Protein 5BNF (pdb70)

Sequence (454 aa):
WNGKGSTVDFQEIILRRCYTYIRVVQPELGDRDCQKIKKAFTDAFISKDPCSAREEDYDLLMKLGHQTVPCDKTVFWSKTKEKGLFTLENTLLGYIADDLSWCGKVGSSEINLESCPDRRNCNSNFVSVFWNLLSKRFAENACGMVQVFLNGSISNAFDKTSTFGRVEVHSLQPSKVHTLKAWVIHDSGKTPRDTCSGSSINELQLILRGKNIKFTCQENYRWNGKGSTVDFQEIILRRCYTYIRVVQPELGDRDCQKIKKAFTDAFISKDPCSAREEDYDLLMKLGHQTVPCDKTVFWSKTKELAHQYTKTQKGLFTLENTLLGYIADDLSWCGKVGSSEINLESCPDRRNCNSNFVSVFWNLLSKRFAENACGMVQVFLNGSISNAFDKTSTFGRVEVHSLQPSKVHTLKAWVIHDSGKTPRDTCSGSSINELQLILRGKNIKFTCQENYRP

B-factor: mean 42.26, std 20.29, range [8.2, 137.66]

CATH classification: 1.20.82.10 (+1 more: 3.40.50.720)

Solvent-accessible surface area: 22468 Å² total; per-residue (Å²): 155,120,13,167,16,6,40,89,67,0,51,106,35,1,45,165,59,1,66,57,0,5,157,104,60,40,76,138,21,43,119,65,44,0,80,113,1,54,115,8,0,20,65,5,0,29,51,66,45,23,11,12,2,54,65,83,44,0,87,93,1,19,166,47,4,86,29,82,6,70,64,68,71,1,7,6,91,6,138,36,120,173,244,62,58,21,30,12,39,60,10,0,6,0,60,0,0,41,112,13,18,1,2,1,113,98,82,28,98,115,27,27,93,148,12,6,5,52,134,163,18,15,4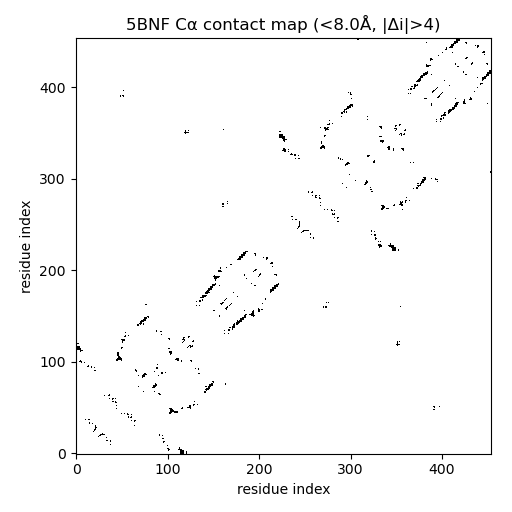7,11,4,1,38,17,20,0,55,44,3,12,4,57,89,12,0,52,38,0,21,12,46,0,22,0,49,0,32,0,54,62,55,82,2,3,58,66,40,28,58,4,1,52,17,12,0,44,16,1,72,68,105,77,0,94,18,0,42,1,49,0,32,11,98,109,77,119,89,54,144,11,40,32,107,19,87,2,4,69,62,0,39,103,25,0,163,67,62,135,5,136,27,70,34,98,75,61,146,222,154,120,14,157,15,4,35,101,91,0,55,105,33,1,23,142,47,0,64,52,0,15,154,111,56,36,80,136,18,44,143,70,76,3,81,102,2,49,124,4,0,20,69,4,0,27,50,66,45,21,9,10,3,54,47,90,39,0,92,83,1,25,157,37,3,98,30,81,10,72,69,58,77,1,0,10,10,5,102,3,131,145,19,28,107,76,22,83,185,88,29,188,43,35,31,28,16,55,57,11,0,8,0,67,0,0,49,129,15,18,1,4,1,119,92,89,31,89,121,26,31,98,163,25,5,6,49,120,141,25,26,53,15,4,1,36,29,17,0,54,50,4,9,5,56,93,14,0,51,28,1,20,11,50,0,18,0,12,0,16,0,40,53,62,82,0,7,29,67,59,17,60,4,1,64,17,13,0,42,18,1,73,74,106,86,1,108,12,0,49,0,47,0,2,12,47,99,78,150,122,61,154,11,43,34,108,21,88,3,3,72,54,0,38,98,25,0,168,64,46,131,5,136,44,42,33,73,68,67,144,59,137

Nearest PDB structures (foldseek):
  5bnf-assembly1_A  TM=1.005E+00  e=7.531E-51  Sus scrofa
  5bni-assembly2_B  TM=1.000E+00  e=4.762E-44  Sus scrofa
  2ef1-assembly1_A  TM=9.504E-01  e=9.906E-32  Homo sapiens
  4ogw-assembly1_A  TM=9.396E-01  e=2.710E-31  Homo sapiens
  3ofs-assembly5_E  TM=9.425E-01  e=1.576E-30  Homo sapiens

Radius of gyration: 24.24 Å; Cα contacts (8 Å, |Δi|>4): 887; chains: 2; bounding box: 49×51×69 Å

Foldseek 3Di:
DPAAFFDPVLLVQLLVQLCCCCVPLPVVRVVADSVQLSCLLCQLAAQHDQQQADLVSCPSNCVRQPDFQDAPQEEAEFPVVVPSHDYLCSGSVVVRCPPGDFHYHHPGRDTTRPGGQDCVSHVRGSVNSSVLNSLLVSLLSHAEEYEYEFEQQDQARADCPTSCNVHRLLSHDVVGYQEYEYEYEDAPPDDGSHACPDPNVVVSVVSQVVSPRHYYYYYYHD/DPAAFFDVCLLVQLLVQLVCCCPPVPVVNVVADSVQLSVLLLQLAAQHAQQQADLVSNVSNCVSQPDAADAPAEEAEWVCVVVCVLCVVVNPRHDYLCSGSVNVSCPPGDWHYHHPGRDTTRHRGDDCVSHVRGSVNSSVLSSLLVRLLRHAEEYEYEFEQQDQARADCPTSVNVHNLLSHAVVGYQEYEYEYEDEDPDDGNAACPDDNVVVSVVSCVVRNHHYHYDYDYRD

Secondary structure (DSSP, 8-state):
--BPPPPTTHHHHHHHHHHHIIIII-GGGTTS-HHHHHHHHHHHHTTS-TT---GGGGHHHHHHT--PPPTT-BEEESS------B-GGGSHHHHHHTT------TT-SS--SS-B--TTT-SS-HHHHHHHHHHHHHHHT--EEEEEEEETTSTTSS-TTSHIIIIIHHH--TTTEEEEEEEEE--TTS--SS-TTSHHHHHHHHHHHHTT-EEEEEEE--/--BPPPPTTHHHHHHHHHHHIIIII-GGGTTS-HHHHHHHHHHHHTTS-TT---GGGGHHHHHHT---PPTT-BEEESS-TGGGGGGTTT-TT-B-GGGSHHHHHHTT------TT-SS---S-B--TTT-S--HHHHHHHHHHHHHHHH--EEEEEEEETTSTTSS-TTSHIIIIIHHH--TTTEEEEEEEEEE-TTS--S--TTSHHHHHHHHHHHHTT-EEEEEEEE--

Structure (mmCIF, N/CA/C/O backbone):
data_5BNF
#
_entry.id   5BNF
#
_cell.length_a   69.541
_cell.length_b   103.856
_cell.length_c   63.689
_cell.angle_alpha   90.000
_cell.angle_beta   90.000
_cell.angle_gamma   90.000
#
_symmetry.space_group_name_H-M   'P 21 21 2'
#
loop_
_entity.id
_entity.type
_entity.pdbx_description
1 polymer 'Uncharacterized protein'
2 water water
#
loop_
_atom_site.group_PDB
_atom_site.id
_atom_site.type_symbol
_atom_site.label_atom_id
_atom_site.label_alt_id
_atom_site.label_comp_id
_atom_site.label_asym_id
_atom_site.label_entity_id
_atom_site.label_seq_id
_atom_site.pdbx_PDB_ins_code
_atom_site.Cartn_x
_atom_site.Cartn_y
_atom_site.Cartn_z
_atom_site.occupancy
_atom_site.B_iso_or_equiv
_atom_site.auth_seq_id
_atom_site.auth_comp_id
_atom_site.auth_asym_id
_atom_site.auth_atom_id
_atom_site.pdbx_PDB_model_num
ATOM 1 N N . TRP A 1 1 ? -26.855 -8.153 -39.298 1.00 20.84 54 TRP A N 1
ATOM 2 C CA . TRP A 1 1 ? -27.376 -6.762 -39.458 1.00 30.90 54 TRP A CA 1
ATOM 3 C C . TRP A 1 1 ? -28.435 -6.689 -40.540 1.00 29.36 54 TRP A C 1
ATOM 4 O O . TRP A 1 1 ? -28.7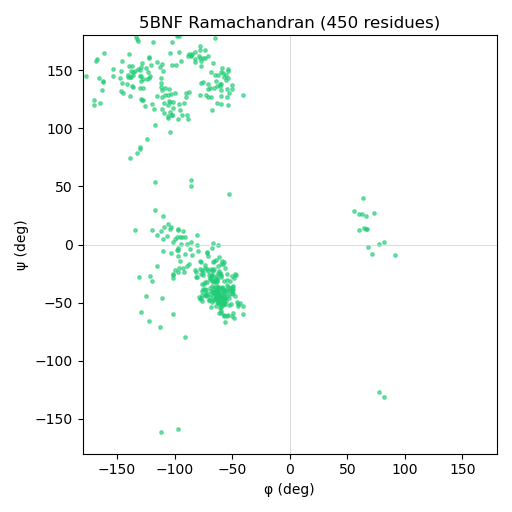10 -7.673 -41.221 1.00 31.57 54 TRP A O 1
ATOM 15 N N . ASN A 1 2 ? -29.013 -5.503 -40.701 1.00 32.86 55 ASN A N 1
ATOM 16 C CA . ASN A 1 2 ? -30.063 -5.281 -41.682 1.00 27.85 55 ASN A CA 1
ATOM 17 C C . ASN A 1 2 ? -29.554 -4.795 -43.027 1.00 30.47 55 ASN A C 1
ATOM 18 O O . ASN A 1 2 ? -30.248 -4.915 -44.028 1.00 27.33 55 ASN A O 1
ATOM 23 N N . GLY A 1 3 ? -28.345 -4.247 -43.051 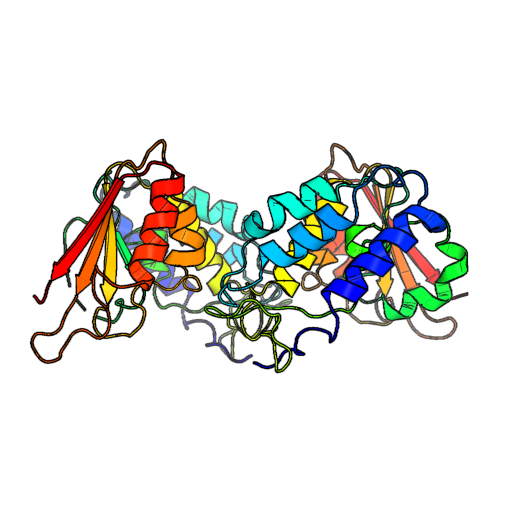1.00 27.50 56 GLY A N 1
ATOM 24 C CA . GLY A 1 3 ? -27.810 -3.734 -44.296 1.00 32.83 56 GLY A CA 1
ATOM 25 C C . GLY A 1 3 ? -27.100 -4.745 -45.176 1.00 35.81 56 GLY A C 1
ATOM 26 O O . GLY A 1 3 ? -26.712 -5.825 -44.735 1.00 29.78 56 GLY A O 1
ATOM 27 N N . LYS A 1 4 ? -26.940 -4.376 -46.440 1.00 38.93 57 LYS A N 1
ATOM 28 C CA . LYS A 1 4 ? -26.262 -5.207 -47.428 1.00 38.37 57 LYS A CA 1
ATOM 29 C C . LYS A 1 4 ? -24.856 -5.585 -46.974 1.00 25.94 57 LYS A C 1
ATOM 30 O O . LYS A 1 4 ? -24.143 -4.776 -46.387 1.00 34.62 57 LYS A O 1
ATOM 36 N N . GLY A 1 5 ? -24.461 -6.818 -47.255 1.00 29.22 58 GLY A N 1
ATOM 37 C CA . GLY A 1 5 ? -23.126 -7.251 -46.901 1.00 32.68 58 GLY A CA 1
ATOM 38 C C . GLY A 1 5 ? -22.176 -6.590 -47.875 1.00 30.83 58 GLY A C 1
ATOM 39 O O . GLY A 1 5 ? -22.612 -6.033 -48.883 1.00 27.08 58 GLY A O 1
ATOM 40 N N . SER A 1 6 ? -20.884 -6.646 -47.579 1.00 25.24 59 SER A N 1
ATOM 41 C CA . SER A 1 6 ? -19.885 -6.037 -48.437 1.00 30.60 59 SER A CA 1
ATOM 42 C C . SER A 1 6 ? -20.013 -6.524 -49.873 1.00 31.99 59 SER A C 1
ATOM 43 O O . SER A 1 6 ? -20.439 -7.644 -50.125 1.00 29.79 59 SER A O 1
ATOM 46 N N . THR A 1 7 ? -19.652 -5.667 -50.815 1.00 28.46 60 THR A N 1
ATOM 47 C CA . THR A 1 7 ? -19.718 -6.031 -52.214 1.00 29.06 60 THR A CA 1
ATOM 48 C C . THR A 1 7 ? -18.589 -7.021 -52.478 1.00 34.59 60 THR A C 1
ATOM 49 O O . THR A 1 7 ? -17.436 -6.772 -52.119 1.00 37.30 60 THR A O 1
ATOM 53 N N . VAL A 1 8 ? -18.922 -8.156 -53.080 1.00 39.63 61 VAL A N 1
ATOM 54 C CA . VAL A 1 8 ? -17.911 -9.160 -53.381 1.00 44.05 61 VAL A CA 1
ATOM 55 C C . VAL A 1 8 ? -16.817 -8.552 -54.247 1.00 42.04 61 VAL A C 1
ATOM 56 O O . VAL A 1 8 ? -17.091 -7.720 -55.110 1.00 43.76 61 VAL A O 1
ATOM 60 N N . ASP A 1 9 ? -15.580 -8.979 -54.014 1.00 37.61 62 ASP A N 1
ATOM 61 C CA . ASP A 1 9 ? -14.441 -8.479 -54.770 1.00 47.06 62 ASP A CA 1
ATOM 62 C C . ASP A 1 9 ? -14.301 -6.981 -54.596 1.00 48.77 62 ASP A C 1
ATOM 63 O O . ASP A 1 9 ? -13.766 -6.292 -55.463 1.00 48.78 62 ASP A O 1
ATOM 68 N N . PHE A 1 10 ? -14.790 -6.488 -53.465 1.00 46.24 63 PHE A N 1
ATOM 69 C CA . PHE A 1 10 ? -14.740 -5.073 -53.153 1.00 39.41 63 PHE A CA 1
ATOM 70 C C . PHE A 1 10 ? -13.393 -4.450 -53.507 1.00 41.19 63 PHE A C 1
ATOM 71 O O . PHE A 1 10 ? -13.333 -3.420 -54.175 1.00 46.72 63 PHE A O 1
ATOM 79 N N . GLN A 1 11 ? -12.316 -5.082 -53.057 1.00 43.59 64 GLN A N 1
ATOM 80 C CA . GLN A 1 11 ? -10.969 -4.583 -53.310 1.00 47.46 64 GLN A CA 1
ATOM 81 C C . GLN A 1 11 ? -10.644 -4.409 -54.787 1.00 51.28 64 GLN A C 1
ATOM 82 O O . GLN A 1 11 ? -10.185 -3.352 -55.212 1.00 54.23 64 GLN A O 1
ATOM 88 N N . GLU A 1 12 ? -10.885 -5.453 -55.565 1.00 48.80 65 GLU A N 1
ATOM 89 C CA . GLU A 1 12 ? -10.608 -5.431 -56.993 1.00 53.60 65 GLU A CA 1
ATOM 90 C C . GLU A 1 12 ? -11.409 -4.337 -57.683 1.00 54.24 65 GLU A C 1
ATOM 91 O O . GLU A 1 12 ? -10.893 -3.608 -58.535 1.00 55.40 65 GLU A O 1
ATOM 97 N N . ILE A 1 13 ? -12.676 -4.229 -57.303 1.00 47.42 66 ILE A N 1
ATOM 98 C CA . ILE A 1 13 ? -13.568 -3.243 -57.888 1.00 44.57 66 ILE A CA 1
ATOM 99 C C . ILE A 1 13 ? -13.092 -1.805 -57.736 1.00 48.64 66 ILE A C 1
ATOM 100 O O . ILE A 1 13 ? -13.013 -1.076 -58.725 1.00 54.64 66 ILE A O 1
ATOM 105 N N . ILE A 1 14 ? -12.771 -1.390 -56.515 1.00 44.51 67 ILE A N 1
ATOM 106 C CA . ILE A 1 14 ? -12.321 -0.018 -56.316 1.00 44.94 67 ILE A CA 1
ATOM 107 C C . ILE A 1 14 ? -10.965 0.235 -56.952 1.00 52.65 67 ILE A C 1
ATOM 108 O O . ILE A 1 14 ? -10.658 1.367 -57.326 1.00 59.86 67 ILE A O 1
ATOM 113 N N . LEU A 1 15 ? -10.150 -0.810 -57.076 1.00 51.93 68 LEU A N 1
ATOM 114 C CA . LEU A 1 15 ? -8.839 -0.647 -57.691 1.00 52.02 68 LEU A CA 1
ATOM 115 C C . LEU A 1 15 ? -9.053 -0.330 -59.165 1.00 44.33 68 LEU A C 1
ATOM 116 O O . LEU A 1 15 ? -8.487 0.623 -59.689 1.00 44.63 68 LEU A O 1
ATOM 121 N N . ARG A 1 16 ? -9.879 -1.136 -59.824 1.00 37.36 69 ARG A N 1
ATOM 122 C CA . ARG A 1 16 ? -10.181 -0.934 -61.234 1.00 48.06 69 ARG A CA 1
ATOM 123 C C . ARG A 1 16 ? -10.747 0.459 -61.464 1.00 50.68 69 ARG A C 1
ATOM 124 O O . ARG A 1 16 ? -10.178 1.264 -62.203 1.00 49.29 69 ARG A O 1
ATOM 132 N N . ARG A 1 17 ? -11.883 0.723 -60.825 1.00 48.95 70 ARG A N 1
ATOM 133 C CA . ARG A 1 17 ? -12.563 2.001 -60.949 1.00 46.07 70 ARG A CA 1
ATOM 134 C C . ARG A 1 17 ? -11.607 3.169 -60.822 1.00 45.32 70 ARG A C 1
ATOM 135 O O . ARG A 1 17 ? -11.608 4.069 -61.660 1.00 48.57 70 ARG A O 1
ATOM 143 N N . CYS A 1 18 ? -10.786 3.154 -59.780 1.00 35.46 71 CYS A N 1
ATOM 144 C CA . CYS A 1 18 ? -9.831 4.235 -59.572 1.00 45.68 71 CYS A CA 1
ATOM 145 C C . CYS A 1 18 ? -8.964 4.503 -60.802 1.00 58.32 71 CYS A C 1
ATOM 146 O O . CYS A 1 18 ? -8.863 5.641 -61.261 1.00 56.79 71 CYS A O 1
ATOM 149 N N . TYR A 1 19 ? -8.330 3.465 -61.334 1.00 65.31 72 TYR A N 1
ATOM 150 C CA . TYR A 1 19 ? -7.494 3.654 -62.508 1.00 66.57 72 TYR A CA 1
ATOM 151 C C . TYR A 1 19 ? -8.316 4.201 -63.658 1.00 60.86 72 TYR A C 1
ATOM 152 O O . TYR A 1 19 ? -7.979 5.237 -64.225 1.00 61.43 72 TYR A O 1
ATOM 161 N N . THR A 1 20 ? -9.406 3.522 -63.990 1.00 59.96 73 THR A N 1
ATOM 162 C CA . THR A 1 20 ? -10.260 3.977 -65.077 1.00 58.78 73 THR A CA 1
ATOM 163 C C . THR A 1 20 ? -10.585 5.467 -64.942 1.00 68.65 73 THR A C 1
ATOM 164 O O . THR A 1 20 ? -10.808 6.155 -65.939 1.00 75.22 73 THR A O 1
ATOM 168 N N . TYR A 1 21 ? -10.598 5.963 -63.708 1.00 66.03 74 TYR A N 1
ATOM 169 C CA . TYR A 1 21 ? -10.905 7.366 -63.461 1.00 65.60 74 TYR A CA 1
ATOM 170 C C . TYR A 1 21 ? -9.745 8.303 -63.792 1.00 67.68 74 TYR A C 1
ATOM 171 O O . TYR A 1 21 ? -9.936 9.309 -64.473 1.00 68.06 74 TYR A O 1
ATOM 180 N N . ILE A 1 22 ? -8.547 7.975 -63.316 1.00 69.24 75 ILE A N 1
ATOM 181 C CA . ILE A 1 22 ? -7.385 8.830 -63.540 1.00 72.06 75 ILE A CA 1
ATOM 182 C C . ILE A 1 22 ? -6.708 8.731 -64.901 1.00 75.59 75 ILE A C 1
ATOM 183 O O . ILE A 1 22 ? -5.783 9.492 -65.187 1.00 75.51 75 ILE A O 1
ATOM 188 N N . ARG A 1 23 ? -7.151 7.805 -65.739 1.00 76.42 76 ARG A N 1
ATOM 189 C CA . ARG A 1 23 ? -6.548 7.666 -67.054 1.00 83.03 76 ARG A CA 1
ATOM 190 C C . ARG A 1 23 ? -7.539 7.991 -68.149 1.00 84.44 76 ARG A C 1
ATOM 191 O O . ARG A 1 23 ? -7.151 8.275 -69.283 1.00 89.01 76 ARG A O 1
ATOM 199 N N . VAL A 1 24 ? -8.820 7.961 -67.806 1.00 79.34 77 VAL A N 1
ATOM 200 C CA . VAL A 1 24 ? -9.854 8.221 -68.791 1.00 74.06 77 VAL A CA 1
ATOM 201 C C . VAL A 1 24 ? -10.881 9.270 -68.384 1.00 76.08 77 VAL A C 1
ATOM 202 O O . VAL A 1 24 ? -11.060 10.270 -69.077 1.00 79.84 77 VAL A O 1
ATOM 206 N N . VAL A 1 25 ? -11.558 9.042 -67.264 1.00 77.26 78 VAL A N 1
ATOM 207 C CA . VAL A 1 25 ? -12.581 9.969 -66.794 1.00 77.88 78 VAL A CA 1
ATOM 208 C C . VAL A 1 25 ? -12.043 11.386 -66.617 1.00 74.47 78 VAL A C 1
ATOM 209 O O . VAL A 1 25 ? -12.622 12.352 -67.110 1.00 78.33 78 VAL A O 1
ATOM 213 N N . GLN A 1 26 ? -10.939 11.505 -65.896 1.00 68.60 79 GLN A N 1
ATOM 214 C CA . GLN A 1 26 ? -10.316 12.796 -65.671 1.00 69.42 79 GLN A CA 1
ATOM 215 C C . GLN A 1 26 ? -8.813 12.610 -65.786 1.00 70.98 79 GLN A C 1
ATOM 216 O O . GLN A 1 26 ? -8.103 12.612 -64.778 1.00 71.74 79 GLN A O 1
ATOM 222 N N . PRO A 1 27 ? -8.307 12.442 -67.020 1.00 68.88 80 PRO A N 1
ATOM 223 C CA . PRO A 1 27 ? -6.867 12.259 -67.225 1.00 63.66 80 PRO A CA 1
ATOM 224 C C . PRO A 1 27 ? -6.151 13.334 -66.423 1.00 59.11 80 PRO A C 1
ATOM 225 O O . PRO A 1 27 ? -4.998 13.174 -66.023 1.00 55.15 80 PRO A O 1
ATOM 229 N N . GLU A 1 28 ? -6.875 14.427 -66.190 1.00 63.84 81 GLU A N 1
ATOM 230 C CA . GLU A 1 28 ? -6.389 15.569 -65.429 1.00 66.99 81 GLU A CA 1
ATOM 231 C C . GLU A 1 28 ? -5.704 15.126 -64.137 1.00 69.52 81 GLU A C 1
ATOM 232 O O . GLU A 1 28 ? -4.836 15.825 -63.615 1.00 69.00 81 GLU A O 1
ATOM 238 N N . LEU A 1 29 ? -6.095 13.960 -63.630 1.00 69.49 82 LEU A N 1
ATOM 239 C CA . LEU A 1 29 ? -5.548 13.447 -62.379 1.00 72.14 82 LEU A CA 1
ATOM 240 C C . LEU A 1 29 ? -4.763 12.137 -62.479 1.00 77.99 82 LEU A C 1
ATOM 241 O O . LEU A 1 29 ? -4.729 11.363 -61.524 1.00 80.63 82 LEU A O 1
ATOM 246 N N . GLY A 1 30 ? -4.122 11.887 -63.617 1.00 81.48 83 GLY A N 1
ATOM 247 C CA . GLY A 1 30 ? -3.363 10.656 -63.766 1.00 80.49 83 GLY A CA 1
ATOM 248 C C . GLY A 1 30 ? -2.142 10.605 -62.865 1.00 80.54 83 GLY A C 1
ATOM 249 O O . GLY A 1 30 ? -1.424 9.606 -62.820 1.00 82.27 83 GLY A O 1
ATOM 250 N N . ASP A 1 31 ? -1.913 11.694 -62.141 1.00 78.29 84 ASP A N 1
ATOM 251 C CA . ASP A 1 31 ? -0.779 11.813 -61.234 1.00 81.03 84 ASP A CA 1
ATOM 252 C C . ASP A 1 31 ? -0.982 11.078 -59.905 1.00 84.38 84 ASP A C 1
ATOM 253 O O . ASP A 1 31 ? -0.030 10.844 -59.154 1.00 73.29 84 ASP A O 1
ATOM 258 N N . ARG A 1 32 ? -2.227 10.697 -59.635 1.00 88.54 85 ARG A N 1
ATOM 259 C CA . ARG A 1 32 ? -2.579 9.994 -58.407 1.00 87.66 85 ARG A CA 1
ATOM 260 C C . ARG A 1 32 ? -2.285 8.493 -58.508 1.00 85.04 85 ARG A C 1
ATOM 261 O O . ARG A 1 32 ? -2.208 7.943 -59.608 1.00 77.47 85 ARG A O 1
ATOM 269 N N . ASP A 1 33 ? -2.114 7.839 -57.358 1.00 83.34 86 ASP A N 1
ATOM 270 C CA . ASP A 1 33 ? -1.831 6.403 -57.315 1.00 81.14 86 ASP A CA 1
ATOM 271 C C . ASP A 1 33 ? -2.996 5.601 -56.750 1.00 75.86 86 ASP A C 1
ATOM 272 O O . ASP A 1 33 ? -3.358 5.741 -55.587 1.00 75.64 86 ASP A O 1
ATOM 277 N N . CYS A 1 34 ? -3.556 4.732 -57.579 1.00 74.45 87 CYS A N 1
ATOM 278 C CA . CYS A 1 34 ? -4.697 3.926 -57.190 1.00 76.98 87 CYS A CA 1
ATOM 279 C C . CYS A 1 34 ? -4.488 2.881 -56.102 1.00 76.80 87 CYS A C 1
ATOM 280 O O . CYS A 1 34 ? -5.353 2.700 -55.244 1.00 74.82 87 CYS A O 1
ATOM 283 N N . GLN A 1 35 ? -3.363 2.175 -56.140 1.00 77.08 88 GLN A N 1
ATOM 284 C CA . GLN A 1 35 ? -3.094 1.163 -55.123 1.00 75.32 88 GLN A CA 1
ATOM 285 C C . GLN A 1 35 ? 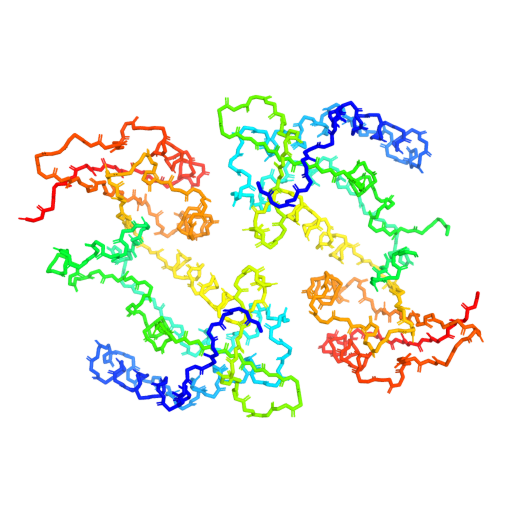-2.999 1.819 -53.743 1.00 71.73 88 GLN A C 1
ATOM 286 O O . GLN A 1 35 ? -3.441 1.251 -52.745 1.00 75.70 88 GLN A O 1
ATOM 292 N N . LYS A 1 36 ? -2.433 3.019 -53.696 1.00 60.89 89 LYS A N 1
ATOM 293 C CA . LYS A 1 36 ? -2.295 3.755 -52.446 1.00 57.38 89 LYS A CA 1
ATOM 294 C C . LYS A 1 36 ? -3.686 4.054 -51.905 1.00 59.59 89 LYS A C 1
ATOM 295 O O . LYS A 1 36 ? -3.948 3.900 -50.713 1.00 54.87 89 LYS A O 1
ATOM 301 N N . ILE A 1 37 ? -4.569 4.490 -52.800 1.00 60.35 90 ILE A N 1
ATOM 302 C CA . ILE A 1 37 ? -5.941 4.820 -52.440 1.00 53.83 90 ILE A CA 1
ATOM 303 C C . ILE A 1 37 ? -6.650 3.589 -51.880 1.00 54.07 90 ILE A C 1
ATOM 304 O O . ILE A 1 37 ? -7.188 3.627 -50.775 1.00 58.56 90 ILE A O 1
ATOM 309 N N . LYS A 1 38 ? -6.638 2.503 -52.648 1.00 48.60 91 LYS A N 1
ATOM 310 C CA . LYS A 1 38 ? -7.277 1.252 -52.250 1.00 49.78 91 LYS A CA 1
ATOM 311 C C . LYS A 1 38 ? -6.835 0.802 -50.866 1.00 55.84 91 LYS A C 1
ATOM 312 O O . LYS A 1 38 ? -7.637 0.292 -50.080 1.00 61.25 91 LYS A O 1
ATOM 318 N N . LYS A 1 39 ? -5.553 0.986 -50.578 1.00 53.44 92 LYS A N 1
ATOM 319 C CA . LYS A 1 39 ? -4.998 0.603 -49.290 1.00 56.34 92 LYS A CA 1
ATOM 320 C C . LYS A 1 39 ? -5.640 1.432 -48.187 1.00 55.46 92 LYS A C 1
ATOM 321 O O . LYS A 1 39 ? -6.037 0.906 -47.152 1.00 62.62 92 LYS A O 1
ATOM 327 N N . ALA A 1 40 ? -5.736 2.735 -48.419 1.00 48.95 93 ALA A N 1
ATOM 328 C CA . ALA A 1 40 ? -6.327 3.650 -47.452 1.00 46.97 93 ALA A CA 1
ATOM 329 C C . ALA A 1 40 ? -7.807 3.355 -47.199 1.00 39.13 93 ALA A C 1
ATOM 330 O O . ALA A 1 40 ? -8.270 3.349 -46.055 1.00 32.09 93 ALA A O 1
ATOM 332 N N . PHE A 1 41 ? -8.543 3.128 -48.277 1.00 32.23 94 PHE A N 1
ATOM 333 C CA . PHE A 1 41 ? -9.959 2.828 -48.184 1.00 42.09 94 PHE A CA 1
ATOM 334 C C . PHE A 1 41 ? -10.100 1.634 -47.248 1.00 42.77 94 PHE A C 1
ATOM 335 O O . PHE A 1 41 ? -10.727 1.722 -46.193 1.00 43.78 94 PHE A O 1
ATOM 343 N N . THR A 1 42 ? -9.491 0.524 -47.653 1.00 41.89 95 THR A N 1
ATOM 344 C CA . THR A 1 42 ? -9.520 -0.723 -46.903 1.00 47.70 95 THR A CA 1
ATOM 345 C C . THR A 1 42 ? -9.001 -0.591 -45.469 1.00 49.04 95 THR A C 1
ATOM 346 O O . THR A 1 42 ? -9.620 -1.090 -44.530 1.00 46.17 95 THR A O 1
ATOM 350 N N . ASP A 1 43 ? -7.868 0.079 -45.299 1.00 50.59 96 ASP A N 1
ATOM 351 C CA . ASP A 1 43 ? -7.284 0.262 -43.975 1.00 50.49 96 ASP A CA 1
ATOM 352 C C . ASP A 1 43 ? -8.210 0.992 -43.026 1.00 49.19 96 ASP A C 1
ATOM 353 O O . ASP A 1 43 ? -8.133 0.823 -41.810 1.00 54.41 96 ASP A O 1
ATOM 358 N N . ALA A 1 44 ? -9.088 1.803 -43.595 1.00 45.49 97 ALA A N 1
ATOM 359 C CA . ALA A 1 44 ? -10.025 2.593 -42.817 1.00 38.10 97 ALA A CA 1
ATOM 360 C C . ALA A 1 44 ? -11.102 1.805 -42.076 1.00 37.48 97 ALA A C 1
ATOM 361 O O . ALA A 1 44 ? -11.600 2.266 -41.049 1.00 36.55 97 ALA A O 1
ATOM 363 N N . PHE A 1 45 ? -11.454 0.621 -42.571 1.00 30.87 98 PHE A N 1
ATOM 364 C CA . PHE A 1 45 ? -12.524 -0.151 -41.948 1.00 34.19 98 PHE A CA 1
ATOM 365 C C . PHE A 1 45 ? -12.245 -1.621 -41.643 1.00 33.72 98 PHE A C 1
ATOM 366 O O . PHE A 1 45 ? -12.838 -2.192 -40.726 1.00 31.16 98 PHE A O 1
ATOM 374 N N . ILE A 1 46 ? -11.365 -2.233 -42.424 1.00 37.62 99 ILE A N 1
ATOM 375 C CA . ILE A 1 46 ? -11.024 -3.636 -42.245 1.00 32.80 99 ILE A CA 1
ATOM 376 C C . ILE A 1 46 ? -10.675 -3.964 -40.792 1.00 35.19 99 ILE A C 1
ATOM 377 O O . ILE A 1 46 ? -9.983 -3.203 -40.112 1.00 37.81 99 ILE A O 1
ATOM 382 N N . SER A 1 47 ? -11.184 -5.100 -40.329 1.00 30.60 100 SER A N 1
ATOM 383 C CA . SER A 1 47 ? -10.961 -5.590 -38.972 1.00 30.69 100 SER A CA 1
ATOM 384 C C . SER A 1 47 ? -11.367 -4.621 -37.864 1.00 34.16 100 SER A C 1
ATO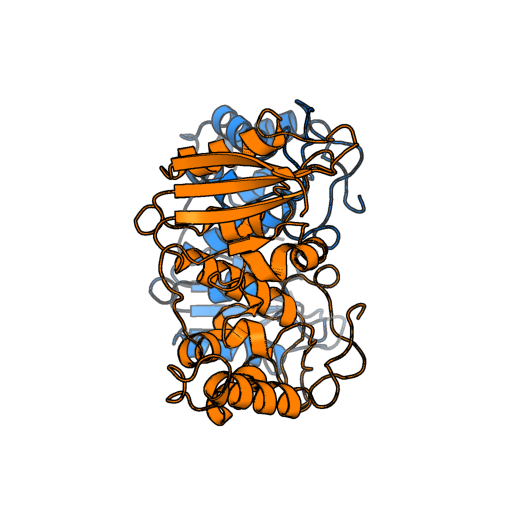M 385 O O . SER A 1 47 ? -10.790 -4.634 -36.776 1.00 26.29 100 SER A O 1
ATOM 388 N N . LYS A 1 48 ? -12.362 -3.783 -38.141 1.00 35.77 101 LYS A N 1
ATOM 389 C CA . LYS A 1 48 ? -12.861 -2.839 -37.148 1.00 31.26 101 LYS A CA 1
ATOM 390 C C . LYS A 1 48 ? -14.345 -3.084 -36.871 1.00 35.35 101 LYS A C 1
ATOM 391 O O . LYS A 1 48 ? -15.066 -3.630 -37.712 1.00 26.83 101 LYS A O 1
ATOM 397 N N . ASP A 1 49 ? -14.790 -2.689 -35.683 1.00 30.25 102 ASP A N 1
ATOM 398 C CA . ASP A 1 49 ? -16.181 -2.840 -35.303 1.00 31.53 102 ASP A CA 1
ATOM 399 C C . ASP A 1 49 ? -16.968 -2.039 -36.340 1.00 30.88 102 ASP A C 1
ATOM 400 O O . ASP A 1 49 ? -16.773 -0.834 -36.470 1.00 28.63 102 ASP A O 1
ATOM 405 N N . PRO A 1 50 ? -17.878 -2.693 -37.077 1.00 29.92 103 PRO A N 1
ATOM 406 C CA . PRO A 1 50 ? -18.662 -1.994 -38.100 1.00 24.77 103 PRO A CA 1
ATOM 407 C C . PRO A 1 50 ? -19.581 -0.871 -37.623 1.00 23.62 103 PRO A C 1
ATOM 408 O O . PRO A 1 50 ? -20.241 -0.239 -38.442 1.00 30.10 103 PRO A O 1
ATOM 412 N N . CYS A 1 51 ? -19.622 -0.611 -36.315 1.00 26.89 104 CYS A N 1
ATOM 413 C CA . CYS A 1 51 ? -20.466 0.470 -35.783 1.00 27.43 104 CYS A CA 1
ATOM 414 C C . CYS A 1 51 ? -19.641 1.533 -35.056 1.00 19.14 104 CYS A C 1
ATOM 415 O O . CYS A 1 51 ? -20.183 2.394 -34.380 1.00 27.82 104 CYS A O 1
ATOM 418 N N . SER A 1 52 ? -18.327 1.478 -35.226 1.00 32.27 105 SER A N 1
ATOM 419 C CA . SER A 1 52 ? -17.411 2.411 -34.579 1.00 28.61 105 SER A CA 1
ATOM 420 C C . SER A 1 52 ? -16.781 3.398 -35.560 1.00 31.22 105 SER A C 1
ATOM 421 O O . SER A 1 52 ? -15.792 4.051 -35.229 1.00 26.83 105 SER A O 1
ATOM 424 N N . ALA A 1 53 ? -17.334 3.504 -36.763 1.00 27.11 106 ALA A N 1
ATOM 425 C CA . ALA A 1 53 ? -16.768 4.402 -37.763 1.00 33.67 106 ALA A CA 1
ATOM 426 C C . ALA A 1 53 ? -16.807 5.874 -37.370 1.00 29.05 106 ALA A C 1
ATOM 427 O O . ALA A 1 53 ? -17.807 6.368 -36.861 1.00 29.66 106 ALA A O 1
ATOM 429 N N . ARG A 1 54 ? -15.697 6.560 -37.622 1.00 26.05 107 ARG A N 1
ATOM 430 C CA . ARG A 1 54 ? -15.553 7.986 -37.339 1.00 29.69 107 ARG A CA 1
ATOM 431 C C . ARG A 1 54 ? -15.028 8.659 -38.602 1.00 27.61 107 ARG A C 1
ATOM 432 O O . ARG A 1 54 ? -14.351 8.025 -39.414 1.00 26.64 107 ARG A O 1
ATOM 440 N N . GLU A 1 55 ? -15.336 9.941 -38.761 1.00 32.07 108 GLU A N 1
ATOM 441 C CA . GLU A 1 55 ? -14.883 10.703 -39.922 1.00 35.56 108 GLU A CA 1
ATOM 442 C C . GLU A 1 55 ? -13.370 10.570 -40.066 1.00 35.14 108 GLU A C 1
ATOM 443 O O . GLU A 1 55 ? -12.847 10.305 -41.151 1.00 29.05 108 GLU A O 1
ATOM 449 N N . GLU A 1 56 ? -12.684 10.725 -38.940 1.00 33.38 109 GLU A N 1
ATOM 450 C CA . GLU A 1 56 ? -11.229 10.636 -38.871 1.00 33.16 109 GLU A CA 1
ATOM 451 C C . GLU A 1 56 ? -10.630 9.392 -39.524 1.00 33.98 109 GLU A C 1
ATOM 452 O O . GLU A 1 56 ? -9.551 9.463 -40.112 1.00 34.08 109 GLU A O 1
ATOM 458 N N . ASP A 1 57 ? -11.311 8.254 -39.413 1.00 26.49 110 ASP A N 1
ATOM 459 C CA . ASP A 1 57 ? -10.796 7.022 -40.000 1.00 27.31 110 ASP A CA 1
ATOM 460 C C . ASP A 1 57 ? -10.561 7.168 -41.495 1.00 35.19 110 ASP A C 1
ATOM 461 O O . ASP A 1 57 ? -9.877 6.346 -42.098 1.00 42.82 110 ASP A O 1
ATOM 466 N N . TYR A 1 58 ? -11.125 8.213 -42.092 1.00 37.49 111 TYR A N 1
ATOM 467 C CA . TYR A 1 58 ? -10.962 8.430 -43.524 1.00 41.84 111 TYR A CA 1
ATOM 468 C C . TYR A 1 58 ? -10.017 9.576 -43.889 1.00 44.04 111 TYR A C 1
ATOM 469 O O . TYR A 1 58 ? -9.904 9.933 -45.063 1.00 45.04 111 TYR A O 1
ATOM 478 N N . ASP A 1 59 ? -9.340 10.156 -42.903 1.00 41.53 112 ASP A N 1
ATOM 479 C CA . ASP A 1 59 ? -8.423 11.256 -43.191 1.00 43.72 112 ASP A CA 1
ATOM 480 C C . ASP A 1 59 ? -7.496 10.894 -44.346 1.00 43.53 112 ASP A C 1
ATOM 481 O O . ASP A 1 59 ? -7.537 11.513 -45.407 1.00 43.93 112 ASP A O 1
ATOM 486 N N . LEU A 1 60 ? -6.676 9.874 -44.137 1.00 39.04 113 LEU A N 1
ATOM 487 C CA . LEU A 1 60 ? -5.743 9.419 -45.154 1.00 47.46 113 LEU A CA 1
ATOM 488 C C . LEU A 1 60 ? -6.434 9.332 -46.511 1.00 49.03 113 LEU A C 1
ATOM 489 O O . LEU A 1 60 ? -5.942 9.861 -47.504 1.00 52.08 113 LEU A O 1
ATOM 494 N N . LEU A 1 61 ? -7.577 8.659 -46.549 1.00 47.70 114 LEU A N 1
ATOM 495 C CA . LEU A 1 61 ? -8.312 8.495 -47.796 1.00 43.93 114 LEU A CA 1
ATOM 496 C C . LEU A 1 61 ? -8.788 9.812 -48.414 1.00 42.38 114 LEU A C 1
ATOM 497 O O . LEU A 1 61 ? -8.722 9.984 -49.626 1.00 38.92 114 LEU A O 1
ATOM 502 N N . MET A 1 62 ? -9.268 10.737 -47.591 1.00 38.86 115 MET A N 1
ATOM 503 C CA . MET A 1 62 ? -9.745 12.017 -48.102 1.00 46.82 115 MET A CA 1
ATOM 504 C C . MET A 1 62 ? -8.588 12.881 -48.578 1.00 53.65 115 MET A C 1
ATOM 505 O O . MET A 1 62 ? -8.763 13.773 -49.407 1.00 55.46 115 MET A O 1
ATOM 510 N N . LYS A 1 63 ? -7.402 12.599 -48.051 1.00 56.91 116 LYS A N 1
ATOM 511 C CA . LYS A 1 63 ? -6.197 13.332 -48.405 1.00 49.51 116 LYS A CA 1
ATOM 512 C C . LYS A 1 63 ? -5.665 12.834 -49.747 1.00 45.19 116 LYS A C 1
ATOM 513 O O . LYS A 1 63 ? -5.318 13.625 -50.615 1.00 46.62 116 LYS A O 1
ATOM 519 N N . LEU A 1 64 ? -5.621 11.520 -49.922 1.00 51.09 117 LEU A N 1
ATOM 520 C CA . LEU A 1 64 ? -5.123 10.944 -51.165 1.00 54.75 117 LEU A CA 1
ATOM 521 C C . LEU A 1 64 ? -6.118 11.027 -52.311 1.00 57.78 117 LEU A C 1
ATOM 522 O O . LEU A 1 64 ? -5.750 10.829 -53.465 1.00 59.27 117 LEU A O 1
ATOM 527 N N . GLY A 1 65 ? -7.377 11.315 -51.998 1.00 59.87 118 GLY A N 1
ATOM 528 C CA . GLY A 1 65 ? -8.383 11.394 -53.042 1.00 56.32 118 GLY A CA 1
ATOM 529 C C . GLY A 1 65 ? -8.986 12.773 -53.236 1.00 56.62 118 GLY A C 1
ATOM 530 O O . GLY A 1 65 ? -9.956 12.933 -53.979 1.00 51.15 118 GLY A O 1
ATOM 531 N N . HIS A 1 66 ? -8.423 13.776 -52.575 1.00 53.91 119 HIS A N 1
ATOM 532 C CA . HIS A 1 66 ? -8.949 15.122 -52.713 1.00 58.72 119 HIS A CA 1
ATOM 533 C C . HIS A 1 66 ? -8.848 15.627 -54.146 1.00 59.47 119 HIS A C 1
ATOM 534 O O . HIS A 1 66 ? -7.908 15.302 -54.870 1.00 54.57 119 HIS A O 1
ATOM 541 N N . GLN A 1 67 ? -9.830 16.429 -54.542 1.00 57.43 120 GLN A N 1
ATOM 542 C CA . GLN A 1 67 ? -9.872 17.003 -55.878 1.00 57.81 120 GLN A CA 1
ATOM 543 C C . GLN A 1 67 ? -10.884 18.144 -55.881 1.00 62.55 120 GLN A C 1
ATOM 544 O O . GLN A 1 67 ? -12.047 17.938 -55.543 1.00 67.02 120 GLN A O 1
ATOM 550 N N . THR A 1 68 ? -10.454 19.351 -56.237 1.00 60.78 121 THR A N 1
ATOM 551 C CA . THR A 1 68 ? -11.397 20.460 -56.275 1.00 53.20 121 THR A CA 1
ATOM 552 C C . THR A 1 68 ? -11.912 20.660 -57.689 1.00 45.50 121 THR A C 1
ATOM 553 O O . THR A 1 68 ? -11.151 20.887 -58.625 1.00 44.22 121 THR A O 1
ATOM 557 N N . VAL A 1 69 ? -13.224 20.553 -57.827 1.00 46.13 122 VAL A N 1
ATOM 558 C CA . VAL A 1 69 ? -13.892 20.696 -59.109 1.00 51.57 122 VAL A CA 1
ATOM 559 C C . VAL A 1 69 ? -14.005 22.159 -59.541 1.00 47.55 122 VAL A C 1
ATOM 560 O O . VAL A 1 69 ? -13.925 23.070 -58.719 1.00 41.52 122 VAL A O 1
ATOM 564 N N . PRO A 1 70 ? -14.162 22.396 -60.852 1.00 48.83 123 PRO A N 1
ATOM 565 C CA . PRO A 1 70 ? -14.287 23.757 -61.376 1.00 51.62 123 PRO A CA 1
ATOM 566 C C . PRO A 1 70 ? -15.459 24.486 -60.741 1.00 50.93 123 PRO A C 1
ATOM 567 O O . PRO A 1 70 ? -16.473 23.874 -60.406 1.00 46.53 123 PRO A O 1
ATOM 571 N N . CYS A 1 71 ? -15.319 25.794 -60.573 1.00 47.17 124 CYS A N 1
ATOM 572 C CA . CYS A 1 71 ? -16.394 26.578 -60.003 1.00 49.73 124 CYS A CA 1
ATOM 573 C C . CYS A 1 71 ? -17.549 26.558 -60.986 1.00 48.53 124 CYS A C 1
ATOM 574 O O . CYS A 1 71 ? -17.347 26.328 -62.178 1.00 52.11 124 CYS A O 1
ATOM 577 N N . ASP A 1 72 ? -18.758 26.778 -60.484 1.00 39.76 125 ASP A N 1
ATOM 578 C CA . ASP A 1 72 ? -19.947 26.797 -61.328 1.00 38.67 125 ASP A CA 1
ATOM 579 C C . ASP A 1 72 ? -20.323 25.413 -61.821 1.00 34.15 125 ASP A C 1
ATOM 580 O O . ASP A 1 72 ? -21.381 25.230 -62.415 1.00 42.04 125 ASP A O 1
ATOM 585 N N . LYS A 1 73 ? -19.459 24.440 -61.570 1.00 39.25 126 LYS A N 1
ATOM 586 C CA . LYS A 1 73 ? -19.691 23.075 -62.023 1.00 43.51 126 LYS A CA 1
ATOM 587 C C . LYS A 1 73 ? -20.331 22.143 -60.992 1.00 46.35 126 LYS A C 1
ATOM 588 O O . LYS A 1 73 ? -20.908 21.120 -61.360 1.00 43.19 126 LYS A O 1
ATOM 594 N N . THR A 1 74 ? -20.239 22.500 -59.712 1.00 40.03 127 THR A N 1
ATOM 595 C CA . THR A 1 74 ? -20.813 21.688 -58.638 1.00 31.48 127 THR A CA 1
ATOM 596 C C . THR A 1 74 ? -22.329 21.566 -58.712 1.00 27.58 127 THR A C 1
ATOM 597 O O . THR A 1 74 ? -23.054 22.561 -58.664 1.00 29.81 127 THR A O 1
ATOM 601 N N . VAL A 1 75 ? -22.796 20.328 -58.796 1.00 23.49 128 VAL A N 1
ATOM 602 C CA . VAL A 1 75 ? -24.219 20.038 -58.882 1.00 20.93 128 VAL A CA 1
ATOM 603 C C . VAL A 1 75 ? -24.672 19.036 -57.829 1.00 31.09 128 VAL A C 1
ATOM 604 O O . VAL A 1 75 ? -23.958 18.087 -57.512 1.00 33.39 128 VAL A O 1
ATOM 608 N N . PHE A 1 76 ? -25.869 19.263 -57.294 1.00 33.87 129 PHE A N 1
ATOM 609 C CA . PHE A 1 76 ? -26.460 18.394 -56.283 1.00 34.24 129 PHE A CA 1
ATOM 610 C C . PHE A 1 76 ? -27.802 17.857 -56.772 1.00 43.22 129 PHE A C 1
ATOM 611 O O . PHE A 1 76 ? -28.546 18.549 -57.473 1.00 44.73 129 PHE A O 1
ATOM 619 N N . TRP A 1 77 ? -28.106 16.619 -56.401 1.00 36.64 130 TRP A N 1
ATOM 620 C CA . TRP A 1 77 ? -29.372 15.994 -56.762 1.00 45.50 130 TRP A CA 1
ATOM 621 C C . TRP A 1 77 ? -29.950 15.474 -55.456 1.00 47.80 130 TRP A C 1
ATOM 622 O O . TRP A 1 77 ? -29.285 14.741 -54.730 1.00 59.27 130 TRP A O 1
ATOM 633 N N . SER A 1 78 ? -31.169 15.871 -55.125 1.00 40.01 131 SER A N 1
ATOM 634 C CA . SER A 1 78 ? -31.746 15.394 -53.882 1.00 53.24 131 SER A CA 1
ATOM 635 C C . SER A 1 78 ? -32.992 14.562 -54.127 1.00 61.64 131 SER A C 1
ATOM 636 O O . SER A 1 78 ? -34.063 15.089 -54.427 1.00 58.06 131 SER A O 1
ATOM 639 N N . LYS A 1 79 ? -32.816 13.249 -54.010 1.00 75.91 132 LYS A N 1
ATOM 640 C CA . LYS A 1 79 ? -33.875 12.263 -54.192 1.00 89.94 132 LYS A CA 1
ATOM 641 C C . LYS A 1 79 ? -34.464 12.199 -55.604 1.00 96.76 132 LYS A C 1
ATOM 642 O O . LYS A 1 79 ? -35.522 11.614 -55.826 1.00 96.57 132 LYS A O 1
ATOM 648 N N . THR A 1 80 ? -33.769 12.806 -56.555 1.00 105.57 133 THR A N 1
ATOM 649 C CA . THR A 1 80 ? -34.185 12.797 -57.949 1.00 112.10 133 THR A CA 1
ATOM 650 C C . THR A 1 80 ? -33.168 11.906 -58.650 1.00 120.34 133 THR A C 1
ATOM 651 O O . THR A 1 80 ? -33.168 11.749 -59.875 1.00 125.68 133 THR A O 1
ATOM 655 N N . LYS A 1 81 ? -32.301 11.329 -57.822 1.00 122.96 134 LYS A N 1
ATOM 656 C CA . LYS A 1 81 ? -31.239 10.426 -58.239 1.00 122.31 134 LYS A CA 1
ATOM 657 C C . LYS A 1 81 ? -31.737 9.474 -59.320 1.00 120.74 134 LYS A C 1
ATOM 658 O O . LYS A 1 81 ? -31.140 9.373 -60.390 1.00 123.83 134 LYS A O 1
ATOM 664 N N . GLU A 1 82 ? -32.839 8.787 -59.037 1.00 114.93 135 GLU A N 1
ATOM 665 C CA . GLU A 1 82 ? -33.427 7.843 -59.983 1.00 109.00 135 GLU A CA 1
ATOM 666 C C . GLU A 1 82 ? -33.671 8.446 -61.365 1.00 102.98 135 GLU A C 1
ATOM 667 O O . GLU A 1 82 ? -33.397 9.621 -61.607 1.00 95.68 135 GLU A O 1
ATOM 673 N N . LYS A 1 92 ? -23.248 17.434 -68.534 1.00 54.79 145 LYS A N 1
ATOM 674 C CA . LYS A 1 92 ? -22.007 16.989 -69.157 1.00 60.56 145 LYS A CA 1
ATOM 675 C C . LYS A 1 92 ? -20.871 17.956 -68.855 1.00 67.66 145 LYS A C 1
ATOM 676 O O . LYS A 1 92 ? -20.996 19.155 -69.088 1.00 56.72 145 LYS A O 1
ATOM 682 N N . GLY A 1 93 ? -19.758 17.424 -68.350 1.00 76.60 146 GLY A N 1
ATOM 683 C CA . GLY A 1 93 ? -18.625 18.257 -67.993 1.00 75.85 146 GLY A CA 1
ATOM 684 C C . GLY A 1 93 ? -19.036 18.977 -66.713 1.00 75.06 146 GLY A C 1
ATOM 685 O O . GLY A 1 93 ? -18.569 20.076 -66.406 1.00 72.91 146 GLY A O 1
ATOM 686 N N . LEU A 1 94 ? -19.933 18.343 -65.965 1.00 77.36 147 LEU A N 1
ATOM 687 C CA . LEU A 1 94 ? -20.453 18.901 -64.726 1.00 76.03 147 LEU A CA 1
ATOM 688 C C . LEU A 1 94 ? -20.301 17.880 -63.589 1.00 67.81 147 LEU A C 1
ATOM 689 O O . LEU A 1 94 ? -20.602 16.702 -63.761 1.00 72.39 147 LEU A O 1
ATOM 694 N N . PHE A 1 95 ? -19.830 18.333 -62.433 1.00 56.66 148 PHE A N 1
ATOM 695 C CA . PHE A 1 95 ? -19.578 17.440 -61.316 1.00 49.23 148 PHE A CA 1
ATOM 696 C C . PHE A 1 95 ? -20.620 17.241 -60.226 1.00 50.59 148 PHE A C 1
ATOM 697 O O . PHE A 1 95 ? -20.943 18.172 -59.487 1.00 45.91 148 PHE A O 1
ATOM 705 N N . THR A 1 96 ? -21.136 16.017 -60.122 1.00 42.12 149 THR A N 1
ATOM 706 C CA . THR A 1 96 ? -22.070 15.662 -59.057 1.00 37.73 149 THR A CA 1
ATOM 707 C C . THR A 1 96 ? -21.154 14.849 -58.141 1.00 36.92 149 THR A C 1
ATOM 708 O O . THR A 1 96 ? -20.076 14.452 -58.566 1.00 32.90 149 THR A O 1
ATOM 712 N N . LEU A 1 97 ? -21.547 14.594 -56.900 1.00 34.26 150 LEU A N 1
ATOM 713 C CA . LEU A 1 97 ? -20.669 13.839 -56.002 1.00 32.88 150 LEU A CA 1
ATOM 714 C C . LEU A 1 97 ? -20.149 12.535 -56.618 1.00 24.94 150 LEU A C 1
ATOM 715 O O . LEU A 1 97 ? -18.980 12.184 -56.450 1.00 36.49 150 LEU A O 1
ATOM 720 N N . GLU A 1 98 ? -21.001 11.831 -57.351 1.00 24.35 151 GLU A N 1
ATOM 721 C CA . GLU A 1 98 ? -20.604 10.568 -57.971 1.00 41.44 151 GLU A CA 1
ATOM 722 C C . GLU A 1 98 ? -19.646 10.709 -59.156 1.00 42.41 151 GLU A C 1
ATOM 723 O O . GLU A 1 98 ? -19.156 9.704 -59.674 1.00 46.16 151 GLU A O 1
ATOM 729 N N . ASN A 1 99 ? -19.385 11.935 -59.601 1.00 36.83 152 ASN A N 1
ATOM 730 C CA . ASN A 1 99 ? -18.470 12.126 -60.725 1.00 38.09 152 ASN A CA 1
ATOM 731 C C . ASN A 1 99 ? -17.059 12.464 -60.257 1.00 38.04 152 ASN A C 1
ATOM 732 O O . ASN A 1 99 ? -16.145 12.598 -61.066 1.00 41.42 152 ASN A O 1
ATOM 737 N N . THR A 1 100 ? -16.881 12.598 -58.947 1.00 39.24 153 THR A N 1
ATOM 738 C CA . THR A 1 100 ? -15.566 12.888 -58.391 1.00 28.01 153 THR A CA 1
ATOM 739 C C . THR A 1 100 ? -14.862 11.552 -58.227 1.00 34.78 153 THR A C 1
ATOM 740 O O . THR A 1 100 ? -15.501 10.505 -58.264 1.00 35.70 153 THR A O 1
ATOM 744 N N . LEU A 1 101 ? -13.547 11.594 -58.047 1.00 42.33 154 LEU A N 1
ATOM 745 C CA . LEU A 1 101 ? -12.748 10.383 -57.879 1.00 49.97 154 LEU A CA 1
ATOM 746 C C . LEU A 1 101 ? -13.309 9.431 -56.814 1.00 44.84 154 LEU A C 1
ATOM 747 O O . LEU A 1 101 ? -13.667 8.291 -57.114 1.00 43.02 154 LEU A O 1
ATOM 752 N N . LEU A 1 102 ? -13.388 9.904 -55.574 1.00 37.23 155 LEU A N 1
ATOM 753 C CA . LEU A 1 102 ? -13.896 9.082 -54.475 1.00 39.29 155 LEU A CA 1
ATOM 754 C C . LEU A 1 102 ? -15.353 8.639 -54.606 1.00 34.31 155 LEU A C 1
ATOM 755 O O . LEU A 1 102 ? -15.685 7.487 -54.330 1.00 38.30 155 LEU A O 1
ATOM 760 N N . GLY A 1 103 ? -16.226 9.544 -55.028 1.00 29.49 156 GLY A N 1
ATOM 761 C CA . GLY A 1 103 ? -17.619 9.171 -55.173 1.00 27.45 156 GLY A CA 1
ATOM 762 C C . GLY A 1 103 ? -17.788 8.195 -56.318 1.00 30.90 156 GLY A C 1
ATOM 763 O O . GLY A 1 103 ? -18.714 7.378 -56.336 1.00 34.47 156 GLY A O 1
ATOM 764 N N . TYR A 1 104 ? -16.864 8.273 -57.268 1.00 25.00 157 TYR A N 1
ATOM 765 C CA . TYR A 1 104 ? -16.888 7.434 -58.454 1.00 30.93 157 TYR A CA 1
ATOM 766 C C . TYR A 1 104 ? -16.582 5.963 -58.190 1.00 41.18 157 TYR A C 1
ATOM 767 O O . TYR A 1 104 ? -17.288 5.073 -58.672 1.00 38.37 157 TYR A O 1
ATOM 776 N N . ILE A 1 105 ? -15.519 5.703 -57.440 1.00 39.77 158 ILE A N 1
ATOM 777 C CA . ILE A 1 105 ? -15.141 4.330 -57.156 1.00 39.29 158 ILE A CA 1
ATOM 778 C C . ILE A 1 105 ? -16.015 3.663 -56.098 1.00 44.31 158 ILE A C 1
ATOM 779 O O . ILE A 1 105 ? -16.280 2.464 -56.181 1.00 46.35 158 ILE A O 1
ATOM 784 N N . ALA A 1 106 ? -16.482 4.437 -55.122 1.00 40.36 159 ALA A N 1
ATOM 785 C CA . ALA A 1 106 ? -17.309 3.887 -54.052 1.00 43.25 159 ALA A CA 1
ATOM 786 C C . ALA A 1 106 ? -18.779 3.723 -54.429 1.00 42.73 159 ALA A C 1
ATOM 787 O O . ALA A 1 106 ? -19.488 2.895 -53.853 1.00 40.38 159 ALA A O 1
ATOM 789 N N . ASP A 1 107 ? -19.225 4.499 -55.409 1.00 46.50 160 ASP A N 1
ATOM 790 C CA . ASP A 1 107 ? -20.612 4.469 -55.849 1.00 46.47 160 ASP A CA 1
ATOM 791 C C . ASP A 1 107 ? -21.262 3.085 -55.927 1.00 50.06 160 ASP A C 1
ATOM 792 O O . ASP A 1 107 ? -20.720 2.166 -56.537 1.00 50.80 160 ASP A O 1
ATOM 797 N N . ASP A 1 108 ? -22.430 2.963 -55.295 1.00 47.64 161 ASP A N 1
ATOM 798 C CA . ASP A 1 108 ? -23.224 1.734 -55.260 1.00 45.48 161 ASP A CA 1
ATOM 799 C C . ASP A 1 108 ? -22.641 0.557 -54.483 1.00 39.45 161 ASP A C 1
ATOM 800 O O . ASP A 1 108 ? -23.278 -0.485 -54.367 1.00 36.26 161 ASP A O 1
ATOM 805 N N . LEU A 1 109 ? -21.446 0.715 -53.938 1.00 34.11 162 LEU A N 1
ATOM 806 C CA . LEU A 1 109 ? -20.824 -0.380 -53.204 1.00 33.57 162 LEU A CA 1
ATOM 807 C C . LEU A 1 109 ? -21.226 -0.462 -51.729 1.00 31.79 162 LEU A C 1
ATOM 808 O O . LEU A 1 109 ? -21.768 0.490 -51.166 1.00 26.45 162 LEU A O 1
ATOM 813 N N . SER A 1 110 ? -20.965 -1.617 -51.123 1.00 30.28 163 SER A N 1
ATOM 814 C CA . SER A 1 110 ? -21.253 -1.854 -49.710 1.00 31.94 163 SER A CA 1
ATOM 815 C C . SER A 1 110 ? -20.011 -2.421 -49.037 1.00 33.05 163 SER A C 1
ATOM 816 O O . SER A 1 110 ? -19.367 -3.320 -49.573 1.00 34.79 163 SER A O 1
ATOM 819 N N . TRP A 1 111 ? -19.672 -1.907 -47.860 1.00 30.82 164 TRP A N 1
ATOM 820 C CA . TRP A 1 111 ? -18.493 -2.400 -47.167 1.00 21.22 164 TRP A CA 1
ATOM 821 C C . TRP A 1 111 ? -18.536 -2.245 -45.645 1.00 28.79 164 TRP A C 1
ATOM 822 O O . TRP A 1 111 ? -19.187 -1.350 -45.106 1.00 21.09 164 TRP A O 1
ATOM 833 N N . CYS A 1 112 ? -17.847 -3.155 -44.967 1.00 26.37 165 CYS A N 1
ATOM 834 C CA . CYS A 1 112 ? -17.735 -3.146 -43.519 1.00 31.04 165 CYS A CA 1
ATOM 835 C C . CYS A 1 112 ? -16.816 -4.274 -43.101 1.00 36.59 165 CYS A C 1
ATOM 836 O O . CYS A 1 112 ? -16.776 -5.336 -43.732 1.00 32.03 165 CYS A O 1
ATOM 839 N N . GLY A 1 113 ? -16.052 -4.024 -42.047 1.00 33.02 166 GLY A N 1
ATOM 840 C CA . GLY A 1 113 ? -15.127 -5.020 -41.565 1.00 34.12 166 GLY A CA 1
ATOM 841 C C . GLY A 1 113 ? -15.698 -5.811 -40.415 1.00 35.47 166 GLY A C 1
ATOM 842 O O . GLY A 1 113 ? -16.912 -5.868 -40.225 1.00 30.95 166 GLY A O 1
ATOM 843 N N . LYS A 1 114 ? -14.803 -6.411 -39.642 1.00 27.76 167 LYS A N 1
ATOM 844 C CA . LYS A 1 114 ? -15.188 -7.222 -38.507 1.00 31.46 167 LYS A CA 1
ATOM 845 C C . LYS A 1 114 ? -13.978 -7.408 -37.592 1.00 33.85 167 LYS A C 1
ATOM 846 O O . LYS A 1 114 ? -12.881 -7.713 -38.063 1.00 34.14 167 LYS A O 1
ATOM 852 N N . VAL A 1 115 ? -14.175 -7.208 -36.291 1.00 29.88 168 VAL A N 1
ATOM 853 C CA . VAL A 1 115 ? -13.091 -7.371 -35.326 1.00 28.54 168 VAL A CA 1
ATOM 854 C C . VAL A 1 115 ? -12.549 -8.791 -35.386 1.00 31.87 168 VAL A C 1
ATOM 855 O O . VAL A 1 115 ? -13.304 -9.757 -35.305 1.00 40.53 168 VAL A O 1
ATOM 859 N N . GLY A 1 116 ? -11.236 -8.909 -35.540 1.00 36.80 169 GLY A N 1
ATOM 860 C CA . GLY A 1 116 ? -10.618 -10.217 -35.617 1.00 40.23 169 GLY A CA 1
ATOM 861 C C . GLY A 1 116 ? -10.506 -10.735 -37.041 1.00 44.78 169 GLY A C 1
ATOM 862 O O . GLY A 1 116 ? -9.853 -11.745 -37.290 1.00 44.62 169 GLY A O 1
ATOM 863 N N . SER A 1 117 ? -11.134 -10.046 -37.985 1.00 44.45 170 SER A N 1
ATOM 864 C CA . SER A 1 117 ? -11.094 -10.475 -39.376 1.00 43.80 170 SER A CA 1
ATOM 865 C C . SER A 1 117 ? -10.234 -9.574 -40.236 1.00 42.93 170 SER A C 1
ATOM 866 O O . SER A 1 117 ? -10.328 -8.353 -40.154 1.00 49.42 170 SER A O 1
ATOM 869 N N . SER A 1 118 ? -9.401 -10.185 -41.068 1.00 45.88 171 SER A N 1
ATOM 870 C CA . SER A 1 118 ? -8.522 -9.437 -41.959 1.00 46.61 171 SER A CA 1
ATOM 871 C C . SER A 1 118 ? -9.203 -9.239 -43.314 1.00 45.95 171 SER A C 1
ATOM 872 O O . SER A 1 118 ? -8.563 -8.825 -44.282 1.00 40.74 171 SER A O 1
ATOM 875 N N . GLU A 1 119 ? -10.499 -9.536 -43.377 1.00 39.77 172 GLU A N 1
ATOM 876 C CA . GLU A 1 119 ? -11.252 -9.393 -44.617 1.00 42.18 172 GLU A CA 1
ATOM 877 C C . GLU A 1 119 ? -12.590 -8.674 -44.424 1.00 45.26 172 GLU A C 1
ATOM 878 O O . GLU A 1 119 ? -12.976 -8.322 -43.310 1.00 41.39 172 GLU A O 1
ATOM 884 N N . ILE A 1 120 ? -13.292 -8.462 -45.531 1.00 40.90 173 ILE A N 1
ATOM 885 C CA . ILE A 1 120 ? -14.593 -7.798 -45.526 1.00 37.25 173 ILE A CA 1
ATOM 886 C C . ILE A 1 120 ? -15.666 -8.783 -45.078 1.00 36.62 173 ILE A C 1
ATOM 887 O O . ILE A 1 120 ? -15.453 -9.986 -45.109 1.00 35.46 173 ILE A O 1
ATOM 892 N N . ASN A 1 121 ? -16.818 -8.270 -44.663 1.00 40.11 174 ASN A N 1
ATOM 893 C CA . ASN A 1 121 ? -17.916 -9.130 -44.239 1.00 36.87 174 ASN A CA 1
ATOM 894 C C . ASN A 1 121 ? -18.970 -9.123 -45.336 1.00 34.34 174 ASN A C 1
ATOM 895 O O . ASN A 1 121 ? -19.654 -8.117 -45.551 1.00 31.48 174 ASN A O 1
ATOM 900 N N . LEU A 1 122 ? -19.096 -10.246 -46.033 1.00 34.26 175 LEU A N 1
ATOM 901 C CA . LEU A 1 122 ? -20.049 -10.359 -47.132 1.00 30.55 175 LEU A CA 1
ATOM 902 C C . LEU A 1 122 ? -21.452 -10.662 -46.637 1.00 32.35 175 LEU A C 1
ATOM 903 O O . LEU A 1 122 ? -22.436 -10.401 -47.325 1.00 35.20 175 LEU A O 1
ATOM 908 N N . GLU A 1 123 ? -21.530 -11.216 -45.435 1.00 36.18 176 GLU A N 1
ATOM 909 C CA . GLU A 1 123 ? -22.797 -11.578 -44.822 1.00 37.59 176 GLU A CA 1
ATOM 910 C C . GLU A 1 123 ? -23.765 -10.402 -44.697 1.00 32.12 176 GLU A C 1
ATOM 911 O O . GLU A 1 123 ? -24.855 -10.424 -45.272 1.00 34.63 176 GLU A O 1
ATOM 917 N N . SER A 1 124 ? -23.371 -9.378 -43.944 1.00 32.84 177 SER A N 1
ATOM 918 C CA . SER A 1 124 ? -24.227 -8.212 -43.741 1.00 22.74 177 SER A CA 1
ATOM 919 C C . SER A 1 124 ? -23.447 -7.076 -43.110 1.00 24.47 177 SER A C 1
ATOM 920 O O . SER A 1 124 ? -22.403 -7.286 -42.505 1.00 32.21 177 SER A O 1
ATOM 923 N N . CYS A 1 125 ? -23.969 -5.867 -43.257 1.00 23.21 178 CYS A N 1
ATOM 924 C CA . CYS A 1 125 ? -23.341 -4.684 -42.698 1.00 19.23 178 CYS A CA 1
ATOM 925 C C . CYS A 1 125 ? -24.431 -3.844 -42.060 1.00 23.14 178 CYS A C 1
ATOM 926 O O . CYS A 1 125 ? -25.556 -3.809 -42.549 1.00 17.74 178 CYS A O 1
ATOM 929 N N . PRO A 1 126 ? -24.118 -3.161 -40.953 1.00 22.92 179 PRO A N 1
ATOM 930 C CA . PRO A 1 126 ? -25.155 -2.341 -40.324 1.00 26.40 179 PRO A CA 1
ATOM 931 C C . PRO A 1 126 ? -25.464 -1.146 -41.214 1.00 26.45 179 PRO A C 1
ATOM 932 O O . PRO A 1 126 ? -24.545 -0.527 -41.744 1.00 23.51 179 PRO A O 1
ATOM 936 N N . ASP A 1 127 ? -26.746 -0.843 -41.412 1.00 26.23 180 ASP A N 1
ATOM 937 C CA . ASP A 1 127 ? -27.115 0.311 -42.231 1.00 27.19 180 ASP A CA 1
ATOM 938 C C . ASP A 1 127 ? -27.357 1.474 -41.285 1.00 25.77 180 ASP A C 1
ATOM 939 O O . ASP A 1 127 ? -27.240 1.307 -40.079 1.00 26.28 180 ASP A O 1
ATOM 944 N N . ARG A 1 128 ? -27.695 2.643 -41.815 1.00 25.38 181 ARG A N 1
ATOM 945 C CA . ARG A 1 128 ? -27.876 3.820 -40.975 1.00 23.28 181 ARG A CA 1
ATOM 946 C C . ARG A 1 128 ? -28.817 3.626 -39.784 1.00 23.86 181 ARG A C 1
ATOM 947 O O . ARG A 1 128 ? -28.567 4.166 -38.714 1.00 25.44 181 ARG A O 1
ATOM 955 N N . ARG A 1 129 ? -29.886 2.856 -39.971 1.00 24.28 182 ARG A N 1
ATOM 956 C CA . ARG A 1 129 ? -30.844 2.602 -38.907 1.00 30.16 182 ARG A CA 1
ATOM 957 C C . ARG A 1 129 ? -30.335 1.596 -37.886 1.00 39.85 182 ARG A C 1
ATOM 958 O O . ARG A 1 129 ? -30.830 1.554 -36.759 1.00 45.80 182 ARG A O 1
ATOM 966 N N . ASN A 1 130 ? -29.363 0.776 -38.281 1.00 28.50 183 ASN A N 1
ATOM 967 C CA . ASN A 1 130 ? -28.769 -0.175 -37.345 1.00 28.46 183 ASN A CA 1
ATOM 968 C C . ASN A 1 130 ? -27.835 0.631 -36.456 1.00 28.61 183 ASN A C 1
ATOM 969 O O . ASN A 1 130 ? -27.795 0.447 -35.247 1.00 29.43 183 ASN A O 1
ATOM 974 N N . CYS A 1 131 ? -27.076 1.525 -37.077 1.00 21.89 184 CYS A N 1
ATOM 975 C CA . CYS A 1 131 ? -26.156 2.393 -36.365 1.00 28.95 184 CYS A CA 1
ATOM 976 C C . CYS A 1 131 ? -25.651 3.440 -37.349 1.00 30.11 184 CYS A C 1
ATOM 977 O O . CYS A 1 131 ? -25.137 3.120 -38.424 1.00 31.24 184 CYS A O 1
ATOM 980 N N . ASN A 1 132 ? -25.836 4.699 -36.977 1.00 24.09 185 ASN A N 1
ATOM 981 C CA . ASN A 1 132 ? -25.437 5.831 -37.801 1.00 25.63 185 ASN A CA 1
ATOM 982 C C . ASN A 1 132 ? -23.949 5.831 -38.128 1.00 29.75 185 ASN A C 1
ATOM 983 O O . ASN A 1 132 ? -23.541 6.179 -39.244 1.00 19.36 185 ASN A O 1
ATOM 988 N N . SER A 1 133 ? -23.141 5.426 -37.153 1.00 18.53 186 SER A N 1
ATOM 989 C CA . SER A 1 133 ? -21.699 5.380 -37.329 1.00 15.74 186 SER A CA 1
ATOM 990 C C . SER A 1 133 ? -21.189 4.074 -37.966 1.00 23.98 186 SER A C 1
ATOM 991 O O . SER A 1 133 ? -20.341 3.370 -37.406 1.00 23.57 186 SER A O 1
ATOM 994 N N . ASN A 1 134 ? -21.730 3.747 -39.135 1.00 26.18 187 ASN A N 1
ATOM 995 C CA . ASN A 1 134 ? -21.296 2.569 -39.878 1.00 23.06 187 ASN A CA 1
ATOM 996 C C . ASN A 1 134 ? -20.399 3.144 -40.979 1.00 27.33 187 ASN A C 1
ATOM 997 O O . ASN A 1 134 ? -20.556 4.304 -41.381 1.00 29.26 187 ASN A O 1
ATOM 1002 N N . PHE A 1 135 ? -19.468 2.350 -41.476 1.00 24.68 188 PHE A N 1
ATOM 1003 C CA . PHE A 1 135 ? -18.533 2.846 -42.478 1.00 31.85 188 PHE A CA 1
ATOM 1004 C C . PHE A 1 135 ? -19.032 3.364 -43.834 1.00 27.47 188 PHE A C 1
ATOM 1005 O O . PHE A 1 135 ? -18.360 4.191 -44.450 1.00 19.57 188 PHE A O 1
ATOM 1013 N N . VAL A 1 136 ? -20.195 2.917 -44.295 1.00 17.42 189 VAL A N 1
ATOM 1014 C CA . VAL A 1 136 ? -20.717 3.409 -45.563 1.00 28.79 189 VAL A CA 1
ATOM 1015 C C . VAL A 1 136 ? -21.323 4.810 -45.406 1.00 31.83 189 VAL A C 1
ATOM 1016 O O . VAL A 1 136 ? -21.063 5.720 -46.205 1.00 28.55 189 VAL A O 1
ATOM 1020 N N . SER A 1 137 ? -22.122 4.986 -44.364 1.00 24.22 190 SER A N 1
ATOM 1021 C CA . SER A 1 137 ? -22.759 6.263 -44.121 1.00 22.30 190 SER A CA 1
ATOM 1022 C C . SER A 1 137 ? -21.756 7.348 -43.758 1.00 29.70 190 SER A C 1
ATOM 1023 O O . SER A 1 137 ? -21.839 8.470 -44.254 1.00 32.01 190 SER A O 1
ATOM 1026 N N . VAL A 1 138 ? -20.803 7.026 -42.895 1.00 20.32 191 VAL A N 1
ATOM 1027 C CA . VAL A 1 138 ? -19.827 8.024 -42.506 1.00 16.80 191 VAL A CA 1
ATOM 1028 C C . VAL A 1 138 ? -19.050 8.483 -43.720 1.00 13.80 191 VAL A C 1
ATOM 1029 O O . VAL A 1 138 ? -18.784 9.669 -43.892 1.00 22.18 191 VAL A O 1
ATOM 1033 N N . PHE A 1 139 ? -18.698 7.533 -44.567 1.00 21.58 192 PHE A N 1
ATOM 1034 C CA . PHE A 1 139 ? -17.980 7.847 -45.777 1.00 28.27 192 PHE A CA 1
ATOM 1035 C C . PHE A 1 139 ? -18.782 8.866 -46.588 1.00 27.72 192 PHE A C 1
ATOM 1036 O O . PHE A 1 139 ? -18.369 10.012 -46.761 1.00 35.62 192 PHE A O 1
ATOM 1044 N N . TRP A 1 140 ? -19.939 8.435 -47.073 1.00 26.71 193 TRP A N 1
ATOM 1045 C CA . TRP A 1 140 ? -20.789 9.297 -47.876 1.00 30.48 193 TRP A CA 1
ATOM 1046 C C . TRP A 1 140 ? -21.131 10.620 -47.208 1.00 29.36 193 TRP A C 1
ATOM 1047 O O . TRP A 1 140 ? -21.233 11.646 -47.875 1.00 31.05 193 TRP A O 1
ATOM 1058 N N . ASN A 1 141 ? -21.296 10.598 -45.891 1.00 28.37 194 ASN A N 1
ATOM 1059 C CA . ASN A 1 141 ? -21.609 11.806 -45.143 1.00 27.53 194 ASN A CA 1
ATOM 1060 C C . ASN A 1 141 ? -20.446 12.780 -45.210 1.00 29.27 194 ASN A C 1
ATOM 1061 O O . ASN A 1 141 ? -20.642 13.982 -45.373 1.00 29.71 194 ASN A O 1
ATOM 1066 N N . LEU A 1 142 ? -19.232 12.252 -45.086 1.00 29.04 195 LEU A N 1
ATOM 1067 C CA . LEU A 1 142 ? -18.029 13.072 -45.135 1.00 29.97 195 LEU A CA 1
ATOM 1068 C C . LEU A 1 142 ? -17.729 13.577 -46.556 1.00 36.40 195 LEU A C 1
ATOM 1069 O O . LEU A 1 142 ? -17.348 14.729 -46.748 1.00 40.63 195 LEU A O 1
ATOM 1074 N N . LEU A 1 143 ? -17.905 12.710 -47.545 1.00 23.69 196 LEU A N 1
ATOM 1075 C CA . LEU A 1 143 ? -17.648 13.069 -48.929 1.00 29.39 196 LEU A CA 1
ATOM 1076 C C . LEU A 1 143 ? -18.531 14.250 -49.316 1.00 33.18 196 LEU A C 1
ATOM 1077 O O . LEU A 1 143 ? -18.074 15.219 -49.922 1.00 29.82 196 LEU A O 1
ATOM 1082 N N . SER A 1 144 ? -19.802 14.161 -48.941 1.00 38.03 197 SER A N 1
ATOM 1083 C CA . SER A 1 144 ? -20.762 15.209 -49.236 1.00 27.81 197 SER A CA 1
ATOM 1084 C C . SER A 1 144 ? -20.354 16.504 -48.564 1.00 29.05 197 SER A C 1
ATOM 1085 O O . SER A 1 144 ? -20.363 17.565 -49.187 1.00 31.85 197 SER A O 1
ATOM 1088 N N . LYS A 1 145 ? -19.981 16.417 -47.293 1.00 29.96 198 LYS A N 1
ATOM 1089 C CA . LYS A 1 145 ? -19.560 17.596 -46.555 1.00 31.14 198 LYS A CA 1
ATOM 1090 C C . LYS A 1 145 ? -18.389 18.274 -47.255 1.00 31.22 198 LYS A C 1
ATOM 1091 O O . LYS A 1 145 ? -18.397 19.484 -47.448 1.00 31.95 198 LYS A O 1
ATOM 1097 N N . ARG A 1 146 ? -17.380 17.492 -47.622 1.00 31.40 199 ARG A N 1
ATOM 1098 C CA . ARG A 1 146 ? -16.205 18.031 -48.309 1.00 41.53 199 ARG A CA 1
ATOM 1099 C C . ARG A 1 146 ? -16.596 18.645 -49.648 1.00 37.42 199 ARG A C 1
ATOM 1100 O O . ARG A 1 146 ? -16.180 19.752 -49.972 1.00 44.43 199 ARG A O 1
ATOM 1108 N N . PHE A 1 147 ? -17.396 17.912 -50.419 1.00 39.87 200 PHE A N 1
ATOM 1109 C CA . PHE A 1 147 ? -17.851 18.358 -51.731 1.00 38.62 200 PHE A CA 1
ATOM 1110 C C . PHE A 1 147 ? -18.527 19.725 -51.635 1.00 36.52 200 PHE A C 1
ATOM 1111 O O . PHE A 1 147 ? -18.322 20.581 -52.483 1.00 37.42 200 PHE A O 1
ATOM 1119 N N . ALA A 1 148 ? -19.317 19.932 -50.589 1.00 38.65 201 ALA A N 1
ATOM 1120 C CA . ALA A 1 148 ? -20.020 21.199 -50.405 1.00 34.78 201 ALA A CA 1
ATOM 1121 C C . ALA A 1 148 ? -19.078 22.313 -49.971 1.00 41.45 201 ALA A C 1
ATOM 1122 O O . ALA A 1 148 ? -19.215 23.461 -50.407 1.00 41.36 201 ALA A O 1
ATOM 1124 N N . GLU A 1 149 ? -18.119 21.973 -49.117 1.00 37.03 202 GLU A N 1
ATOM 1125 C CA . GLU A 1 149 ? -17.165 22.953 -48.628 1.00 40.00 202 GLU A CA 1
ATOM 1126 C C . GLU A 1 149 ? -16.242 23.477 -49.736 1.00 43.16 202 GLU A C 1
ATOM 1127 O O . GLU A 1 149 ? -15.825 24.628 -49.697 1.00 50.72 202 GLU A O 1
ATOM 1133 N N . ASN A 1 150 ? -15.938 22.639 -50.722 1.00 36.75 203 ASN A N 1
ATOM 1134 C CA . ASN A 1 150 ? -15.058 23.030 -51.819 1.00 43.51 203 ASN A CA 1
ATOM 1135 C C . ASN A 1 150 ? -15.797 23.630 -53.009 1.00 47.42 203 ASN A C 1
ATOM 1136 O O . ASN A 1 150 ? -15.196 23.873 -54.060 1.00 47.26 203 ASN A O 1
ATOM 1141 N N . ALA A 1 151 ? -17.097 23.851 -52.859 1.00 39.53 204 ALA A N 1
ATOM 1142 C CA . ALA A 1 151 ? -17.882 24.421 -53.948 1.00 43.94 204 ALA A CA 1
ATOM 1143 C C . ALA A 1 151 ? -17.584 25.909 -54.062 1.00 43.63 204 ALA A C 1
ATOM 1144 O O . ALA A 1 151 ? -17.430 26.591 -53.056 1.00 36.81 204 ALA A O 1
ATOM 1146 N N . CYS A 1 152 ? -17.482 26.398 -55.293 1.00 42.80 205 CYS A N 1
ATOM 1147 C CA . CYS A 1 152 ? -17.211 27.809 -55.541 1.00 48.29 205 CYS A CA 1
ATOM 1148 C C . CYS A 1 152 ? -18.044 28.312 -56.707 1.00 46.25 205 CYS A C 1
ATOM 1149 O O . CYS A 1 152 ? -18.431 27.538 -57.590 1.00 39.89 205 CYS A O 1
ATOM 1152 N N . GLY A 1 153 ? -18.318 29.614 -56.695 1.00 42.71 206 GLY A N 1
ATOM 1153 C CA . GLY A 1 153 ? -19.103 30.225 -57.754 1.00 30.86 206 GLY A CA 1
ATOM 1154 C C . GLY A 1 153 ? -20.585 29.957 -57.598 1.00 28.99 206 GLY A C 1
ATOM 1155 O O . GLY A 1 153 ? -21.175 30.213 -56.549 1.00 35.64 206 GLY A O 1
ATOM 1156 N N . MET A 1 154 ? -21.189 29.433 -58.649 1.00 29.65 207 MET A N 1
ATOM 1157 C CA . MET A 1 154 ? -22.602 29.124 -58.636 1.00 35.11 207 MET A CA 1
ATOM 1158 C C . MET A 1 154 ? -22.812 27.616 -58.531 1.00 43.84 207 MET A C 1
ATOM 1159 O O . MET A 1 154 ? -22.224 26.844 -59.284 1.00 41.44 207 MET A O 1
ATOM 1164 N N . VAL A 1 155 ? -23.642 27.206 -57.576 1.00 40.08 208 VAL A N 1
ATOM 1165 C CA . VAL A 1 155 ? -23.947 25.797 -57.375 1.00 36.35 208 VAL A CA 1
ATOM 1166 C C . VAL A 1 155 ? -25.390 25.524 -57.771 1.00 31.99 208 VAL A C 1
ATOM 1167 O O . VAL A 1 155 ? -26.241 26.417 -57.736 1.00 24.94 208 VAL A O 1
ATOM 1171 N N . GLN A 1 156 ? -25.660 24.278 -58.134 1.00 25.27 209 GLN A N 1
ATOM 1172 C CA . GLN A 1 156 ? -26.991 23.875 -58.545 1.00 26.59 209 GLN A CA 1
ATOM 1173 C C . GLN A 1 156 ? -27.477 22.653 -57.783 1.00 25.07 209 GLN A C 1
ATOM 1174 O O . GLN A 1 156 ? -26.682 21.858 -57.278 1.00 27.40 209 GLN A O 1
ATOM 1180 N N . VAL A 1 157 ? -28.794 22.503 -57.710 1.00 30.13 210 VAL A N 1
ATOM 1181 C CA . VAL A 1 157 ? -29.386 21.352 -57.054 1.00 31.62 210 VAL A CA 1
ATOM 1182 C C . VAL A 1 157 ? -30.660 21.011 -57.798 1.00 30.29 210 VAL A C 1
ATOM 1183 O O . VAL A 1 157 ? -31.452 21.900 -58.108 1.00 38.36 210 VAL A O 1
ATOM 1187 N N . PHE A 1 158 ? -30.839 19.733 -58.125 1.00 29.61 211 PHE A N 1
ATOM 1188 C CA . PHE A 1 158 ? -32.043 19.295 -58.829 1.00 34.58 211 PHE A CA 1
ATOM 1189 C C . PHE A 1 158 ? -32.993 18.616 -57.852 1.00 28.25 211 PHE A C 1
ATOM 1190 O O . PHE A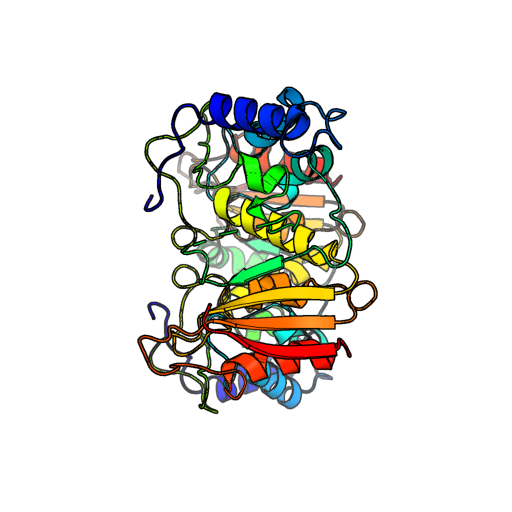 1 158 ? -32.600 17.732 -57.093 1.00 38.96 211 PHE A O 1
ATOM 1198 N N . LEU A 1 159 ? -34.247 19.047 -57.874 1.00 29.09 212 LEU A N 1
ATOM 1199 C CA . LEU A 1 159 ? -35.256 18.511 -56.985 1.00 32.78 212 LEU A CA 1
ATOM 1200 C C . LEU A 1 159 ? -36.415 17.954 -57.790 1.00 37.59 212 LEU A C 1
ATOM 1201 O O . LEU A 1 159 ? -36.598 18.309 -58.956 1.00 40.92 212 LEU A O 1
ATOM 1206 N N . ASN A 1 160 ? -37.192 17.086 -57.150 1.00 39.31 213 ASN A N 1
ATOM 1207 C CA . ASN A 1 160 ? -38.326 16.426 -57.778 1.00 36.91 213 ASN A CA 1
ATOM 1208 C C . ASN A 1 160 ? -39.666 17.085 -57.497 1.00 36.64 213 ASN A C 1
ATOM 1209 O O . ASN A 1 160 ? -40.196 16.996 -56.392 1.00 38.75 213 ASN A O 1
ATOM 1214 N N . GLY A 1 161 ? -40.221 17.731 -58.516 1.00 34.03 214 GLY A N 1
ATOM 1215 C CA . GLY A 1 161 ? -41.497 18.396 -58.357 1.00 33.87 214 GLY A CA 1
ATOM 1216 C C . GLY A 1 161 ? -42.679 17.452 -58.244 1.00 42.33 214 GLY A C 1
ATOM 1217 O O . GLY A 1 161 ? -43.798 17.896 -57.980 1.00 43.79 214 GLY A O 1
ATOM 1218 N N . SER A 1 162 ? -42.453 16.154 -58.435 1.00 39.29 215 SER A N 1
ATOM 1219 C CA . SER A 1 162 ? -43.551 15.198 -58.351 1.00 45.21 215 SER A CA 1
ATOM 1220 C C . SER A 1 162 ? -43.815 14.706 -56.930 1.00 48.42 215 SER A C 1
ATOM 1221 O O . SER A 1 162 ? -44.759 13.953 -56.702 1.00 48.65 215 SER A O 1
ATOM 1224 N N . ILE A 1 163 ? -42.991 15.127 -55.974 1.00 47.93 216 ILE A N 1
ATOM 1225 C CA . ILE A 1 163 ? -43.209 14.731 -54.585 1.00 46.64 216 ILE A CA 1
ATOM 1226 C C . ILE A 1 163 ? -43.609 15.960 -53.768 1.00 48.90 216 ILE A C 1
ATOM 1227 O O . ILE A 1 163 ? -43.244 17.088 -54.105 1.00 47.55 216 ILE A O 1
ATOM 1232 N N . SER A 1 164 ? -44.364 15.731 -52.700 1.00 50.87 217 SER A N 1
ATOM 1233 C CA . SER A 1 164 ? -44.861 16.802 -51.836 1.00 54.47 217 SER A CA 1
ATOM 1234 C C . SER A 1 164 ? -43.838 17.817 -51.346 1.00 52.32 217 SER A C 1
ATOM 1235 O O . SER A 1 164 ? -44.113 19.015 -51.320 1.00 56.53 217 SER A O 1
ATOM 1238 N N . ASN A 1 165 ? -42.665 17.339 -50.950 1.00 47.74 218 ASN A N 1
ATOM 1239 C CA . ASN A 1 165 ? -41.620 18.220 -50.441 1.00 44.56 218 ASN A CA 1
ATOM 1240 C C . ASN A 1 165 ? -40.274 17.983 -51.107 1.00 41.68 218 ASN A C 1
ATOM 1241 O O . ASN A 1 165 ? -39.418 17.286 -50.564 1.00 42.13 218 ASN A O 1
ATOM 1246 N N . ALA A 1 166 ? -40.096 18.576 -52.282 1.00 41.78 219 ALA A N 1
ATOM 1247 C CA . ALA A 1 166 ? -38.866 18.438 -53.051 1.00 41.63 219 ALA A CA 1
ATOM 1248 C C . ALA A 1 166 ? -37.615 18.695 -52.218 1.00 24.13 219 ALA A C 1
ATOM 1249 O O . ALA A 1 166 ? -36.603 18.029 -52.397 1.00 34.88 219 ALA A O 1
ATOM 1251 N N . PHE A 1 167 ? -37.680 19.666 -51.317 1.00 24.69 220 PHE A N 1
ATOM 1252 C CA . PHE A 1 167 ? -36.536 19.973 -50.471 1.00 25.65 220 PHE A CA 1
ATOM 1253 C C . PHE A 1 167 ? -36.773 19.389 -49.090 1.00 32.95 220 PHE A C 1
ATOM 1254 O O . PHE A 1 167 ? -37.640 19.849 -48.352 1.00 40.71 220 PHE A O 1
ATOM 1262 N N . ASP A 1 168 ? -35.985 18.381 -48.744 1.00 34.30 221 ASP A N 1
ATOM 1263 C CA . ASP A 1 168 ? -36.120 17.704 -47.465 1.00 34.42 221 ASP A CA 1
ATOM 1264 C C . ASP A 1 168 ? -35.030 18.116 -46.470 1.00 34.94 221 ASP A C 1
ATOM 1265 O O . ASP A 1 168 ? -33.846 17.958 -46.751 1.00 30.91 221 ASP A O 1
ATOM 1270 N N . LYS A 1 169 ? -35.432 18.625 -45.306 1.00 28.86 222 LYS A N 1
ATOM 1271 C CA . LYS A 1 169 ? -34.478 19.038 -44.273 1.00 31.73 222 LYS A CA 1
ATOM 1272 C C . LYS A 1 169 ? -33.785 17.866 -43.596 1.00 27.13 222 LYS A C 1
ATOM 1273 O O . LYS A 1 169 ? -32.849 18.070 -42.833 1.00 42.77 222 LYS A O 1
ATOM 1279 N N . THR A 1 170 ? -34.242 16.644 -43.855 1.00 25.47 223 THR A N 1
ATOM 1280 C CA . THR A 1 170 ? -33.616 15.466 -43.245 1.00 31.89 223 THR A CA 1
ATOM 1281 C C . THR A 1 170 ? -32.708 14.710 -44.216 1.00 29.55 223 THR A C 1
ATOM 1282 O O . THR A 1 170 ? -32.018 13.776 -43.816 1.00 41.92 223 THR A O 1
ATOM 1286 N N . SER A 1 171 ? -32.707 15.105 -45.486 1.00 34.28 224 SER A N 1
ATOM 1287 C CA . SER A 1 171 ? -31.869 14.441 -46.486 1.00 25.01 224 SER A CA 1
ATOM 1288 C C . SER A 1 171 ? -30.432 14.921 -46.330 1.00 22.52 224 SER A C 1
ATOM 1289 O O . SER A 1 171 ? -30.161 15.855 -45.579 1.00 25.59 224 SER A O 1
ATOM 1292 N N . THR A 1 172 ? -29.506 14.286 -47.035 1.00 33.61 225 THR A N 1
ATOM 1293 C CA . THR A 1 172 ? -28.104 14.677 -46.941 1.00 32.30 225 THR A CA 1
ATOM 1294 C C . THR A 1 172 ? -27.935 16.122 -47.404 1.00 30.77 225 THR A C 1
ATOM 1295 O O . THR A 1 172 ? -27.227 16.919 -46.777 1.00 31.41 225 THR A O 1
ATOM 1299 N N . PHE A 1 173 ? -28.608 16.455 -48.497 1.00 20.89 226 PHE A N 1
ATOM 1300 C CA . PHE A 1 173 ? -28.543 17.796 -49.036 1.00 29.76 226 PHE A CA 1
ATOM 1301 C C . PHE A 1 173 ? -29.053 18.852 -48.065 1.00 25.18 226 PHE A C 1
ATOM 1302 O O . PHE A 1 173 ? -28.382 19.844 -47.822 1.00 28.15 226 PHE A O 1
ATOM 1310 N N . GLY A 1 174 ? -30.246 18.633 -47.523 1.00 29.03 227 GLY A N 1
ATOM 1311 C CA . GLY A 1 174 ? -30.844 19.602 -46.630 1.00 27.65 227 GLY A CA 1
ATOM 1312 C C . GLY A 1 174 ? -30.297 19.699 -45.225 1.00 31.96 227 GLY A C 1
ATOM 1313 O O . GLY A 1 174 ? -30.386 20.751 -44.599 1.00 33.57 227 GLY A O 1
ATOM 1314 N N . ARG A 1 175 ? -29.732 18.615 -44.717 1.00 25.96 228 ARG A N 1
ATOM 1315 C CA . ARG A 1 175 ? -29.206 18.633 -43.363 1.00 35.28 228 ARG A CA 1
ATOM 1316 C C . ARG A 1 175 ? -27.683 18.778 -43.343 1.00 41.71 228 ARG A C 1
ATOM 1317 O O . ARG A 1 175 ? -27.109 19.293 -42.381 1.00 44.19 228 ARG A O 1
ATOM 1325 N N . VAL A 1 176 ? -27.026 18.342 -44.412 1.00 34.65 229 VAL A N 1
ATOM 1326 C CA . VAL A 1 176 ? -25.576 18.442 -44.474 1.00 32.15 229 VAL A CA 1
ATOM 1327 C C . VAL A 1 176 ? -25.026 19.414 -45.520 1.00 30.99 229 VAL A C 1
ATOM 1328 O O . VAL A 1 176 ? -24.503 20.469 -45.180 1.00 33.39 229 VAL A O 1
ATOM 1332 N N . GLU A 1 177 ? -25.158 19.049 -46.790 1.00 26.05 230 GLU A N 1
ATOM 1333 C CA . GLU A 1 177 ? -24.632 19.847 -47.883 1.00 27.47 230 GLU A CA 1
ATOM 1334 C C . GLU A 1 177 ? -24.964 21.334 -47.896 1.00 27.05 230 GLU A C 1
ATOM 1335 O O . GLU A 1 177 ? -24.050 22.145 -47.865 1.00 28.28 230 GLU A O 1
ATOM 1341 N N . VAL A 1 178 ? -26.242 21.706 -47.922 1.00 28.02 231 VAL A N 1
ATOM 1342 C CA . VAL A 1 178 ? -26.589 23.131 -47.948 1.00 28.02 231 VAL A CA 1
ATOM 1343 C C . VAL A 1 178 ? -25.858 23.958 -46.895 1.00 27.44 231 VAL A C 1
ATOM 1344 O O . VAL A 1 178 ? -25.414 25.065 -47.181 1.00 28.51 231 VAL A O 1
ATOM 1348 N N . HIS A 1 179 ? -25.741 23.420 -45.683 1.00 26.71 232 HIS A N 1
ATOM 1349 C CA . HIS A 1 179 ? -25.083 24.127 -44.581 1.00 26.86 232 HIS A CA 1
ATOM 1350 C C . HIS A 1 179 ? -23.572 24.182 -44.709 1.00 26.62 232 HIS A C 1
ATOM 1351 O O . HIS A 1 179 ? -22.936 25.017 -44.091 1.00 31.39 232 HIS A O 1
ATOM 1358 N N . SER A 1 180 ? -22.992 23.292 -45.505 1.00 32.48 233 SER A N 1
ATOM 1359 C CA . SER A 1 180 ? -21.545 23.283 -45.673 1.00 34.61 233 SER A CA 1
ATOM 1360 C C . SER A 1 180 ? -21.066 24.175 -46.813 1.00 40.11 233 SER A C 1
ATOM 1361 O O . SER A 1 180 ? -19.874 24.248 -47.082 1.00 46.20 233 SER A O 1
ATOM 1364 N N . LEU A 1 181 ? -21.988 24.848 -47.490 1.00 41.65 234 LEU A N 1
ATOM 1365 C CA . LEU A 1 181 ? -21.596 25.743 -48.575 1.00 41.47 234 LEU A CA 1
ATOM 1366 C C . LEU A 1 181 ? -20.915 26.962 -47.967 1.00 38.78 234 LEU A C 1
ATOM 1367 O O . LEU A 1 181 ? -21.404 27.533 -46.993 1.00 39.16 234 LEU A O 1
ATOM 1372 N N . GLN A 1 182 ? -19.777 27.348 -48.533 1.00 40.33 235 GLN A N 1
ATOM 1373 C CA . GLN A 1 182 ? -19.020 28.496 -48.035 1.00 41.76 235 GLN A CA 1
ATOM 1374 C C . GLN A 1 182 ? -19.478 29.785 -48.705 1.00 34.93 235 GLN A C 1
ATOM 1375 O O . GLN A 1 182 ? -19.250 29.973 -49.899 1.00 35.30 235 GLN A O 1
ATOM 1381 N N . PRO A 1 183 ? -20.122 30.690 -47.947 1.00 30.75 236 PRO A N 1
ATOM 1382 C CA . PRO A 1 183 ? -20.602 31.969 -48.489 1.00 42.08 236 PRO A CA 1
ATOM 1383 C C . PRO A 1 183 ? -19.479 32.732 -49.192 1.00 46.34 236 PRO A C 1
ATOM 1384 O O . PRO A 1 183 ? -19.692 33.382 -50.216 1.00 42.95 236 PRO A O 1
ATOM 1388 N N . SER A 1 184 ? -18.280 32.633 -48.628 1.00 46.05 237 SER A N 1
ATOM 1389 C CA . SER A 1 184 ? -17.105 33.307 -49.163 1.00 51.54 237 SER A CA 1
ATOM 1390 C C . SER A 1 184 ? -16.653 32.773 -50.518 1.00 48.63 237 SER A C 1
ATOM 1391 O O . SER A 1 184 ? -15.869 33.417 -51.213 1.00 53.13 237 SER A O 1
ATOM 1394 N N . LYS A 1 185 ? -17.160 31.604 -50.892 1.00 41.92 238 LYS A N 1
ATOM 1395 C CA . LYS A 1 185 ? -16.798 30.964 -52.152 1.00 35.88 238 LYS A CA 1
ATOM 1396 C C . LYS A 1 185 ? -18.006 30.763 -53.068 1.00 43.11 238 LYS A C 1
ATOM 1397 O O . LYS A 1 185 ? -17.879 30.783 -54.295 1.00 47.23 238 LYS A O 1
ATOM 1403 N N . VAL A 1 186 ? -19.176 30.557 -52.470 1.00 42.68 239 VAL A N 1
ATOM 1404 C CA . VAL A 1 186 ? -20.403 30.360 -53.233 1.00 37.29 239 VAL A CA 1
ATOM 1405 C C . VAL A 1 186 ? -21.302 31.581 -53.070 1.00 37.72 239 VAL A C 1
ATOM 1406 O O . VAL A 1 186 ? -21.684 31.937 -51.955 1.00 37.48 239 VAL A O 1
ATOM 1410 N N . HIS A 1 187 ? -21.640 32.220 -54.186 1.00 30.24 240 HIS A N 1
ATOM 1411 C CA . HIS A 1 187 ? -22.481 33.408 -54.149 1.00 33.72 240 HIS A CA 1
ATOM 1412 C C . HIS A 1 187 ? -23.927 33.126 -54.526 1.00 32.05 240 HIS A C 1
ATOM 1413 O O . HIS A 1 187 ? -24.841 33.808 -54.064 1.00 43.10 240 HIS A O 1
ATOM 1420 N N . THR A 1 188 ? -24.142 32.122 -55.362 1.00 33.31 241 THR A N 1
ATOM 1421 C CA . THR A 1 188 ? -25.495 31.807 -55.795 1.00 30.78 241 THR A CA 1
ATOM 1422 C C . THR A 1 188 ? -25.763 30.322 -55.808 1.00 29.72 241 THR A C 1
ATOM 1423 O O . THR A 1 188 ? -24.884 29.524 -56.118 1.00 40.65 241 THR A O 1
ATOM 1427 N N . LEU A 1 189 ? -26.990 29.960 -55.463 1.00 34.09 242 LEU A N 1
ATOM 1428 C CA . LEU A 1 189 ? -27.416 28.574 -55.511 1.00 33.41 242 LEU A CA 1
ATOM 1429 C C . LEU A 1 189 ? -28.685 28.581 -56.338 1.00 36.00 242 LEU A C 1
ATOM 1430 O O . LEU A 1 189 ? -29.622 29.313 -56.040 1.00 36.11 242 LEU A O 1
ATOM 1435 N N . LYS A 1 190 ? -28.705 27.786 -57.394 1.00 34.20 243 LYS A N 1
ATOM 1436 C CA . LYS A 1 190 ? -29.875 27.724 -58.249 1.00 34.02 243 LYS A CA 1
ATOM 1437 C C . LYS A 1 190 ? -30.539 26.375 -58.087 1.00 29.32 243 LYS A C 1
ATOM 1438 O O . LYS A 1 190 ? -29.876 25.341 -58.110 1.00 32.51 243 LYS A O 1
ATOM 1444 N N . ALA A 1 191 ? -31.852 26.382 -57.909 1.00 24.65 244 ALA A N 1
ATOM 1445 C CA . ALA A 1 191 ? -32.572 25.132 -57.751 1.00 29.82 244 ALA A CA 1
ATOM 1446 C C . ALA A 1 191 ? -33.467 24.899 -58.951 1.00 33.86 244 ALA A C 1
ATOM 1447 O O . ALA A 1 191 ? -34.075 25.834 -59.461 1.00 35.44 244 ALA A O 1
ATOM 1449 N N . TRP A 1 192 ? -33.524 23.654 -59.412 1.00 42.87 245 TRP A N 1
ATOM 1450 C CA . TRP A 1 192 ? -34.370 23.287 -60.543 1.00 36.05 245 TRP A CA 1
ATOM 1451 C C . TRP A 1 192 ? -35.364 22.242 -60.056 1.00 36.00 245 TRP A C 1
ATOM 1452 O O . TRP A 1 192 ? -34.968 21.183 -59.563 1.00 37.81 245 TRP A O 1
ATOM 1463 N N . VAL A 1 193 ? -36.652 22.545 -60.169 1.00 29.77 246 VAL A N 1
ATOM 1464 C CA . VAL A 1 193 ? -37.681 21.597 -59.769 1.00 34.31 246 VAL A CA 1
ATOM 1465 C C . VAL A 1 193 ? -38.190 20.968 -61.063 1.00 45.45 246 VAL A C 1
ATOM 1466 O O . VAL A 1 193 ? -38.732 21.655 -61.936 1.00 37.32 246 VAL A O 1
ATOM 1470 N N . ILE A 1 194 ? -37.994 19.660 -61.183 1.00 43.62 247 ILE A N 1
ATOM 1471 C CA . ILE A 1 194 ? -38.392 18.932 -62.377 1.00 41.12 247 ILE A CA 1
ATOM 1472 C C . ILE A 1 194 ? -39.825 18.449 -62.307 1.00 47.57 247 ILE A C 1
ATOM 1473 O O . ILE A 1 194 ? -40.246 17.857 -61.315 1.00 52.83 247 ILE A O 1
ATOM 1478 N N . HIS A 1 195 ? -40.572 18.708 -63.374 1.00 53.24 248 HIS A N 1
ATOM 1479 C CA . HIS A 1 195 ? -41.967 18.297 -63.460 1.00 62.22 248 HIS A CA 1
ATOM 1480 C C . HIS A 1 195 ? -42.188 17.413 -64.679 1.00 71.83 248 HIS A C 1
ATOM 1481 O O . HIS A 1 195 ? -41.595 17.630 -65.735 1.00 73.46 248 HIS A O 1
ATOM 1488 N N . ASP A 1 196 ? -43.048 16.417 -64.520 1.00 83.03 249 ASP A N 1
ATOM 1489 C CA . ASP A 1 196 ? -43.392 15.510 -65.604 1.00 92.14 249 ASP A CA 1
ATOM 1490 C C . ASP A 1 196 ? -44.590 16.094 -66.339 1.00 99.26 249 ASP A C 1
ATOM 1491 O O . ASP A 1 196 ? -45.605 16.409 -65.718 1.00 101.19 249 ASP A O 1
ATOM 1496 N N . SER A 1 197 ? -44.480 16.249 -67.653 1.00 103.42 250 SER A N 1
ATOM 1497 C CA . SER A 1 197 ? -45.594 16.790 -68.418 1.00 105.47 250 SER A CA 1
ATOM 1498 C C . SER A 1 197 ? -46.811 15.892 -68.189 1.00 106.82 250 SER A C 1
ATOM 1499 O O . SER A 1 197 ? -47.948 16.291 -68.443 1.00 103.82 250 SER A O 1
ATOM 1502 N N . GLY A 1 198 ? -46.557 14.686 -67.684 1.00 108.93 251 GLY A N 1
ATOM 1503 C CA . GLY A 1 198 ? -47.619 13.730 -67.429 1.00 109.22 251 GLY A CA 1
ATOM 1504 C C . GLY A 1 198 ? -48.498 13.972 -66.213 1.00 109.96 251 GLY A C 1
ATOM 1505 O O . GLY A 1 198 ? -49.635 13.504 -66.178 1.00 112.94 251 GLY A O 1
ATOM 1506 N N . LYS A 1 199 ? -47.999 14.695 -65.216 1.00 107.26 252 LYS A N 1
ATOM 1507 C CA . LYS A 1 199 ? -48.799 14.938 -64.022 1.00 104.93 252 LYS A CA 1
ATOM 1508 C C . LYS A 1 199 ? -48.637 16.366 -63.508 1.00 103.91 252 LYS A C 1
ATOM 1509 O O . LYS A 1 199 ? -47.712 17.078 -63.896 1.00 104.84 252 LYS A O 1
ATOM 1515 N N . THR A 1 200 ? -49.558 16.781 -62.644 1.00 101.29 253 THR A N 1
ATOM 1516 C CA . THR A 1 200 ? -49.540 18.119 -62.057 1.00 96.67 253 THR A CA 1
ATOM 1517 C C . THR A 1 200 ? -48.477 18.184 -60.957 1.00 88.27 253 THR A C 1
ATOM 1518 O O . THR A 1 200 ? -48.137 17.167 -60.352 1.00 90.46 253 THR A O 1
ATOM 1522 N N . PRO A 1 201 ? -47.936 19.382 -60.687 1.00 77.99 254 PRO A N 1
ATOM 1523 C CA . PRO A 1 201 ? -46.913 19.505 -59.646 1.00 68.78 254 PRO A CA 1
ATOM 1524 C C . PRO A 1 201 ? -47.395 19.274 -58.217 1.00 62.73 254 PRO A C 1
ATOM 1525 O O . PRO A 1 201 ? -48.355 19.898 -57.765 1.00 67.11 254 PRO A O 1
ATOM 1529 N N . ARG A 1 202 ? -46.716 18.370 -57.518 1.00 53.16 255 ARG A N 1
ATOM 1530 C CA . ARG A 1 202 ? -47.022 18.070 -56.124 1.00 48.17 255 ARG A CA 1
ATOM 1531 C C . ARG A 1 202 ? -46.347 19.161 -55.293 1.00 37.94 255 ARG A C 1
ATOM 1532 O O . ARG A 1 202 ? -46.801 19.506 -54.203 1.00 43.58 255 ARG A O 1
ATOM 1540 N N . ASP A 1 203 ? -45.258 19.698 -55.829 1.00 29.51 256 ASP A N 1
ATOM 1541 C CA . ASP A 1 203 ? -44.508 20.751 -55.164 1.00 34.37 256 ASP A CA 1
ATOM 1542 C C . ASP A 1 203 ? -43.921 21.653 -56.241 1.00 39.37 256 ASP A C 1
ATOM 1543 O O . ASP A 1 203 ? -43.523 21.185 -57.304 1.00 41.38 256 ASP A O 1
ATOM 1548 N N . THR A 1 204 ? -43.880 22.951 -55.979 1.00 33.43 257 THR A N 1
ATOM 1549 C CA . THR A 1 204 ? -43.361 23.892 -56.962 1.00 34.86 257 THR A CA 1
ATOM 1550 C C . THR A 1 204 ? -42.410 24.857 -56.285 1.00 32.91 257 THR A C 1
ATOM 1551 O O . THR A 1 204 ? -42.201 24.782 -55.078 1.00 29.56 257 THR A O 1
ATOM 1555 N N . CYS A 1 205 ? -41.835 25.756 -57.078 1.00 32.57 258 CYS A N 1
ATOM 1556 C CA . CYS A 1 205 ? -40.919 26.771 -56.567 1.00 42.65 258 CYS A CA 1
ATOM 1557 C C . CYS A 1 205 ? -41.616 27.703 -55.576 1.00 41.75 258 CYS A C 1
ATOM 1558 O O . CYS A 1 205 ? -40.959 28.403 -54.797 1.00 35.16 258 CYS A O 1
ATOM 1561 N N . SER A 1 206 ? -42.944 27.719 -55.621 1.00 38.85 259 SER A N 1
ATOM 1562 C CA . SER A 1 206 ? -43.729 28.570 -54.742 1.00 33.56 259 SER A CA 1
ATOM 1563 C C . SER A 1 206 ? -44.158 27.854 -53.465 1.00 37.43 259 SER A C 1
ATOM 1564 O O . SER A 1 206 ? -44.937 28.393 -52.678 1.00 37.55 259 SER A O 1
ATOM 1567 N N . GLY A 1 207 ? -43.661 26.638 -53.270 1.00 34.81 260 GLY A N 1
ATOM 1568 C CA . GLY A 1 207 ? -44.028 25.877 -52.091 1.00 36.60 260 GLY A CA 1
ATOM 1569 C C . GLY A 1 207 ? -43.246 26.224 -50.839 1.00 36.60 260 GLY A C 1
ATOM 1570 O O . GLY A 1 207 ? -42.205 26.883 -50.894 1.00 27.76 260 GLY A O 1
ATOM 1571 N N . SER A 1 208 ? -43.755 25.773 -49.700 1.00 32.73 261 SER A N 1
ATOM 1572 C CA . SER A 1 208 ? -43.105 26.039 -48.430 1.00 31.52 261 SER A CA 1
ATOM 1573 C C . SER A 1 208 ? -41.780 25.281 -48.308 1.00 34.37 261 SER A C 1
ATOM 1574 O O . SER A 1 208 ? -40.858 25.734 -47.632 1.00 39.31 261 SER A O 1
ATOM 1577 N N . SER A 1 209 ? -41.680 24.135 -48.973 1.00 28.13 262 SER A N 1
ATOM 1578 C CA . SER A 1 209 ? -40.461 23.336 -48.925 1.00 27.49 262 SER A CA 1
ATOM 1579 C C . SER A 1 209 ? -39.275 24.112 -49.480 1.00 26.13 262 SER A C 1
ATOM 1580 O O . SER A 1 209 ? -38.213 24.174 -48.861 1.00 27.24 262 SER A O 1
ATOM 1583 N N . ILE A 1 210 ? -39.456 24.699 -50.657 1.00 24.74 263 ILE A N 1
ATOM 1584 C CA . ILE A 1 210 ? -38.392 25.459 -51.286 1.00 28.12 263 ILE A CA 1
ATOM 1585 C C . ILE A 1 210 ? -38.134 26.753 -50.536 1.00 24.06 263 ILE A C 1
ATOM 1586 O O . ILE A 1 210 ? -37.032 27.281 -50.566 1.00 35.10 263 ILE A O 1
ATOM 1591 N N . ASN A 1 211 ? -39.151 27.260 -49.853 1.00 31.31 264 ASN A N 1
ATOM 1592 C CA . ASN A 1 211 ? -38.977 28.473 -49.078 1.00 30.86 264 ASN A CA 1
ATOM 1593 C C . ASN A 1 211 ? -38.069 28.148 -47.890 1.00 25.84 264 ASN A C 1
ATOM 1594 O O . ASN A 1 211 ? -37.328 29.004 -47.416 1.00 24.86 264 ASN A O 1
ATOM 1599 N N . GLU A 1 212 ? -38.113 26.908 -47.418 1.00 23.71 265 GLU A N 1
ATOM 1600 C CA . GLU A 1 212 ? -37.259 26.525 -46.302 1.00 30.39 265 GLU A CA 1
ATOM 1601 C C . GLU A 1 212 ? -35.811 26.585 -46.746 1.00 31.13 265 GLU A C 1
ATOM 1602 O O . GLU A 1 212 ? -34.936 26.982 -45.973 1.00 32.46 265 GLU A O 1
ATOM 1608 N N . LEU A 1 213 ? -35.568 26.192 -47.996 1.00 21.60 266 LEU A N 1
ATOM 1609 C CA . LEU A 1 213 ? -34.221 26.211 -48.559 1.00 26.08 266 LEU A CA 1
ATOM 1610 C C . LEU A 1 213 ? -33.765 27.652 -48.743 1.00 23.38 266 LEU A C 1
ATOM 1611 O O . LEU A 1 213 ? -32.634 28.011 -48.414 1.00 30.44 266 LEU A O 1
ATOM 1616 N N . GLN A 1 214 ? -34.655 28.473 -49.279 1.00 23.23 267 GLN A N 1
ATOM 1617 C CA . GLN A 1 214 ? -34.356 29.877 -49.498 1.00 27.90 267 GLN A CA 1
ATOM 1618 C C . GLN A 1 214 ? -33.947 30.582 -48.194 1.00 23.77 267 GLN A C 1
ATOM 1619 O O . GLN A 1 214 ? -32.951 31.302 -48.159 1.00 22.53 267 GLN A O 1
ATOM 1625 N N . LEU A 1 215 ? -34.704 30.375 -47.121 1.00 27.64 268 LEU A N 1
ATOM 1626 C CA . LEU A 1 215 ? -34.371 31.018 -45.847 1.00 28.64 268 LEU A CA 1
ATOM 1627 C C . LEU A 1 215 ? -32.994 30.594 -45.360 1.00 30.44 268 LEU A C 1
ATOM 1628 O O . LEU A 1 215 ? -32.254 31.394 -44.800 1.00 33.64 268 LEU A O 1
ATOM 1633 N N . ILE A 1 216 ? -32.646 29.333 -45.575 1.00 28.45 269 ILE A N 1
ATOM 1634 C CA . ILE A 1 216 ? -31.329 28.862 -45.184 1.00 23.65 269 ILE A CA 1
ATOM 1635 C C . ILE A 1 216 ? -30.274 29.708 -45.890 1.00 27.92 269 ILE A C 1
ATOM 1636 O O . ILE A 1 216 ? -29.357 30.219 -45.263 1.00 31.69 269 ILE A O 1
ATOM 1641 N N . LEU A 1 217 ? -30.430 29.861 -47.202 1.00 31.89 270 LEU A N 1
ATOM 1642 C CA . LEU A 1 217 ? -29.491 30.614 -48.018 1.00 27.77 270 LEU A CA 1
ATOM 1643 C C . LEU A 1 217 ? -29.452 32.120 -47.778 1.00 33.55 270 LEU A C 1
ATOM 1644 O O . LEU A 1 217 ? -28.380 32.713 -47.787 1.00 34.69 270 LEU A O 1
ATOM 1649 N N . ARG A 1 218 ? -30.608 32.745 -47.577 1.00 39.72 271 ARG A N 1
ATOM 1650 C CA . ARG A 1 218 ? -30.639 34.184 -47.332 1.00 45.05 271 ARG A CA 1
ATOM 1651 C C . ARG A 1 218 ? -30.020 34.514 -45.976 1.00 48.11 271 ARG A C 1
ATOM 1652 O O . ARG A 1 218 ? -29.599 35.646 -45.735 1.00 48.88 271 ARG A O 1
ATOM 1660 N N . GLY A 1 219 ? -29.970 33.528 -45.088 1.00 43.71 272 GLY A N 1
ATOM 1661 C CA . GLY A 1 219 ? -29.391 33.763 -43.779 1.00 49.45 272 GLY A CA 1
ATOM 1662 C C . GLY A 1 219 ? -27.919 34.081 -43.921 1.00 57.39 272 GLY A C 1
ATOM 1663 O O . GLY A 1 219 ? -27.348 34.815 -43.114 1.00 64.20 272 GLY A O 1
ATOM 1664 N N . LYS A 1 220 ? -27.313 33.523 -44.966 1.00 56.43 273 LYS A N 1
ATOM 1665 C CA . LYS A 1 220 ? -25.896 33.707 -45.269 1.00 52.62 273 LYS A CA 1
ATOM 1666 C C . LYS A 1 220 ? -25.704 34.701 -46.421 1.00 49.91 273 LYS A C 1
ATOM 1667 O O . LYS A 1 220 ? -24.631 34.774 -47.014 1.00 45.79 273 LYS A O 1
ATOM 1673 N N . ASN A 1 221 ? -26.747 35.453 -46.748 1.00 47.48 274 ASN A N 1
ATOM 1674 C CA . ASN A 1 221 ? -26.673 36.419 -47.836 1.00 53.97 274 ASN A CA 1
ATOM 1675 C C . ASN A 1 221 ? -26.351 35.783 -49.189 1.00 55.94 274 ASN A C 1
ATOM 1676 O O . ASN A 1 221 ? -26.026 36.487 -50.149 1.00 54.22 274 ASN A O 1
ATOM 1681 N N . ILE A 1 222 ? -26.427 34.457 -49.265 1.00 44.84 275 ILE A N 1
ATOM 1682 C CA . ILE A 1 222 ? -26.179 33.768 -50.524 1.00 37.60 275 ILE A CA 1
ATOM 1683 C C . ILE A 1 222 ? -27.408 33.883 -51.416 1.00 38.36 275 ILE A C 1
ATOM 1684 O O . ILE A 1 222 ? -28.520 33.573 -50.995 1.00 39.50 275 ILE A O 1
ATOM 1689 N N . LYS A 1 223 ? -27.198 34.316 -52.653 1.00 38.84 276 LYS A N 1
ATOM 1690 C CA . LYS A 1 223 ? -28.289 34.471 -53.597 1.00 34.89 276 LYS A CA 1
ATOM 1691 C C . LYS A 1 223 ? -28.915 33.116 -53.927 1.00 36.78 276 LYS A C 1
ATOM 1692 O O . LYS A 1 223 ? -28.237 32.086 -53.958 1.00 38.50 276 LYS A O 1
ATOM 1698 N N . PHE A 1 224 ? -30.222 33.133 -54.156 1.00 34.42 277 PHE A N 1
ATOM 1699 C CA . PHE A 1 224 ? -30.986 31.933 -54.465 1.00 35.24 277 PHE A CA 1
ATOM 1700 C C . PHE A 1 224 ? -32.002 32.191 -55.572 1.00 28.71 277 PHE A C 1
ATOM 1701 O O . PHE A 1 224 ? -32.584 33.268 -55.655 1.00 35.22 277 PHE A O 1
ATOM 1709 N N . THR A 1 225 ? -32.205 31.192 -56.420 1.00 33.88 278 THR A N 1
ATOM 1710 C CA . THR A 1 225 ? -33.173 31.275 -57.504 1.00 34.32 278 THR A CA 1
ATOM 1711 C C . THR A 1 225 ? -33.741 29.880 -57.688 1.00 35.67 278 THR A C 1
ATOM 1712 O O . THR A 1 225 ? -33.061 28.893 -57.436 1.00 33.57 278 THR A O 1
ATOM 1716 N N . CYS A 1 226 ? -34.995 29.805 -58.114 1.00 40.59 279 CYS A N 1
ATOM 1717 C CA . CYS A 1 226 ? -35.659 28.532 -58.343 1.00 32.20 279 CYS A CA 1
ATOM 1718 C C . CYS A 1 226 ? -36.422 28.606 -59.668 1.00 35.75 279 CYS A C 1
ATOM 1719 O O . CYS A 1 226 ? -37.103 29.589 -59.954 1.00 32.01 279 CYS A O 1
ATOM 1722 N N . GLN A 1 227 ? -36.308 27.556 -60.465 1.00 34.14 280 GLN A N 1
ATOM 1723 C CA . GLN A 1 227 ? -36.960 27.496 -61.757 1.00 38.73 280 GLN A CA 1
ATOM 1724 C C . GLN A 1 227 ? -37.556 26.121 -61.918 1.00 41.60 280 GLN A C 1
ATOM 1725 O O . GLN A 1 227 ? -37.070 25.155 -61.332 1.00 34.35 280 GLN A O 1
ATOM 1731 N N . GLU A 1 228 ? -38.609 26.039 -62.720 1.00 52.44 281 GLU A N 1
ATOM 1732 C CA . GLU A 1 228 ? -39.296 24.780 -62.952 1.00 58.45 281 GLU A CA 1
ATOM 1733 C C . GLU A 1 228 ? -39.098 24.309 -64.389 1.00 63.27 281 GLU A C 1
ATOM 1734 O O . GLU A 1 228 ? -39.188 25.099 -65.323 1.00 63.29 281 GLU A O 1
ATOM 1740 N N . ASN A 1 229 ? -38.813 23.018 -64.549 1.00 70.16 282 ASN A N 1
ATOM 1741 C CA . ASN A 1 229 ? -38.568 22.424 -65.862 1.00 68.00 282 ASN A CA 1
ATOM 1742 C C . ASN A 1 229 ? -39.177 21.035 -66.039 1.00 65.45 282 ASN A C 1
ATOM 1743 O O . ASN A 1 229 ? -39.205 20.238 -65.104 1.00 63.03 282 ASN A O 1
ATOM 1748 N N . TYR A 1 230 ? -39.659 20.756 -67.249 1.00 69.59 283 TYR A N 1
ATOM 1749 C CA . TYR A 1 230 ? -40.234 19.453 -67.579 1.00 74.76 283 TYR A CA 1
ATOM 1750 C C . TYR A 1 230 ? -39.065 18.628 -68.105 1.00 76.20 283 TYR A C 1
ATOM 1751 O O . TYR A 1 230 ? -38.497 17.797 -67.399 1.00 75.98 283 TYR A O 1
ATOM 1760 N N . ARG A 1 231 ? -38.726 18.879 -69.367 1.00 81.47 284 ARG A N 1
ATOM 1761 C CA . ARG A 1 231 ? -37.624 18.213 -70.058 1.00 85.16 284 ARG A CA 1
ATOM 1762 C C . ARG A 1 231 ? -37.827 16.703 -70.222 1.00 77.58 284 ARG A C 1
ATOM 1763 O O . ARG A 1 231 ? -38.875 16.192 -69.767 1.00 67.00 284 ARG A O 1
ATOM 1771 N N . TRP B 1 1 ? -43.510 7.119 -34.691 1.00 22.36 54 TRP B N 1
ATOM 1772 C CA . TRP B 1 1 ? -42.073 6.811 -34.449 1.00 23.99 54 TRP B CA 1
ATOM 1773 C C . TRP B 1 1 ? -41.937 5.782 -33.339 1.00 23.47 54 TRP B C 1
ATOM 1774 O O . TRP B 1 1 ? -42.908 5.451 -32.672 1.00 30.76 54 TRP B O 1
ATOM 1785 N N . ASN B 1 2 ? -40.727 5.282 -33.136 1.00 23.26 55 ASN B N 1
ATOM 1786 C CA . ASN B 1 2 ? -40.494 4.272 -32.116 1.00 26.96 55 ASN B CA 1
ATOM 1787 C C . ASN B 1 2 ? -40.090 4.803 -30.750 1.00 34.31 55 ASN B C 1
ATOM 1788 O O . ASN B 1 2 ? -40.286 4.131 -29.736 1.00 32.58 55 ASN B O 1
ATOM 1793 N N . GLY B 1 3 ? -39.525 6.003 -30.721 1.00 25.97 56 GLY B N 1
ATOM 1794 C CA . GLY B 1 3 ? -39.108 6.560 -29.451 1.00 27.09 56 GLY B CA 1
ATOM 1795 C C . GLY B 1 3 ? -40.267 7.068 -28.627 1.00 22.27 56 GLY B C 1
ATOM 1796 O O . GLY B 1 3 ? -41.357 7.313 -29.145 1.00 30.52 56 GLY B O 1
ATOM 1797 N N . LYS B 1 4 ? -40.037 7.211 -27.329 1.00 28.69 57 LYS B N 1
ATOM 1798 C CA . LYS B 1 4 ? -41.060 7.734 -26.441 1.00 25.33 57 LYS B CA 1
ATOM 1799 C C . LYS B 1 4 ? -41.483 9.130 -26.901 1.00 19.65 57 LYS B C 1
ATOM 1800 O O . LYS B 1 4 ? -40.710 9.854 -27.526 1.00 21.74 57 LYS B O 1
ATOM 1806 N N . GLY B 1 5 ? -42.726 9.484 -26.605 1.00 21.11 58 GLY B N 1
ATOM 1807 C CA . GLY B 1 5 ? -43.237 10.788 -26.964 1.00 25.29 58 GLY B CA 1
ATOM 1808 C C . GLY B 1 5 ? -42.691 11.763 -25.948 1.00 28.75 58 GLY B C 1
ATOM 1809 O O . GLY B 1 5 ? -42.150 11.348 -24.925 1.00 27.51 58 GLY B O 1
ATOM 1810 N N . SER B 1 6 ? -42.821 13.051 -26.237 1.00 21.76 59 SER B N 1
ATOM 1811 C CA . SER B 1 6 ? -42.333 14.097 -25.358 1.00 24.43 59 SER B CA 1
ATOM 1812 C C . SER B 1 6 ? -42.893 13.958 -23.951 1.00 24.78 59 SER B C 1
ATOM 1813 O O . SER B 1 6 ? -44.084 13.736 -23.769 1.00 34.70 59 SER B O 1
ATOM 1816 N N . THR B 1 7 ? -42.025 14.087 -22.958 1.00 25.89 60 THR B N 1
ATOM 1817 C CA . THR B 1 7 ? -42.434 14.001 -21.561 1.00 24.41 60 THR B CA 1
ATOM 1818 C C . THR B 1 7 ? -43.583 14.982 -21.312 1.00 26.22 60 THR B C 1
ATOM 1819 O O . THR B 1 7 ? -43.500 16.154 -21.686 1.00 30.22 60 THR B O 1
ATOM 1823 N N . VAL B 1 8 ? -44.659 14.499 -20.698 1.00 24.97 61 VAL B N 1
ATOM 1824 C CA . VAL B 1 8 ? -45.803 15.353 -20.395 1.00 27.91 61 VAL B CA 1
ATOM 1825 C C . VAL B 1 8 ? -45.313 16.464 -19.461 1.00 30.64 61 VAL B C 1
ATOM 1826 O O . VAL B 1 8 ? -44.564 16.199 -18.520 1.00 37.28 61 VAL B O 1
ATOM 1830 N N . ASP B 1 9 ? -45.733 17.698 -19.721 1.00 26.21 62 ASP B N 1
ATOM 1831 C CA . ASP B 1 9 ? -45.314 18.845 -18.912 1.00 37.79 62 ASP B CA 1
ATOM 1832 C C . ASP B 1 9 ? -43.826 19.149 -19.045 1.00 36.98 62 ASP B 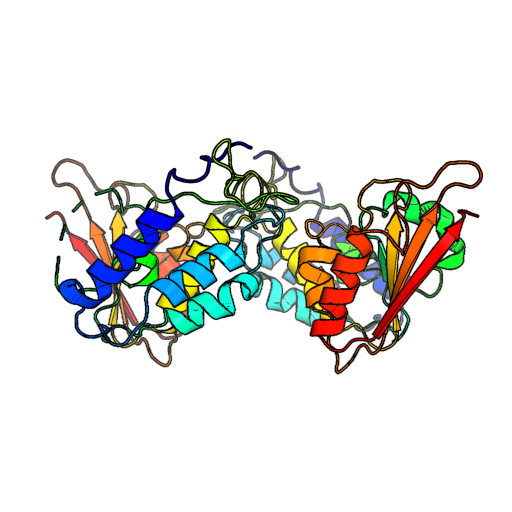C 1
ATOM 1833 O O . ASP B 1 9 ? -43.228 19.750 -18.152 1.00 39.04 62 ASP B O 1
ATOM 1838 N N . PHE B 1 10 ? -43.237 18.746 -20.166 1.00 30.33 63 PHE B N 1
ATOM 1839 C CA . PHE B 1 10 ? -41.814 18.968 -20.413 1.00 27.40 63 PHE B CA 1
ATOM 1840 C C . PHE B 1 10 ? -41.257 20.322 -19.987 1.00 27.88 63 PHE B C 1
ATOM 1841 O O . PHE B 1 10 ? -40.337 20.383 -19.166 1.00 26.32 63 PHE B O 1
ATOM 1849 N N . GLN B 1 11 ? -41.787 21.406 -20.549 1.00 26.72 64 GLN B N 1
ATOM 1850 C CA . GLN B 1 11 ? -41.250 22.715 -20.207 1.00 34.87 64 GLN B CA 1
ATOM 1851 C C . GLN B 1 11 ? -41.432 23.067 -18.746 1.00 35.71 64 GLN B C 1
ATOM 1852 O O . GLN B 1 11 ? -40.605 23.760 -18.163 1.00 40.19 64 GLN B O 1
ATOM 1858 N N . GLU B 1 12 ? -42.498 22.570 -18.143 1.00 34.96 65 GLU B N 1
ATOM 1859 C CA . GLU B 1 12 ? -42.741 22.851 -16.742 1.00 38.01 65 GLU B CA 1
ATOM 1860 C C . GLU B 1 12 ? -41.679 22.125 -15.929 1.00 37.76 65 GLU B C 1
ATOM 1861 O O . GLU B 1 12 ? -41.184 22.639 -14.925 1.00 33.52 65 GLU B O 1
ATOM 1867 N N . ILE B 1 13 ? -41.319 20.929 -16.378 1.00 36.37 66 ILE B N 1
ATOM 1868 C CA . ILE B 1 13 ? -40.320 20.141 -15.677 1.00 33.84 66 ILE B CA 1
ATOM 1869 C C . ILE B 1 13 ? -38.897 20.699 -15.763 1.00 37.70 66 ILE B C 1
ATOM 1870 O O . ILE B 1 13 ? -38.210 20.803 -14.743 1.00 32.49 66 ILE B O 1
ATOM 1875 N N . ILE B 1 14 ? -38.443 21.054 -16.962 1.00 31.67 67 ILE B N 1
ATOM 1876 C CA . ILE B 1 14 ? -37.094 21.584 -17.082 1.00 21.65 67 ILE B CA 1
ATOM 1877 C C . ILE B 1 14 ? -36.944 22.913 -16.330 1.00 27.06 67 ILE B C 1
ATOM 1878 O O . ILE B 1 14 ? -35.848 23.262 -15.890 1.00 25.23 67 ILE B O 1
ATOM 1883 N N . LEU B 1 15 ? -38.036 23.653 -16.176 1.00 25.39 68 LEU B N 1
ATOM 1884 C CA . LEU B 1 15 ? -37.969 24.930 -15.467 1.00 32.89 68 LEU B CA 1
ATOM 1885 C C . LEU B 1 15 ? -37.804 24.728 -13.959 1.00 28.85 68 LEU B C 1
ATOM 1886 O O . LEU B 1 15 ? -37.003 25.403 -13.309 1.00 33.93 68 LEU B O 1
ATOM 1891 N N . ARG B 1 16 ? -38.562 23.792 -13.405 1.00 30.96 69 ARG B N 1
ATOM 1892 C CA . ARG B 1 16 ? -38.490 23.522 -11.980 1.00 35.96 69 ARG B CA 1
ATOM 1893 C C . ARG B 1 16 ? -37.127 22.912 -11.641 1.00 40.24 69 ARG B C 1
ATOM 1894 O O . ARG B 1 16 ? -36.598 23.115 -10.547 1.00 44.06 69 ARG B O 1
ATOM 1902 N N . ARG B 1 17 ? -36.558 22.169 -12.585 1.00 38.17 70 ARG B N 1
ATOM 1903 C CA . ARG B 1 17 ? -35.258 21.537 -12.374 1.00 37.16 70 ARG B CA 1
ATOM 1904 C C . ARG B 1 17 ? -34.138 22.557 -12.462 1.00 28.03 70 ARG B C 1
ATOM 1905 O O . ARG B 1 17 ? -33.153 22.491 -11.729 1.00 26.97 70 ARG B O 1
ATOM 1913 N N . CYS B 1 18 ? -34.284 23.489 -13.393 1.00 22.44 71 CYS B N 1
ATOM 1914 C CA . CYS B 1 18 ? -33.289 24.529 -13.569 1.00 20.83 71 CYS B CA 1
ATOM 1915 C C . CYS B 1 18 ? -33.194 25.336 -12.275 1.00 25.74 71 CYS B C 1
ATOM 1916 O O . CYS B 1 18 ? -32.098 25.615 -11.789 1.00 31.27 71 CYS B O 1
ATOM 1919 N N . TYR B 1 19 ? -34.341 25.706 -11.715 1.00 25.24 72 TYR B N 1
ATOM 1920 C CA . TYR B 1 19 ? -34.344 26.474 -10.472 1.00 36.61 72 TYR B CA 1
ATOM 1921 C C . TYR B 1 19 ? -33.757 25.676 -9.318 1.00 30.67 72 TYR B C 1
ATOM 1922 O O . TYR B 1 19 ? -32.956 26.191 -8.545 1.00 36.11 72 TYR B O 1
ATOM 1931 N N . THR B 1 20 ? -34.161 24.421 -9.194 1.00 34.90 73 THR B N 1
ATOM 1932 C CA . THR B 1 20 ? -33.645 23.587 -8.122 1.00 35.37 73 THR B CA 1
ATOM 1933 C C . THR B 1 20 ? -32.129 23.501 -8.218 1.00 37.16 73 THR B C 1
ATOM 1934 O O . THR B 1 20 ? -31.423 23.557 -7.209 1.00 30.04 73 THR B O 1
ATOM 1938 N N . TYR B 1 21 ? -31.634 23.385 -9.445 1.00 32.85 74 TYR B N 1
ATOM 1939 C CA . TYR B 1 21 ? -30.204 23.284 -9.678 1.00 29.89 74 TYR B CA 1
ATOM 1940 C C . TYR B 1 21 ? -29.439 24.534 -9.260 1.00 29.72 74 TYR B C 1
ATOM 1941 O O . TYR B 1 21 ? -28.391 24.433 -8.632 1.00 38.41 74 TYR B O 1
ATOM 1950 N N . ILE B 1 22 ? -29.947 25.709 -9.618 1.00 23.09 75 ILE B N 1
ATOM 1951 C CA . ILE B 1 22 ? -29.250 26.945 -9.279 1.00 23.40 75 ILE B CA 1
ATOM 1952 C C . ILE B 1 22 ? -29.570 27.495 -7.898 1.00 23.40 75 ILE B C 1
ATOM 1953 O O . ILE B 1 22 ? -29.063 28.541 -7.513 1.00 40.42 75 ILE B O 1
ATOM 1958 N N . ARG B 1 23 ? -30.403 26.793 -7.144 1.00 28.95 76 ARG B N 1
ATOM 1959 C CA . ARG B 1 23 ? -30.733 27.250 -5.805 1.00 36.64 76 ARG B CA 1
ATOM 1960 C C . ARG B 1 23 ? -30.134 26.306 -4.783 1.00 36.56 76 ARG B C 1
ATOM 1961 O O . ARG B 1 23 ? -29.501 26.735 -3.819 1.00 36.66 76 ARG B O 1
ATOM 1969 N N . VAL B 1 24 ? -30.315 25.014 -5.027 1.00 34.45 77 VAL B N 1
ATOM 1970 C CA . VAL B 1 24 ? -29.838 23.983 -4.122 1.00 39.40 77 VAL B CA 1
ATOM 1971 C C . VAL B 1 24 ? -28.548 23.283 -4.531 1.00 40.88 77 VAL B C 1
ATOM 1972 O O . VAL B 1 24 ? -27.558 23.322 -3.804 1.00 53.87 77 VAL B O 1
ATOM 1976 N N . VAL B 1 25 ? -28.564 22.642 -5.693 1.00 38.96 78 VAL B N 1
ATOM 1977 C CA . VAL B 1 25 ? -27.412 21.889 -6.173 1.00 40.57 78 VAL B CA 1
ATOM 1978 C C . VAL B 1 25 ? -26.114 22.668 -6.362 1.00 46.52 78 VAL B C 1
ATOM 1979 O O . VAL B 1 25 ? -25.095 22.334 -5.754 1.00 48.84 78 VAL B O 1
ATOM 1983 N N . GLN B 1 26 ? -26.140 23.693 -7.205 1.00 43.56 79 GLN B N 1
ATOM 1984 C CA . GLN B 1 26 ? -24.945 24.492 -7.460 1.00 39.33 79 GLN B CA 1
ATOM 1985 C C . GLN B 1 26 ? -25.250 25.989 -7.391 1.00 40.71 79 GLN B C 1
ATOM 1986 O O . GLN B 1 26 ? -25.386 26.656 -8.418 1.00 35.78 79 GLN B O 1
ATOM 1992 N N . PRO B 1 27 ? -25.357 26.535 -6.170 1.00 37.60 80 PRO B N 1
ATOM 1993 C CA . PRO B 1 27 ? -25.644 27.951 -5.913 1.00 43.60 80 PRO B CA 1
ATOM 1994 C C . PRO B 1 27 ? -24.764 28.936 -6.687 1.00 48.23 80 PRO B C 1
ATOM 1995 O O . PRO B 1 27 ? -25.170 30.067 -6.960 1.00 43.86 80 PRO B O 1
ATOM 1999 N N . GLU B 1 28 ? -23.554 28.512 -7.029 1.00 53.25 81 GLU B N 1
ATOM 2000 C CA . GLU B 1 28 ? -22.646 29.375 -7.771 1.00 56.98 81 GLU B CA 1
ATOM 2001 C C . GLU B 1 28 ? -23.264 29.782 -9.110 1.00 57.72 81 GLU B C 1
ATOM 2002 O O . GLU B 1 28 ? -22.827 30.744 -9.742 1.00 64.61 81 GLU B O 1
ATOM 2008 N N . LEU B 1 29 ? -24.295 29.044 -9.517 1.00 47.49 82 LEU B N 1
ATOM 2009 C CA . LEU B 1 29 ? -25.013 29.274 -10.767 1.00 40.04 82 LEU B CA 1
ATOM 2010 C C . LEU B 1 29 ? -26.282 30.099 -10.550 1.00 44.91 82 LEU B C 1
ATOM 2011 O O . LEU B 1 29 ? -27.124 30.203 -11.442 1.00 44.35 82 LEU B O 1
ATOM 2016 N N . GLY B 1 30 ? -26.418 30.687 -9.367 1.00 47.42 83 GLY B N 1
ATOM 2017 C CA . GLY B 1 30 ? -27.601 31.480 -9.071 1.00 48.86 83 GLY B CA 1
ATOM 2018 C C . GLY B 1 30 ? -27.824 32.649 -10.015 1.00 52.05 83 GLY B C 1
ATOM 2019 O O . GLY B 1 30 ? -28.908 33.235 -10.043 1.00 47.99 83 GLY B O 1
ATOM 2020 N N . ASP B 1 31 ? -26.801 32.981 -10.796 1.00 52.17 84 ASP B N 1
ATOM 2021 C CA . ASP B 1 31 ? -26.874 34.088 -11.743 1.00 61.86 84 ASP B CA 1
ATOM 2022 C C . ASP B 1 31 ? -27.711 33.793 -12.993 1.00 59.28 84 ASP B C 1
ATOM 2023 O O . ASP B 1 31 ? -28.371 34.683 -13.528 1.00 51.02 84 ASP B O 1
ATOM 2028 N N . ARG B 1 32 ? -27.685 32.541 -13.442 1.00 52.94 85 ARG B N 1
ATOM 2029 C CA . ARG B 1 32 ? -28.409 32.124 -14.638 1.00 48.21 85 ARG B CA 1
ATOM 2030 C C . ARG B 1 32 ? -29.896 32.467 -14.650 1.00 50.18 85 ARG B C 1
ATOM 2031 O O . ARG B 1 32 ? -30.538 32.554 -13.599 1.00 54.76 85 ARG B O 1
ATOM 2039 N N . ASP B 1 33 ? -30.436 32.663 -15.851 1.00 37.43 86 ASP B N 1
ATOM 2040 C CA . ASP B 1 33 ? -31.848 32.988 -16.028 1.00 37.53 86 ASP B CA 1
ATOM 2041 C C . ASP B 1 33 ? -32.588 31.742 -16.533 1.00 37.89 86 ASP B C 1
ATOM 2042 O O . ASP B 1 33 ? -32.609 31.451 -17.737 1.00 34.51 86 ASP B O 1
ATOM 2047 N N . CYS B 1 34 ? -33.206 31.023 -15.604 1.00 27.38 87 CYS B N 1
ATOM 2048 C CA . CYS B 1 34 ? -33.912 29.793 -15.921 1.00 26.78 87 CYS B CA 1
ATOM 2049 C C . CYS B 1 34 ? -35.041 29.927 -16.913 1.00 34.22 87 CYS B C 1
ATOM 2050 O O . CYS B 1 34 ? -35.364 28.972 -17.617 1.00 36.21 87 CYS B O 1
ATOM 2053 N N . GLN B 1 35 ? -35.656 31.100 -16.973 1.00 38.37 88 GLN B N 1
ATOM 2054 C CA . GLN B 1 35 ? -36.745 31.284 -17.911 1.00 34.99 88 GLN B CA 1
ATOM 2055 C C . GLN B 1 35 ? -36.171 31.373 -19.320 1.00 33.70 88 GLN B C 1
ATOM 2056 O O . GLN B 1 35 ? -36.753 30.843 -20.261 1.00 38.12 88 GLN B O 1
ATOM 2062 N N . LYS B 1 36 ? -35.029 32.042 -19.463 1.00 34.49 89 LYS B N 1
ATOM 2063 C CA . LYS B 1 36 ? -34.388 32.177 -20.771 1.00 41.69 89 LYS B CA 1
ATOM 2064 C C . LYS B 1 36 ? -33.855 30.829 -21.238 1.00 41.54 89 LYS B C 1
ATOM 2065 O O . LYS B 1 36 ? -33.743 30.569 -22.437 1.00 45.92 89 LYS B O 1
ATOM 2071 N N . ILE B 1 37 ? -33.513 29.978 -20.280 1.00 31.58 90 ILE B N 1
ATOM 2072 C CA . ILE B 1 37 ? -32.995 28.659 -20.592 1.00 28.57 90 ILE B CA 1
ATOM 2073 C C . ILE B 1 37 ? -34.122 27.775 -21.089 1.00 27.16 90 ILE B C 1
ATOM 2074 O O . ILE B 1 37 ? -33.969 27.064 -22.085 1.00 22.96 90 ILE B O 1
ATOM 2079 N N . LYS B 1 38 ? -35.260 27.851 -20.408 1.00 16.89 91 LYS B N 1
ATOM 2080 C CA . LYS B 1 38 ? -36.426 27.059 -20.766 1.00 26.56 91 LYS B CA 1
ATOM 2081 C C . LYS B 1 38 ? -36.967 27.422 -22.139 1.00 28.06 91 LYS B C 1
ATOM 2082 O O . LYS B 1 38 ? -37.494 26.575 -22.854 1.00 32.45 91 LYS B O 1
ATOM 2088 N N . LYS B 1 39 ? -36.830 28.691 -22.489 1.00 24.78 92 LYS B N 1
ATOM 2089 C CA . LYS B 1 39 ? -37.303 29.202 -23.758 1.00 31.65 92 LYS B CA 1
ATOM 2090 C C . LYS B 1 39 ? -36.354 28.769 -24.861 1.00 29.45 92 LYS B C 1
ATOM 2091 O O . LYS B 1 39 ? -36.786 28.416 -25.949 1.00 31.76 92 LYS B O 1
ATOM 2097 N N . ALA B 1 40 ? -35.059 28.800 -24.571 1.00 28.79 93 ALA B N 1
ATOM 2098 C CA . ALA B 1 40 ? -34.053 28.403 -25.550 1.00 29.85 93 ALA B CA 1
ATOM 2099 C C . ALA B 1 40 ? -34.144 26.912 -25.875 1.00 24.14 93 ALA B C 1
ATOM 2100 O O . ALA B 1 40 ? -33.999 26.507 -27.028 1.00 30.61 93 ALA B O 1
ATOM 2102 N N . PHE B 1 41 ? -34.389 26.102 -24.853 1.00 26.97 94 PHE B N 1
ATOM 2103 C CA . PHE B 1 41 ? -34.498 24.666 -25.041 1.00 25.06 94 PHE B CA 1
ATOM 2104 C C . PHE B 1 41 ? -35.677 24.397 -25.972 1.00 30.96 94 PHE B C 1
ATOM 2105 O O . PHE B 1 41 ? -35.556 23.674 -26.957 1.00 33.39 94 PHE B O 1
ATOM 2113 N N . THR B 1 42 ? -36.814 25.001 -25.647 1.00 30.61 95 THR B N 1
ATOM 2114 C CA . THR B 1 42 ? -38.043 24.857 -26.422 1.00 26.34 95 THR B CA 1
ATOM 2115 C C . THR B 1 42 ? -37.888 25.319 -27.883 1.00 28.89 95 THR B C 1
ATOM 2116 O O . THR B 1 42 ? -38.248 24.598 -28.815 1.00 34.97 95 THR B O 1
ATOM 2120 N N . ASP B 1 43 ? -37.332 26.511 -28.080 1.00 20.41 96 ASP B N 1
ATOM 2121 C CA . ASP B 1 43 ? -37.155 27.066 -29.424 1.00 37.96 96 ASP B CA 1
ATOM 2122 C C . ASP B 1 43 ? -36.247 26.257 -30.325 1.00 34.37 96 ASP B C 1
ATOM 2123 O O . ASP B 1 43 ? -36.339 26.331 -31.547 1.00 36.31 96 ASP B O 1
ATOM 2128 N N . ALA B 1 44 ? -35.357 25.489 -29.721 1.00 38.23 97 ALA B N 1
ATOM 2129 C CA . ALA B 1 44 ? -34.444 24.677 -30.496 1.00 33.67 97 ALA B CA 1
ATOM 2130 C C . ALA B 1 44 ? -35.178 23.632 -31.339 1.00 18.89 97 ALA B C 1
ATOM 2131 O O . ALA B 1 44 ? -34.781 23.367 -32.467 1.00 23.62 97 ALA B O 1
ATOM 2133 N N . PHE B 1 45 ? -36.265 23.071 -30.814 1.00 17.72 98 PHE B N 1
ATOM 2134 C CA . PHE B 1 45 ? -36.971 22.021 -31.541 1.00 26.25 98 PHE B CA 1
ATOM 2135 C C . PHE B 1 45 ? -38.435 22.235 -31.899 1.00 27.39 98 PHE B C 1
ATOM 2136 O O . PHE B 1 45 ? -38.911 21.659 -32.876 1.00 37.02 98 PHE B O 1
ATOM 2144 N N . ILE B 1 46 ? -39.156 23.036 -31.118 1.00 33.14 99 ILE B N 1
ATOM 2145 C CA . ILE B 1 46 ? -40.579 23.282 -31.385 1.00 22.80 99 ILE B CA 1
ATOM 2146 C C . ILE B 1 46 ? -40.868 23.677 -32.834 1.00 18.74 99 ILE B C 1
ATOM 2147 O O . ILE B 1 46 ? -40.182 24.516 -33.410 1.00 21.94 99 ILE B O 1
ATOM 2152 N N . SER B 1 47 ? -41.889 23.053 -33.410 1.00 19.18 100 SER B N 1
ATOM 2153 C CA . SER B 1 47 ? -42.316 23.313 -34.784 1.00 27.36 100 SER B CA 1
ATOM 2154 C C . SER B 1 47 ? -41.335 22.901 -35.884 1.00 26.10 100 SER B C 1
ATOM 2155 O O . SER B 1 47 ? -41.501 23.298 -37.031 1.00 36.01 100 SER B O 1
ATOM 2158 N N . LYS B 1 48 ? -40.326 22.105 -35.547 1.00 31.81 101 LYS B N 1
ATOM 2159 C CA . LYS B 1 48 ? -39.343 21.652 -36.536 1.00 24.82 101 LYS B CA 1
ATOM 2160 C C . LYS B 1 48 ? -39.499 20.157 -36.815 1.00 28.43 101 LYS B C 1
ATOM 2161 O O . LYS B 1 48 ? -39.917 19.392 -35.936 1.00 35.26 101 LYS B O 1
ATOM 2167 N N . ASP B 1 49 ? -39.183 19.744 -38.038 1.00 22.46 102 ASP B N 1
ATOM 2168 C CA . ASP B 1 49 ? -39.268 18.333 -38.403 1.00 18.87 102 ASP B CA 1
ATOM 2169 C C . ASP B 1 49 ? -38.423 17.593 -37.357 1.00 23.63 102 ASP B C 1
ATOM 2170 O O . ASP B 1 49 ? -37.261 17.929 -37.145 1.00 25.80 102 ASP B O 1
ATOM 2175 N N . PRO B 1 50 ? -38.992 16.571 -36.697 1.00 23.79 103 PRO B N 1
ATOM 2176 C CA . PRO B 1 50 ? -38.243 15.837 -35.676 1.00 15.61 103 PRO B CA 1
ATOM 2177 C C . PRO B 1 50 ? -36.974 15.106 -36.114 1.00 19.28 103 PRO B C 1
ATOM 2178 O O . PRO B 1 50 ? -36.214 14.653 -35.269 1.00 16.70 103 PRO B O 1
ATOM 2182 N N . CYS B 1 51 ? -36.736 14.999 -37.420 1.00 23.51 104 CYS B N 1
ATOM 2183 C CA . CYS B 1 51 ? -35.527 14.339 -37.913 1.00 23.01 104 CYS B CA 1
ATOM 2184 C C . CYS B 1 51 ? -34.547 15.315 -38.582 1.00 30.32 104 CYS B C 1
ATOM 2185 O O . CYS B 1 51 ? -33.578 14.891 -39.212 1.00 24.33 104 CYS B O 1
ATOM 2188 N N . SER B 1 52 ? -34.780 16.615 -38.421 1.00 26.15 105 SER B N 1
ATOM 2189 C CA . SER B 1 52 ? -33.912 17.626 -39.031 1.00 28.33 105 SER B CA 1
ATOM 2190 C C . SER B 1 52 ? -32.959 18.311 -38.044 1.00 29.60 105 SER B C 1
ATOM 2191 O O . SER B 1 52 ? -32.347 19.332 -38.360 1.00 27.26 105 SER B O 1
ATOM 2194 N N . ALA B 1 53 ? -32.829 17.736 -36.855 1.00 27.43 106 ALA B N 1
ATOM 2195 C CA . ALA B 1 53 ? -31.980 18.287 -35.802 1.00 25.59 106 ALA B CA 1
ATOM 2196 C C . ALA B 1 53 ? -30.489 18.428 -36.128 1.00 23.39 106 ALA B C 1
ATOM 2197 O O . ALA B 1 53 ? -29.857 17.509 -36.639 1.00 22.23 106 ALA B O 1
ATOM 2199 N N . ARG B 1 54 ? -29.935 19.590 -35.807 1.00 13.70 107 ARG B N 1
ATOM 2200 C CA . ARG B 1 54 ? -28.515 19.864 -36.018 1.00 23.52 107 ARG B CA 1
ATOM 2201 C C . ARG B 1 54 ? -27.973 20.518 -34.739 1.00 25.18 107 ARG B C 1
ATOM 2202 O O . ARG B 1 54 ? -28.707 21.211 -34.038 1.00 27.52 107 ARG B O 1
ATOM 2210 N N . GLU B 1 55 ? -26.699 20.294 -34.433 1.00 25.38 108 GLU B N 1
ATOM 2211 C CA . GLU B 1 55 ? -26.092 20.874 -33.235 1.00 36.87 108 GLU B CA 1
ATOM 2212 C C . GLU B 1 55 ? -26.247 22.388 -33.154 1.00 35.39 108 GLU B C 1
ATOM 2213 O O . GLU B 1 55 ? -26.321 22.953 -32.058 1.00 32.40 108 GLU B O 1
ATOM 2219 N N . GLU B 1 56 ? -26.285 23.039 -34.314 1.00 30.77 109 GLU B N 1
ATOM 2220 C CA . GLU B 1 56 ? -26.436 24.489 -34.388 1.00 29.96 109 GLU B CA 1
ATOM 2221 C C . GLU B 1 56 ? -27.725 24.938 -33.704 1.00 27.25 109 GLU B C 1
ATOM 2222 O O . GLU B 1 56 ? -27.767 25.988 -33.066 1.00 37.19 109 GLU B O 1
ATOM 2228 N N . ASP B 1 57 ? -28.775 24.137 -33.844 1.00 23.12 110 ASP B N 1
ATOM 2229 C CA . ASP B 1 57 ? -30.063 24.451 -33.242 1.00 27.39 110 ASP B CA 1
ATOM 2230 C C . ASP B 1 57 ? -29.979 24.698 -31.743 1.00 28.50 110 ASP B C 1
ATOM 2231 O O . ASP B 1 57 ? -30.815 25.412 -31.177 1.00 24.38 110 ASP B O 1
ATOM 2236 N N . TYR B 1 58 ? -28.970 24.120 -31.101 1.00 20.35 111 TYR B N 1
ATOM 2237 C CA . TYR B 1 58 ? -28.817 24.293 -29.664 1.00 28.12 111 TYR B CA 1
ATOM 2238 C C . TYR B 1 58 ? -27.822 25.379 -29.260 1.00 29.62 111 TYR B C 1
ATOM 2239 O O . TYR B 1 58 ? -27.537 25.535 -28.075 1.00 26.47 111 TYR B O 1
ATOM 2248 N N . ASP B 1 59 ? -27.304 26.136 -30.223 1.00 21.83 112 ASP B N 1
ATOM 2249 C CA . ASP B 1 59 ? -26.327 27.174 -29.892 1.00 35.04 112 ASP B CA 1
ATOM 2250 C C . ASP B 1 59 ? -26.688 28.041 -28.683 1.00 28.11 112 ASP B C 1
ATOM 2251 O O . ASP B 1 59 ? -25.886 28.185 -27.758 1.00 29.89 112 ASP B O 1
ATOM 2256 N N . LEU B 1 60 ? -27.885 28.614 -28.681 1.00 26.09 113 LEU B N 1
ATOM 2257 C CA . LEU B 1 60 ? -28.295 29.463 -27.565 1.00 32.33 113 LEU B CA 1
ATOM 2258 C C . LEU B 1 60 ? -28.359 28.710 -26.238 1.00 32.66 113 LEU B C 1
ATOM 2259 O O . LEU B 1 60 ? -27.913 29.220 -25.213 1.00 29.52 113 LEU B O 1
ATOM 2264 N N . LEU B 1 61 ? -28.920 27.506 -26.251 1.00 25.10 114 LEU B N 1
ATOM 2265 C CA . LEU B 1 61 ? -29.017 26.723 -25.030 1.00 26.11 114 LEU B CA 1
ATOM 2266 C C . LEU B 1 61 ? -27.629 26.459 -24.450 1.00 31.09 114 LEU B C 1
ATOM 2267 O O . LEU B 1 61 ? -27.403 26.653 -23.250 1.00 31.51 114 LEU B O 1
ATOM 2272 N N . MET B 1 62 ? -26.701 26.038 -25.307 1.00 27.72 115 MET B N 1
ATOM 2273 C CA . MET B 1 62 ? -25.337 25.748 -24.880 1.00 29.74 115 MET B CA 1
ATOM 2274 C C . MET B 1 62 ? -24.665 26.969 -24.259 1.00 27.61 115 MET B C 1
ATOM 2275 O O . MET B 1 62 ? -23.931 26.849 -23.284 1.00 36.58 115 MET B O 1
ATOM 2280 N N . LYS B 1 63 ? -24.912 28.137 -24.836 1.00 30.11 116 LYS B N 1
ATOM 2281 C CA . LYS B 1 63 ? -24.335 29.376 -24.333 1.00 25.93 116 LYS B CA 1
ATOM 2282 C C . LYS B 1 63 ? -24.943 29.713 -22.970 1.00 29.68 116 LYS B C 1
ATOM 2283 O O . LYS B 1 63 ? -24.232 29.917 -21.996 1.00 31.80 116 LYS B O 1
ATOM 2289 N N . LEU B 1 64 ? -26.266 29.762 -22.908 1.00 22.31 117 LEU B N 1
ATOM 2290 C CA . LEU B 1 64 ? -26.958 30.072 -21.668 1.00 28.43 117 LEU B CA 1
ATOM 2291 C C . LEU B 1 64 ? -26.598 29.115 -20.548 1.00 31.23 117 LEU B C 1
ATOM 2292 O O . LEU B 1 64 ? -26.396 29.530 -19.409 1.00 30.25 117 LEU B O 1
ATOM 2297 N N . GLY B 1 65 ? -26.510 27.832 -20.880 1.00 35.89 118 GLY B N 1
ATOM 2298 C CA . GLY B 1 65 ? -26.198 26.833 -19.877 1.00 30.44 118 GLY B CA 1
ATOM 2299 C C . GLY B 1 65 ? -24.749 26.402 -19.778 1.00 34.99 118 GLY B C 1
ATOM 2300 O O . GLY B 1 65 ? -24.459 25.396 -19.136 1.00 39.80 118 GLY B O 1
ATOM 2301 N N . HIS B 1 66 ? -23.838 27.138 -20.404 1.00 34.45 119 HIS B N 1
ATOM 2302 C CA . HIS B 1 66 ? -22.424 26.783 -20.338 1.00 39.33 119 HIS B CA 1
ATOM 2303 C C . HIS B 1 66 ? -21.995 26.635 -18.883 1.00 42.16 119 HIS B C 1
ATOM 2304 O O . HIS B 1 66 ? -22.441 27.378 -18.017 1.00 43.57 119 HIS B O 1
ATOM 2311 N N . GLN B 1 67 ? -21.123 25.671 -18.626 1.00 39.81 120 GLN B N 1
ATOM 2312 C CA . GLN B 1 67 ? -20.636 25.418 -17.280 1.00 41.96 120 GLN B CA 1
ATOM 2313 C C . GLN B 1 67 ? -19.359 24.592 -17.340 1.00 42.24 120 GLN B C 1
ATOM 2314 O O . GLN B 1 67 ? -19.229 23.698 -18.173 1.00 41.47 120 GLN B O 1
ATOM 2320 N N . THR B 1 68 ? -18.406 24.907 -16.471 1.00 44.02 121 THR B N 1
ATOM 2321 C CA . THR B 1 68 ? -17.163 24.149 -16.433 1.00 44.52 121 THR B CA 1
ATOM 2322 C C . THR B 1 68 ? -16.915 23.632 -15.024 1.00 41.78 121 THR B C 1
ATOM 2323 O O . THR B 1 68 ? -16.803 24.406 -14.072 1.00 43.48 121 THR B O 1
ATOM 2327 N N . VAL B 1 69 ? -16.846 22.311 -14.906 1.00 28.97 122 VAL B N 1
ATOM 2328 C CA . VAL B 1 69 ? -16.622 21.669 -13.626 1.00 31.14 122 VAL B CA 1
ATOM 2329 C C . VAL B 1 69 ? -15.152 21.750 -13.239 1.00 30.39 122 VAL B C 1
ATOM 2330 O O . VAL B 1 69 ? -14.295 21.985 -14.086 1.00 30.95 122 VAL B O 1
ATOM 2334 N N . PRO B 1 70 ? -14.848 21.570 -11.943 1.00 28.45 123 PRO B N 1
ATOM 2335 C CA . PRO B 1 70 ? -13.477 21.619 -11.425 1.00 29.50 123 PRO B CA 1
ATOM 2336 C C . PRO B 1 70 ? -12.534 20.647 -12.136 1.00 35.42 123 PRO B C 1
ATOM 2337 O O . PRO B 1 70 ? -12.947 19.557 -12.540 1.00 34.98 123 PRO B O 1
ATOM 2341 N N . CYS B 1 71 ? -11.270 21.033 -12.282 1.00 30.50 124 CYS B N 1
ATOM 2342 C CA . CYS B 1 71 ? -10.332 20.129 -12.911 1.00 27.41 124 CYS B CA 1
ATOM 2343 C C . CYS B 1 71 ? -10.143 18.957 -11.954 1.00 33.48 124 CYS B C 1
ATOM 2344 O O . CYS B 1 71 ? -10.230 19.119 -10.732 1.00 25.92 124 CYS B O 1
ATOM 2347 N N . ASP B 1 72 ? -9.888 17.783 -12.528 1.00 25.45 125 ASP B N 1
ATOM 2348 C CA . ASP B 1 72 ? -9.725 16.536 -11.787 1.00 25.83 125 ASP B CA 1
ATOM 2349 C C . ASP B 1 72 ? -11.071 15.958 -11.343 1.00 26.47 125 ASP B C 1
ATOM 2350 O O . ASP B 1 72 ? -11.113 14.906 -10.719 1.00 30.50 125 ASP B O 1
ATOM 2355 N N . LYS B 1 73 ? -12.173 16.618 -11.667 1.00 19.81 126 LYS B N 1
ATOM 2356 C CA . LYS B 1 73 ? -13.458 16.083 -11.231 1.00 22.49 126 LYS B CA 1
ATOM 2357 C C . LYS B 1 73 ? -14.369 15.516 -12.310 1.00 26.00 126 LYS B C 1
ATOM 2358 O O . LYS B 1 73 ? -15.425 14.962 -12.000 1.00 33.60 126 LYS B O 1
ATOM 2364 N N . THR B 1 74 ? -13.987 15.649 -13.571 1.00 16.82 127 THR B N 1
ATOM 2365 C CA . THR B 1 74 ? -14.810 15.112 -14.643 1.00 13.39 127 THR B CA 1
ATOM 2366 C C . THR B 1 74 ? -14.765 13.591 -14.653 1.00 8.74 127 THR B C 1
ATOM 2367 O O . THR B 1 74 ? -13.694 12.997 -14.685 1.00 21.28 127 THR B O 1
ATOM 2371 N N . VAL B 1 75 ? -15.934 12.963 -14.639 1.00 15.71 128 VAL B N 1
ATOM 2372 C CA . VAL B 1 75 ? -16.011 11.504 -14.648 1.00 20.33 128 VAL B CA 1
ATOM 2373 C C . VAL B 1 75 ? -16.982 10.908 -15.673 1.00 23.77 128 VAL B C 1
ATOM 2374 O O . VAL B 1 75 ? -17.988 11.510 -16.019 1.00 20.84 128 VAL B O 1
ATOM 2378 N N . PHE B 1 76 ? -16.674 9.701 -16.136 1.00 27.11 129 PHE B N 1
ATOM 2379 C CA . PHE B 1 76 ? -17.518 9.005 -17.100 1.00 27.90 129 PHE B CA 1
ATOM 2380 C C . PHE B 1 76 ? -17.830 7.592 -16.623 1.00 32.77 129 PHE B C 1
ATOM 2381 O O . PHE B 1 76 ? -16.992 6.947 -15.995 1.00 32.39 129 PHE B O 1
ATOM 2389 N N . TRP B 1 77 ? -19.039 7.126 -16.922 1.00 31.52 130 TRP B N 1
ATOM 2390 C CA . TRP B 1 77 ? -19.464 5.775 -16.578 1.00 27.83 130 TRP B CA 1
ATOM 2391 C C . TRP B 1 77 ? -19.897 5.116 -17.871 1.00 31.52 130 TRP B C 1
ATOM 2392 O O . TRP B 1 77 ? -21.054 5.212 -18.262 1.00 40.78 130 TRP B O 1
ATOM 2403 N N . SER B 1 78 ? -18.961 4.448 -18.532 1.00 31.48 131 SER B N 1
ATOM 2404 C CA . SER B 1 78 ? -19.238 3.798 -19.808 1.00 27.54 131 SER B CA 1
ATOM 2405 C C . SER B 1 78 ? -19.739 2.374 -19.620 1.00 27.99 131 SER B C 1
ATOM 2406 O O . SER B 1 78 ? -18.981 1.478 -19.263 1.00 35.75 131 SER B O 1
ATOM 2409 N N . LYS B 1 79 ? -21.029 2.183 -19.873 1.00 35.29 132 LYS B N 1
ATOM 2410 C CA . LYS B 1 79 ? -21.692 0.887 -19.737 1.00 42.39 132 LYS B CA 1
ATOM 2411 C C . LYS B 1 79 ? -21.649 0.418 -18.287 1.00 45.55 132 LYS B C 1
ATOM 2412 O O . LYS B 1 79 ? -21.702 -0.772 -17.998 1.00 52.28 132 LYS B O 1
ATOM 2418 N N . THR B 1 80 ? -21.565 1.386 -17.383 1.00 42.85 133 THR B N 1
ATOM 2419 C CA . THR B 1 80 ? -21.522 1.125 -15.953 1.00 40.79 133 THR B CA 1
ATOM 2420 C C . THR B 1 80 ? -22.475 2.078 -15.238 1.00 43.47 133 THR B C 1
ATOM 2421 O O . THR B 1 80 ? -22.441 2.202 -14.013 1.00 40.56 133 THR B O 1
ATOM 2425 N N . LYS B 1 81 ? -23.326 2.755 -16.005 1.00 45.14 134 LYS B N 1
ATOM 2426 C CA . LYS B 1 81 ? -24.256 3.709 -15.422 1.00 52.91 134 LYS B CA 1
ATOM 2427 C C . LYS B 1 81 ? -25.048 3.118 -14.266 1.00 58.57 134 LYS B C 1
ATOM 2428 O O . LYS B 1 81 ? -25.104 3.704 -13.183 1.00 60.89 134 LYS B O 1
ATOM 2434 N N . GLU B 1 82 ? -25.664 1.964 -14.490 1.00 59.97 135 GLU B N 1
ATOM 2435 C CA . GLU B 1 82 ? -26.425 1.328 -13.428 1.00 65.47 135 GLU B CA 1
ATOM 2436 C C . GLU B 1 82 ? -25.524 1.095 -12.225 1.00 66.59 135 GLU B C 1
ATOM 2437 O O . GLU B 1 82 ? -25.894 1.384 -11.090 1.00 72.34 135 GLU B O 1
ATOM 2443 N N . LEU B 1 83 ? -24.323 0.605 -12.498 1.00 62.70 136 LEU B N 1
ATOM 2444 C CA . LEU B 1 83 ? -23.344 0.300 -11.468 1.00 55.41 136 LEU B CA 1
ATOM 2445 C C . LEU B 1 83 ? -22.903 1.502 -10.631 1.00 55.31 136 LEU B C 1
ATOM 2446 O O . LEU B 1 83 ? -22.436 1.333 -9.505 1.00 63.32 136 LEU B O 1
ATOM 2451 N N . ALA B 1 84 ? -23.051 2.710 -11.167 1.00 48.11 137 ALA B N 1
ATOM 2452 C CA . ALA B 1 84 ? -22.643 3.915 -10.446 1.00 45.27 137 ALA B CA 1
ATOM 2453 C C . ALA B 1 84 ? -23.314 4.047 -9.076 1.00 54.88 137 ALA B C 1
ATOM 2454 O O . ALA B 1 84 ? -22.818 4.761 -8.203 1.00 51.77 137 ALA B O 1
ATOM 2456 N N . HIS B 1 85 ? -24.428 3.343 -8.884 1.00 62.93 138 HIS B N 1
ATOM 2457 C CA . HIS B 1 85 ? -25.180 3.396 -7.628 1.00 72.65 138 HIS B CA 1
ATOM 2458 C C . HIS B 1 85 ? -24.455 2.895 -6.382 1.00 71.65 138 HIS B C 1
ATOM 2459 O O . HIS B 1 85 ? -24.713 3.378 -5.278 1.00 65.50 138 HIS B O 1
ATOM 2466 N N . GLN B 1 86 ? -23.555 1.933 -6.555 1.00 76.01 139 GLN B N 1
ATOM 2467 C CA . GLN B 1 86 ? -22.806 1.382 -5.429 1.00 80.33 139 GLN B CA 1
ATOM 2468 C C . GLN B 1 86 ? -21.581 2.237 -5.115 1.00 75.86 139 GLN B C 1
ATOM 2469 O O . GLN B 1 86 ? -20.908 2.031 -4.102 1.00 77.07 139 GLN B O 1
ATOM 2475 N N . TYR B 1 87 ? -21.294 3.191 -5.994 1.00 66.27 140 TYR B N 1
ATOM 2476 C CA . TYR B 1 87 ? -20.157 4.081 -5.808 1.00 61.67 140 TYR B CA 1
ATOM 2477 C C . TYR B 1 87 ? -20.624 5.497 -5.495 1.00 60.28 140 TYR B C 1
ATOM 2478 O O . TYR B 1 87 ? -19.907 6.465 -5.730 1.00 66.66 140 TYR B O 1
ATOM 2487 N N . THR B 1 88 ? -21.830 5.619 -4.961 1.00 56.89 141 THR B N 1
ATOM 2488 C CA . THR B 1 88 ? -22.371 6.927 -4.635 1.00 59.89 141 THR B CA 1
ATOM 2489 C C . THR B 1 88 ? -21.519 7.699 -3.628 1.00 56.74 141 THR B C 1
ATOM 2490 O O . THR B 1 88 ? -21.180 8.858 -3.857 1.00 47.96 141 THR B O 1
ATOM 2494 N N . LYS B 1 89 ? -21.168 7.062 -2.517 1.00 56.63 142 LYS B N 1
ATOM 2495 C CA . LYS B 1 89 ? -20.365 7.728 -1.494 1.00 62.52 142 LYS B CA 1
ATOM 2496 C C . LYS B 1 89 ? -18.953 8.076 -1.952 1.00 62.50 142 LYS B C 1
ATOM 2497 O O . LYS B 1 89 ? -18.301 8.948 -1.379 1.00 58.95 142 LYS B O 1
ATOM 2503 N N . THR B 1 90 ? -18.481 7.396 -2.988 1.00 65.62 143 THR B N 1
ATOM 2504 C CA . THR B 1 90 ? -17.143 7.658 -3.499 1.00 67.58 143 THR B CA 1
ATOM 2505 C C . THR B 1 90 ? -17.135 8.751 -4.568 1.00 65.75 143 THR B C 1
ATOM 2506 O O . THR B 1 90 ? -16.095 9.349 -4.841 1.00 64.87 143 THR B O 1
ATOM 2510 N N . GLN B 1 91 ? -18.298 9.021 -5.153 1.00 62.32 144 GLN B N 1
ATOM 2511 C CA . GLN B 1 91 ? -18.423 10.026 -6.209 1.00 63.42 144 GLN B CA 1
ATOM 2512 C C . GLN B 1 91 ? -18.852 11.418 -5.739 1.00 59.49 144 GLN B C 1
ATOM 2513 O O . GLN B 1 91 ? -19.079 12.296 -6.569 1.00 61.22 144 GLN B O 1
ATOM 2519 N N . LYS B 1 92 ? -18.955 11.641 -4.434 1.00 56.39 145 LYS B N 1
ATOM 2520 C CA . LYS B 1 92 ? -19.420 12.940 -3.956 1.00 48.65 145 LYS B CA 1
ATOM 2521 C C . LYS B 1 92 ? -18.718 14.170 -4.505 1.00 40.06 145 LYS B C 1
ATOM 2522 O O . LYS B 1 92 ? -19.343 15.212 -4.643 1.00 47.14 145 LYS B O 1
ATOM 2528 N N . GLY B 1 93 ? -17.435 14.065 -4.830 1.00 37.41 146 GLY B N 1
ATOM 2529 C CA . GLY B 1 93 ? -16.740 15.221 -5.372 1.00 43.54 146 GLY B CA 1
ATOM 2530 C C . GLY B 1 93 ? -16.634 15.254 -6.895 1.00 48.75 146 GLY B C 1
ATOM 2531 O O . GLY B 1 93 ? -16.252 16.273 -7.475 1.00 59.10 146 GLY B O 1
ATOM 2532 N N . LEU B 1 94 ? -16.988 14.155 -7.551 1.00 33.04 147 LEU B N 1
ATOM 2533 C CA . LEU B 1 94 ? -16.884 14.068 -9.002 1.00 29.18 147 LEU B CA 1
ATOM 2534 C C . LEU B 1 94 ? -18.121 14.569 -9.758 1.00 34.28 147 LEU B C 1
ATOM 2535 O O . LEU B 1 94 ? -19.190 14.741 -9.179 1.00 49.63 147 LEU B O 1
ATOM 2540 N N . PHE B 1 95 ? -17.962 14.817 -11.055 1.00 30.44 148 PHE B N 1
ATOM 2541 C CA . PHE B 1 95 ? -19.066 15.292 -11.888 1.00 22.79 148 PHE B CA 1
ATOM 2542 C C . PHE B 1 95 ? -19.256 14.471 -13.157 1.00 23.57 148 PHE B C 1
ATOM 2543 O O . PHE B 1 95 ? -18.326 14.299 -13.932 1.00 28.16 148 PHE B O 1
ATOM 2551 N N . THR B 1 96 ? -20.464 13.966 -13.367 1.00 28.34 149 THR B N 1
ATOM 2552 C CA . THR B 1 96 ? -20.775 13.233 -14.586 1.00 22.99 149 THR B CA 1
ATOM 2553 C C . THR B 1 96 ? -21.541 14.266 -15.405 1.00 26.58 149 THR B C 1
ATOM 2554 O O . THR B 1 96 ? -21.814 15.363 -14.917 1.00 27.06 149 THR B O 1
ATOM 2558 N N . LEU B 1 97 ? -21.873 13.925 -16.643 1.00 28.45 150 LEU B N 1
ATOM 2559 C CA . LEU B 1 97 ? -22.624 14.823 -17.515 1.00 27.65 150 LEU B CA 1
ATOM 2560 C C . LEU B 1 97 ? -23.945 15.219 -16.854 1.00 28.09 150 LEU B C 1
ATOM 2561 O O . LEU B 1 97 ? -24.361 16.379 -16.906 1.00 30.16 150 LEU B O 1
ATOM 2566 N N . GLU B 1 98 ? -24.590 14.244 -16.225 1.00 27.38 151 GLU B N 1
ATOM 2567 C CA . GLU B 1 98 ? -25.870 14.453 -15.559 1.00 31.97 151 GLU B CA 1
ATOM 2568 C C . GLU B 1 98 ? -25.847 15.409 -14.359 1.00 32.70 151 GLU B C 1
ATOM 2569 O O . GLU B 1 98 ? -26.904 15.827 -13.894 1.00 29.98 151 GLU B O 1
ATOM 2575 N N . ASN B 1 99 ? -24.661 15.747 -13.857 1.00 24.95 152 ASN B N 1
ATOM 2576 C CA . ASN B 1 99 ? -24.548 16.645 -12.713 1.00 27.74 152 ASN B CA 1
ATOM 2577 C C . ASN B 1 99 ? -24.351 18.087 -13.155 1.00 35.23 152 ASN B C 1
ATOM 2578 O O . ASN B 1 99 ? -24.199 18.987 -12.323 1.00 30.23 152 ASN B O 1
ATOM 2583 N N . THR B 1 100 ? -24.319 18.307 -14.462 1.00 21.76 153 THR B N 1
ATOM 2584 C CA . THR B 1 100 ? -24.161 19.657 -14.972 1.00 26.69 153 THR B CA 1
ATOM 2585 C C . THR B 1 100 ? -25.563 20.214 -15.076 1.00 30.71 153 THR B C 1
ATOM 2586 O O . THR B 1 100 ? -26.533 19.457 -15.066 1.00 24.81 153 THR B O 1
ATOM 2590 N N . LEU B 1 101 ? -25.668 21.533 -15.174 1.00 29.79 154 LEU B N 1
ATOM 2591 C CA . LEU B 1 101 ? -26.964 22.180 -15.280 1.00 27.44 154 LEU B CA 1
ATOM 2592 C C . LEU B 1 101 ? -27.781 21.581 -16.427 1.00 20.85 154 LEU B C 1
ATOM 2593 O O . LEU B 1 101 ? -28.863 21.036 -16.214 1.00 21.93 154 LEU B O 1
ATOM 2598 N N . LEU B 1 102 ? -27.261 21.679 -17.641 1.00 18.08 155 LEU B N 1
ATOM 2599 C CA . LEU B 1 102 ? -27.962 21.140 -18.796 1.00 23.80 155 LEU B CA 1
ATOM 2600 C C . LEU B 1 102 ? -28.251 19.635 -18.712 1.00 19.68 155 LEU B C 1
ATOM 2601 O O . LEU B 1 102 ? -29.363 19.204 -18.992 1.00 23.64 155 LEU B O 1
ATOM 2606 N N . GLY B 1 103 ? -27.267 18.837 -18.322 1.00 22.71 156 GLY B N 1
ATOM 2607 C CA . GLY B 1 103 ? -27.505 17.407 -18.236 1.00 28.60 156 GLY B CA 1
ATOM 2608 C C . GLY B 1 103 ? -28.514 17.066 -17.154 1.00 30.56 156 GLY B C 1
ATOM 2609 O O . GLY B 1 103 ? -29.276 16.103 -17.271 1.00 17.12 156 GLY B O 1
ATOM 2610 N N . TYR B 1 104 ? -28.522 17.875 -16.099 1.00 26.26 157 TYR B N 1
ATOM 2611 C CA . TYR B 1 104 ? -29.423 17.676 -14.974 1.00 20.74 157 TYR B CA 1
ATOM 2612 C C . TYR B 1 104 ? -30.886 17.968 -15.314 1.00 23.34 157 TYR B C 1
ATOM 2613 O O . TYR B 1 104 ? -31.780 17.220 -14.921 1.00 25.18 157 TYR B O 1
ATOM 2622 N N . ILE B 1 105 ? -31.141 19.040 -16.052 1.00 19.72 158 ILE B N 1
ATOM 2623 C CA . ILE B 1 105 ? -32.523 19.369 -16.382 1.00 26.45 158 ILE B CA 1
ATOM 2624 C C . ILE B 1 105 ? -33.135 18.509 -17.489 1.00 26.28 158 ILE B C 1
ATOM 2625 O O . ILE B 1 105 ? -34.352 18.335 -17.534 1.00 32.54 158 ILE B O 1
ATOM 2630 N N . ALA B 1 106 ? -32.299 17.965 -18.370 1.00 24.97 159 ALA B N 1
ATOM 2631 C CA . ALA B 1 106 ? -32.788 17.138 -19.470 1.00 30.52 159 ALA B CA 1
ATOM 2632 C C . ALA B 1 106 ? -32.718 15.641 -19.195 1.00 30.59 159 ALA B C 1
ATOM 2633 O O . ALA B 1 106 ? -33.178 14.841 -20.009 1.00 28.03 159 ALA B O 1
ATOM 2635 N N . ASP B 1 107 ? -32.150 15.268 -18.052 1.00 30.14 160 ASP B N 1
ATOM 2636 C CA . ASP B 1 107 ? -31.985 13.861 -17.693 1.00 25.12 160 ASP B CA 1
ATOM 2637 C C . ASP B 1 107 ? -33.256 13.001 -17.727 1.00 27.53 160 ASP B C 1
ATOM 2638 O O . ASP B 1 107 ? -34.222 13.260 -17.014 1.00 28.00 160 ASP B O 1
ATOM 2643 N N . ASP B 1 108 ? -33.230 11.970 -18.571 1.00 27.97 161 ASP B N 1
ATOM 2644 C CA . ASP B 1 108 ? -34.338 11.029 -18.738 1.00 33.70 161 ASP B CA 1
ATOM 2645 C C . ASP B 1 108 ? -35.651 11.545 -19.336 1.00 33.58 161 ASP B C 1
ATOM 2646 O O . ASP B 1 108 ? -36.673 10.865 -19.279 1.00 34.85 161 ASP B O 1
ATOM 2651 N N . LEU B 1 109 ? -35.628 12.738 -19.911 1.00 18.63 162 LEU B N 1
ATOM 2652 C CA . LEU B 1 109 ? -36.814 13.297 -20.535 1.00 22.94 162 LEU B CA 1
ATOM 2653 C C . LEU B 1 109 ? -36.754 12.990 -22.033 1.00 19.40 162 LEU B C 1
ATOM 2654 O O . LEU B 1 109 ? -35.715 12.582 -22.541 1.00 15.71 162 LEU B O 1
ATOM 2659 N N . SER B 1 110 ? -37.876 13.164 -22.720 1.00 18.11 163 SER B N 1
ATOM 2660 C CA . SER B 1 110 ? -37.949 12.959 -24.162 1.00 24.74 163 SER B CA 1
ATOM 2661 C C . SER B 1 110 ? -38.621 14.205 -24.702 1.00 19.33 163 SER B C 1
ATOM 2662 O O . SER B 1 110 ? -39.417 14.823 -24.003 1.00 18.91 163 SER B O 1
ATOM 2665 N N . TRP B 1 111 ? -38.301 14.583 -25.935 1.00 23.59 164 TRP B N 1
ATOM 2666 C CA . TRP B 1 111 ? -38.894 15.776 -26.507 1.00 16.41 164 TRP B CA 1
ATOM 2667 C C . TRP B 1 111 ? -38.693 15.883 -28.008 1.00 20.82 164 TRP B C 1
ATOM 2668 O O . TRP B 1 111 ? -37.658 15.506 -28.546 1.00 18.52 164 TRP B O 1
ATOM 2679 N N . CYS B 1 112 ? -39.705 16.403 -28.680 1.00 29.11 165 CYS B N 1
ATOM 2680 C CA . CYS B 1 112 ? -39.646 16.606 -30.114 1.00 30.81 165 CYS B CA 1
ATOM 2681 C C . CYS B 1 112 ? -40.822 17.465 -30.522 1.00 28.23 165 CYS B C 1
ATOM 2682 O O . CYS B 1 112 ? -41.829 17.548 -29.811 1.00 20.84 165 CYS B O 1
ATOM 2685 N N . GLY B 1 113 ? -40.679 18.114 -31.668 1.00 31.93 166 GLY B N 1
ATOM 2686 C CA . GLY B 1 113 ? -41.734 18.963 -32.166 1.00 31.89 166 GLY B CA 1
ATOM 2687 C C . GLY B 1 113 ? -42.336 18.349 -33.401 1.00 32.44 166 GLY B C 1
ATOM 2688 O O . GLY B 1 113 ? -42.154 17.161 -33.659 1.00 28.84 166 GLY B O 1
ATOM 2689 N N . LYS B 1 114 ? -43.034 19.174 -34.172 1.00 34.27 167 LYS B N 1
ATOM 2690 C CA . LYS B 1 114 ? -43.693 18.736 -35.395 1.00 41.74 167 LYS B CA 1
ATOM 2691 C C . LYS B 1 114 ? -43.979 20.008 -36.191 1.00 37.10 167 LYS B C 1
ATOM 2692 O O . LYS B 1 114 ? -44.343 21.026 -35.601 1.00 31.83 167 LYS B O 1
ATOM 2698 N N . VAL B 1 115 ? -43.802 19.974 -37.513 1.00 41.01 168 VAL B N 1
ATOM 2699 C CA . VAL B 1 115 ? -44.062 21.175 -38.316 1.00 43.11 168 VAL B CA 1
ATOM 2700 C C . VAL B 1 115 ? -45.543 21.561 -38.235 1.00 40.82 168 VAL B C 1
ATOM 2701 O O . VAL B 1 115 ? -46.421 20.697 -38.224 1.00 33.74 168 VAL B O 1
ATOM 2705 N N . GLY B 1 116 ? -45.816 22.858 -38.163 1.00 40.95 169 GLY B N 1
ATOM 2706 C CA . GLY B 1 116 ? -47.192 23.313 -38.093 1.00 39.37 169 GLY B CA 1
ATOM 2707 C C . GLY B 1 116 ? -47.774 23.246 -36.697 1.00 41.88 169 GLY B C 1
ATOM 2708 O O . GLY B 1 116 ? -48.938 23.568 -36.493 1.00 41.44 169 GLY B O 1
ATOM 2709 N N . SER B 1 117 ? -46.971 22.828 -35.728 1.00 39.15 170 SER B N 1
ATOM 2710 C CA . SER B 1 117 ? -47.445 22.729 -34.353 1.00 41.11 170 SER B CA 1
ATOM 2711 C C . SER B 1 117 ? -46.561 23.542 -33.433 1.00 37.58 170 SER B C 1
ATOM 2712 O O . SER B 1 117 ? -45.348 23.582 -33.609 1.00 39.00 170 SER B O 1
ATOM 2715 N N . SER B 1 118 ? -47.168 24.190 -32.447 1.00 37.10 171 SER B N 1
ATOM 2716 C CA . SER B 1 118 ? -46.403 24.993 -31.496 1.00 41.38 171 SER B CA 1
ATOM 2717 C C . SER B 1 118 ? -46.341 24.252 -30.171 1.00 37.41 171 SER B C 1
ATOM 2718 O O . SER B 1 118 ? -46.041 24.837 -29.131 1.00 34.57 171 SER B O 1
ATOM 2721 N N . GLU B 1 119 ? -46.630 22.959 -30.214 1.00 28.85 172 GLU B N 1
ATOM 2722 C CA . GLU B 1 119 ? -46.630 22.156 -29.002 1.00 37.52 172 GLU B CA 1
ATOM 2723 C C . GLU B 1 119 ? -45.668 20.996 -29.139 1.00 33.63 172 GLU B C 1
ATOM 2724 O O . GLU B 1 119 ? -45.290 20.626 -30.247 1.00 42.67 172 GLU B O 1
ATOM 2730 N N . ILE B 1 120 ? -45.277 20.422 -28.008 1.00 27.15 173 ILE B N 1
ATOM 2731 C CA . ILE B 1 120 ? -44.386 19.269 -28.011 1.00 23.55 173 ILE B CA 1
ATOM 2732 C C . ILE B 1 120 ? -45.223 18.105 -28.536 1.00 28.50 173 ILE B C 1
ATOM 2733 O O . ILE B 1 120 ? -46.440 18.191 -28.559 1.00 21.95 173 ILE B O 1
ATOM 2738 N N . ASN B 1 121 ? -44.584 17.029 -28.979 1.00 34.15 174 ASN B N 1
ATOM 2739 C CA . ASN B 1 121 ? -45.341 15.889 -29.475 1.00 33.63 174 ASN B CA 1
ATOM 2740 C C . ASN B 1 121 ? -45.361 14.816 -28.405 1.00 29.89 174 ASN B C 1
ATOM 2741 O O . ASN B 1 121 ? -44.338 14.207 -28.109 1.00 29.74 174 ASN B O 1
ATOM 2746 N N . LEU B 1 122 ? -46.535 14.581 -27.836 1.00 28.86 175 LEU B N 1
ATOM 2747 C CA . LEU B 1 122 ? -46.692 13.585 -26.788 1.00 30.41 175 LEU B CA 1
ATOM 2748 C C . LEU B 1 122 ? -46.808 12.133 -27.278 1.00 30.93 175 LEU B C 1
ATOM 2749 O O . LEU B 1 122 ? -46.430 11.208 -26.563 1.00 32.07 175 LEU B O 1
ATOM 2754 N N . GLU B 1 123 ? -47.316 11.929 -28.489 1.00 31.02 176 GLU B N 1
ATOM 2755 C CA . GLU B 1 123 ? -47.509 10.573 -29.006 1.00 30.37 176 GLU B CA 1
ATOM 2756 C C . GLU B 1 123 ? -46.234 9.747 -29.149 1.00 27.12 176 GLU B C 1
ATOM 2757 O O . GLU B 1 123 ? -46.115 8.677 -28.557 1.00 32.26 176 GLU B O 1
ATOM 2763 N N . SER B 1 124 ? -45.285 10.238 -29.937 1.00 32.23 177 SER B N 1
ATOM 2764 C CA . SER B 1 124 ? -44.018 9.545 -30.124 1.00 26.47 177 SER B CA 1
ATOM 2765 C C . SER B 1 124 ? -42.967 10.496 -30.679 1.00 26.36 177 SER B C 1
ATOM 2766 O O . SER B 1 124 ? -43.274 11.588 -31.150 1.00 31.42 177 SER B O 1
ATOM 2769 N N . CYS B 1 125 ? -41.717 10.074 -30.603 1.00 26.01 178 CYS B N 1
ATOM 2770 C CA . CYS B 1 125 ? -40.610 10.871 -31.109 1.00 25.82 178 CYS B CA 1
ATOM 2771 C C . CYS B 1 125 ? -39.659 9.889 -31.757 1.00 29.58 178 CYS B C 1
ATOM 2772 O O . CYS B 1 125 ? -39.531 8.750 -31.308 1.00 29.74 178 CYS B O 1
ATOM 2775 N N . PRO B 1 126 ? -38.984 10.306 -32.833 1.00 28.24 179 PRO B N 1
ATOM 2776 C CA . PRO B 1 126 ? -38.069 9.352 -33.453 1.00 19.97 179 PRO B CA 1
ATOM 2777 C C . PRO B 1 126 ? -36.855 9.123 -32.580 1.00 23.07 179 PRO B C 1
ATOM 2778 O O . PRO B 1 126 ? -36.332 10.066 -31.986 1.00 21.71 179 PRO B O 1
ATOM 2782 N N . ASP B 1 127 ? -36.416 7.874 -32.469 1.00 13.85 180 ASP B N 1
ATOM 2783 C CA . ASP B 1 127 ? -35.216 7.619 -31.694 1.00 14.26 180 ASP B CA 1
ATOM 2784 C C . ASP B 1 127 ? -34.037 7.520 -32.650 1.00 22.40 180 ASP B C 1
ATOM 2785 O O . ASP B 1 127 ? -34.187 7.639 -33.872 1.00 22.60 180 ASP B O 1
ATOM 2790 N N . ARG B 1 128 ? -32.872 7.293 -32.070 1.00 26.31 181 ARG B N 1
ATOM 2791 C CA . ARG B 1 128 ? -31.619 7.186 -32.787 1.00 31.38 181 ARG B CA 1
ATOM 2792 C C . ARG B 1 128 ? -31.707 6.272 -34.003 1.00 35.11 181 ARG B C 1
ATOM 2793 O O . ARG B 1 128 ? -31.193 6.609 -35.070 1.00 24.29 181 ARG B O 1
ATOM 2801 N N . ARG B 1 129 ? -32.353 5.118 -33.840 1.00 27.09 182 ARG B N 1
ATOM 2802 C CA . ARG B 1 129 ? -32.484 4.171 -34.933 1.00 19.54 182 ARG B CA 1
ATOM 2803 C C . ARG B 1 129 ? -33.451 4.655 -35.995 1.00 22.35 182 ARG B C 1
ATOM 2804 O O . ARG B 1 129 ? -33.270 4.350 -37.169 1.00 32.02 182 ARG B O 1
ATOM 2812 N N . ASN B 1 130 ? -34.475 5.405 -35.593 1.00 18.40 183 ASN B N 1
ATOM 2813 C CA . ASN B 1 130 ? -35.423 5.952 -36.562 1.00 22.41 183 ASN B CA 1
ATOM 2814 C C . ASN B 1 130 ? -34.672 6.958 -37.445 1.00 27.59 183 ASN B C 1
ATOM 2815 O O . ASN B 1 130 ? -34.792 6.945 -38.665 1.00 28.22 183 ASN B O 1
ATOM 2820 N N . CYS B 1 131 ? -33.901 7.831 -36.807 1.00 22.59 184 CYS B N 1
ATOM 2821 C CA . CYS B 1 131 ? -33.101 8.832 -37.498 1.00 25.60 184 CYS B CA 1
ATOM 2822 C C . CYS B 1 131 ? -32.186 9.442 -36.448 1.00 29.44 184 CYS B C 1
ATOM 2823 O O . CYS B 1 131 ? -32.634 10.009 -35.441 1.00 29.18 184 CYS B O 1
ATOM 2826 N N . ASN B 1 132 ? -30.891 9.299 -36.685 1.00 26.86 185 ASN B N 1
ATOM 2827 C CA . ASN B 1 132 ? -29.874 9.786 -35.772 1.00 31.07 185 ASN B CA 1
ATOM 2828 C C . ASN B 1 132 ? -29.979 11.279 -35.492 1.00 26.53 185 ASN B C 1
ATOM 2829 O O . ASN B 1 132 ? -29.651 11.738 -34.404 1.00 14.77 185 ASN B O 1
ATOM 2834 N N . SER B 1 133 ? -30.452 12.035 -36.469 1.00 19.16 186 SER B N 1
ATOM 2835 C CA . SER B 1 133 ? -30.549 13.470 -36.297 1.00 24.48 186 SER B CA 1
ATOM 2836 C C . SER B 1 133 ? -31.843 13.904 -35.610 1.00 20.61 186 SER B C 1
ATOM 2837 O O . SER B 1 133 ? -32.547 14.784 -36.097 1.00 15.09 186 SER B O 1
ATOM 2840 N N . ASN B 1 134 ? -32.168 13.277 -34.482 1.00 25.47 187 ASN B N 1
ATOM 2841 C CA . ASN B 1 134 ? -33.369 13.657 -33.745 1.00 19.51 187 ASN B CA 1
ATOM 2842 C C . ASN B 1 134 ? -32.905 14.578 -32.621 1.00 11.62 187 ASN B C 1
ATOM 2843 O O . ASN B 1 134 ? -31.751 14.521 -32.197 1.00 19.37 187 ASN B O 1
ATOM 2848 N N . PHE B 1 135 ? -33.788 15.448 -32.158 1.00 21.63 188 PHE B N 1
ATOM 2849 C CA . PHE B 1 135 ? -33.409 16.423 -31.137 1.00 23.85 188 PHE B CA 1
ATOM 2850 C C . PHE B 1 135 ? -32.905 15.900 -29.788 1.00 20.38 188 PHE B C 1
ATOM 2851 O O . PHE B 1 135 ? -32.168 16.594 -29.094 1.00 18.48 188 PHE B O 1
ATOM 2859 N N . VAL B 1 136 ? -33.284 14.689 -29.402 1.00 20.97 189 VAL B N 1
ATOM 2860 C CA . VAL B 1 136 ? -32.790 14.167 -28.134 1.00 28.66 189 VAL B CA 1
ATOM 2861 C C . VAL B 1 136 ? -31.348 13.678 -28.277 1.00 30.06 189 VAL B C 1
ATOM 2862 O O . VAL B 1 136 ? -30.486 13.996 -27.455 1.00 22.68 189 VAL B O 1
ATOM 2866 N N . SER B 1 137 ? -31.096 12.917 -29.335 1.00 20.48 190 SER B N 1
ATOM 2867 C CA . SER B 1 137 ? -29.766 12.393 -29.598 1.00 18.15 190 SER B CA 1
ATOM 2868 C C . SER B 1 137 ? -28.756 13.502 -29.914 1.00 21.33 190 SER B C 1
ATOM 2869 O O . SER B 1 137 ? -27.617 13.460 -29.460 1.00 21.70 190 SER B O 1
ATOM 2872 N N . VAL B 1 138 ? -29.164 14.497 -30.689 1.00 17.11 191 VAL B N 1
ATOM 2873 C CA . VAL B 1 138 ? -28.242 15.573 -31.027 1.00 17.53 191 VAL B CA 1
ATOM 2874 C C . VAL B 1 138 ? -27.847 16.320 -29.765 1.00 12.33 191 VAL B C 1
ATOM 2875 O O . VAL B 1 138 ? -26.687 16.681 -29.577 1.00 12.77 191 VAL B O 1
ATOM 2879 N N . PHE B 1 139 ? -28.827 16.523 -28.893 1.00 11.77 192 PHE B N 1
ATOM 2880 C CA . PHE B 1 139 ? -28.591 17.201 -27.632 1.00 19.68 192 PHE B CA 1
ATOM 2881 C C . PHE B 1 139 ? -27.560 16.456 -26.806 1.00 9.94 192 PHE B C 1
ATOM 2882 O O . PHE B 1 139 ? -26.531 17.016 -26.438 1.00 16.81 192 PHE B O 1
ATOM 2890 N N . TRP B 1 140 ? -27.824 15.188 -26.527 1.00 16.00 193 TRP B N 1
ATOM 2891 C CA . TRP B 1 140 ? -26.904 14.412 -25.708 1.00 19.93 193 TRP B CA 1
ATOM 2892 C C . TRP B 1 140 ? -25.537 14.233 -26.322 1.00 18.16 193 TRP B C 1
ATOM 2893 O O . TRP B 1 140 ? -24.521 14.312 -25.626 1.00 17.25 193 TRP B O 1
ATOM 2904 N N . ASN B 1 141 ? -25.506 14.006 -27.628 1.00 23.91 194 ASN B N 1
ATOM 2905 C CA . ASN B 1 141 ? -24.242 13.843 -28.315 1.00 18.71 194 ASN B CA 1
ATOM 2906 C C . ASN B 1 141 ? -23.440 15.138 -28.212 1.00 24.32 194 ASN B C 1
ATOM 2907 O O . ASN B 1 141 ? -22.252 15.114 -27.898 1.00 26.36 194 ASN B O 1
ATOM 2912 N N . LEU B 1 142 ? -24.095 16.268 -28.474 1.00 23.62 195 LEU B N 1
ATOM 2913 C CA . LEU B 1 142 ? -23.427 17.561 -28.390 1.00 20.51 195 LEU B CA 1
ATOM 2914 C C . LEU B 1 142 ? -23.002 17.821 -26.943 1.00 16.67 195 LEU B C 1
ATOM 2915 O O . LEU B 1 142 ? -21.870 18.201 -26.681 1.00 20.16 195 LEU B O 1
ATOM 2920 N N . LEU B 1 143 ? -23.908 17.596 -26.003 1.00 18.24 196 LEU B N 1
ATOM 2921 C CA . LEU B 1 143 ? -23.591 17.830 -24.597 1.00 23.14 196 LEU B CA 1
ATOM 2922 C C . LEU B 1 143 ? -22.364 17.036 -24.154 1.00 21.37 196 LEU B C 1
ATOM 2923 O O . LEU B 1 143 ? -21.484 17.578 -23.493 1.00 24.13 196 LEU B O 1
ATOM 2928 N N . SER B 1 144 ? -22.303 15.755 -24.522 1.00 19.56 197 SER B N 1
ATOM 2929 C CA . SER B 1 144 ? -21.166 14.913 -24.156 1.00 20.09 197 SER B CA 1
ATOM 2930 C C . SER B 1 144 ? -19.869 15.430 -24.766 1.00 18.83 197 SER B C 1
ATOM 2931 O O . SER B 1 144 ? -18.823 15.422 -24.115 1.00 21.42 197 SER B O 1
ATOM 2934 N N . LYS B 1 145 ? -19.929 15.882 -26.014 1.00 18.81 198 LYS B N 1
ATOM 2935 C CA . LYS B 1 145 ? -18.733 16.399 -26.660 1.00 16.91 198 LYS B CA 1
ATOM 2936 C C . LYS B 1 145 ? -18.180 17.612 -25.901 1.00 18.39 198 LYS B C 1
ATOM 2937 O O . LYS B 1 145 ? -16.986 17.678 -25.610 1.00 24.77 198 LYS B O 1
ATOM 2943 N N . ARG B 1 146 ? -19.052 18.562 -25.584 1.00 14.70 199 ARG B N 1
ATOM 2944 C CA . ARG B 1 146 ? -18.651 19.758 -24.861 1.00 22.59 199 ARG B CA 1
ATOM 2945 C C . ARG B 1 146 ? -18.127 19.408 -23.471 1.00 22.90 199 ARG B C 1
ATOM 2946 O O . ARG B 1 146 ? -17.102 19.926 -23.035 1.00 31.70 199 ARG B O 1
ATOM 2954 N N . PHE B 1 147 ? -18.832 18.519 -22.781 1.00 31.33 200 PHE B N 1
ATOM 2955 C CA . PHE B 1 147 ? -18.425 18.097 -21.446 1.00 24.00 200 PHE B CA 1
ATOM 2956 C C . PHE B 1 147 ? -16.992 17.589 -21.502 1.00 25.76 200 PHE B C 1
ATOM 2957 O O . PHE B 1 147 ? -16.174 17.920 -20.645 1.00 23.18 200 PHE B O 1
ATOM 2965 N N . ALA B 1 148 ? -16.685 16.789 -22.521 1.00 21.25 201 ALA B N 1
ATOM 2966 C CA . ALA B 1 148 ? -15.332 16.254 -22.658 1.00 26.33 201 ALA B CA 1
ATOM 2967 C C . ALA B 1 148 ? -14.338 17.318 -23.116 1.00 21.78 201 ALA B C 1
ATOM 2968 O O . ALA B 1 148 ? -13.163 17.275 -22.740 1.00 24.46 201 ALA B O 1
ATOM 2970 N N . GLU B 1 149 ? -14.797 18.272 -23.921 1.00 23.48 202 GLU B N 1
ATOM 2971 C CA . GLU B 1 149 ? -13.902 19.332 -24.394 1.00 30.76 202 GLU B CA 1
ATOM 2972 C C . GLU B 1 149 ? -13.556 20.296 -23.271 1.00 27.05 202 GLU B C 1
ATOM 2973 O O . GLU B 1 149 ? -12.566 21.002 -23.347 1.00 32.01 202 GLU B O 1
ATOM 2979 N N . ASN B 1 150 ? -14.381 20.323 -22.231 1.00 30.14 203 ASN B N 1
ATOM 2980 C CA . ASN B 1 150 ? -14.148 21.226 -21.117 1.00 32.00 203 ASN B CA 1
ATOM 2981 C C . ASN B 1 150 ? -13.390 20.577 -19.983 1.00 34.74 203 ASN B C 1
ATOM 2982 O O . ASN B 1 150 ? -12.909 21.267 -19.086 1.00 29.22 203 ASN B O 1
ATOM 2987 N N . ALA B 1 151 ? -13.296 19.252 -20.009 1.00 24.64 204 ALA B N 1
ATOM 2988 C CA . ALA B 1 151 ? -12.589 18.536 -18.960 1.00 28.14 204 ALA B CA 1
ATOM 2989 C C . ALA B 1 151 ? -11.114 18.951 -18.879 1.00 31.03 204 ALA B C 1
ATOM 2990 O O . ALA B 1 151 ? -10.447 19.141 -19.904 1.00 20.00 204 ALA B O 1
ATOM 2992 N N . CYS B 1 152 ? -10.621 19.114 -17.653 1.00 24.71 205 CYS B N 1
ATOM 2993 C CA . CYS B 1 152 ? -9.222 19.484 -17.420 1.00 31.66 205 CYS B CA 1
ATOM 2994 C C . CYS B 1 152 ? -8.566 18.688 -16.310 1.00 25.43 205 CYS B C 1
ATOM 2995 O O . CYS B 1 152 ? -9.217 18.268 -15.353 1.00 28.53 205 CYS B O 1
ATOM 2998 N N . GLY B 1 153 ? -7.263 18.480 -16.465 1.00 30.06 206 GLY B N 1
ATOM 2999 C CA . GLY B 1 153 ? -6.495 17.747 -15.481 1.00 18.10 206 GLY B CA 1
ATOM 3000 C C . GLY B 1 153 ? -6.574 16.244 -15.604 1.00 22.90 206 GLY B C 1
ATOM 3001 O O . GLY B 1 153 ? -6.401 15.682 -16.678 1.00 30.52 206 GLY B O 1
ATOM 3002 N N . MET B 1 154 ? -6.838 15.590 -14.484 1.00 23.31 207 MET B N 1
ATOM 3003 C CA . MET B 1 154 ? -6.948 14.144 -14.456 1.00 28.51 207 MET B CA 1
ATOM 3004 C C . MET B 1 154 ? -8.410 13.771 -14.683 1.00 36.92 207 MET B C 1
ATOM 3005 O O . MET B 1 154 ? -9.292 14.208 -13.941 1.00 34.59 207 MET B O 1
ATOM 3010 N N . VAL B 1 155 ? -8.663 12.989 -15.730 1.00 31.45 208 VAL B N 1
ATOM 3011 C CA . VAL B 1 155 ? -10.016 12.559 -16.051 1.00 25.90 208 VAL B CA 1
ATOM 3012 C C . VAL B 1 155 ? -10.151 11.059 -15.809 1.00 31.10 208 VAL B C 1
ATOM 3013 O O . VAL B 1 155 ? -9.225 10.296 -16.075 1.00 27.71 208 VAL B O 1
ATOM 3017 N N . GLN B 1 156 ? -11.318 10.647 -15.318 1.00 30.39 209 GLN B N 1
ATOM 3018 C CA . GLN B 1 156 ? -11.576 9.248 -14.996 1.00 26.74 209 GLN B CA 1
ATOM 3019 C C . GLN B 1 156 ? -12.770 8.619 -15.685 1.00 23.46 209 GLN B C 1
ATOM 3020 O O . GLN B 1 156 ? -13.771 9.281 -15.944 1.00 23.27 209 GLN B O 1
ATOM 3026 N N . VAL B 1 157 ? -12.665 7.320 -15.948 1.00 21.95 210 VAL B N 1
ATOM 3027 C CA . VAL B 1 157 ? -13.747 6.572 -16.569 1.00 16.47 210 VAL B CA 1
ATOM 3028 C C . VAL B 1 157 ? -13.912 5.222 -15.865 1.00 21.91 210 VAL B C 1
ATOM 3029 O O . VAL B 1 157 ? -12.933 4.551 -15.548 1.00 23.59 210 VAL B O 1
ATOM 3033 N N . PHE B 1 158 ? -15.153 4.832 -15.608 1.00 22.73 211 PHE B N 1
ATOM 3034 C CA . PHE B 1 158 ? -15.416 3.562 -14.955 1.00 30.15 211 PHE B CA 1
ATOM 3035 C C . PHE B 1 158 ? -15.934 2.544 -15.956 1.00 35.14 211 PHE B C 1
ATOM 3036 O O . PHE B 1 158 ? -16.924 2.780 -16.644 1.00 34.04 211 PHE B O 1
ATOM 3044 N N . LEU B 1 159 ? -15.241 1.412 -16.036 1.00 29.40 212 LEU B N 1
ATOM 3045 C CA . LEU B 1 159 ? -15.603 0.358 -16.964 1.00 25.31 212 LEU B CA 1
ATOM 3046 C C . LEU B 1 159 ? -16.032 -0.910 -16.230 1.00 32.46 212 LEU B C 1
ATOM 3047 O O . LEU B 1 159 ? -15.678 -1.128 -15.069 1.00 26.15 212 LEU B O 1
ATOM 3052 N N . ASN B 1 160 ? -16.808 -1.739 -16.918 1.00 36.70 213 ASN B N 1
ATOM 3053 C CA . ASN B 1 160 ? -17.313 -2.970 -16.331 1.00 42.86 213 ASN B CA 1
ATOM 3054 C C . ASN B 1 160 ? -16.425 -4.173 -16.620 1.00 36.31 213 ASN B C 1
ATOM 3055 O O . ASN B 1 160 ? -16.328 -4.634 -17.760 1.00 28.21 213 ASN B O 1
ATOM 3060 N N . GLY B 1 161 ? -15.781 -4.679 -15.574 1.00 22.28 214 GLY B N 1
ATOM 3061 C CA . GLY B 1 161 ? -14.908 -5.824 -15.732 1.00 33.26 214 GLY B CA 1
ATOM 3062 C C . GLY B 1 161 ? -15.651 -7.144 -15.770 1.00 38.56 214 GLY B C 1
ATOM 3063 O O . GLY B 1 161 ? -15.030 -8.204 -15.753 1.00 46.07 214 GLY B O 1
ATOM 3064 N N . SER B 1 162 ? -16.977 -7.078 -15.821 1.00 32.58 215 SER B N 1
ATOM 3065 C CA . SER B 1 162 ? -17.808 -8.270 -15.856 1.00 33.10 215 SER B CA 1
ATOM 3066 C C . SER B 1 162 ? -18.272 -8.581 -17.268 1.00 38.28 215 SER B C 1
ATOM 3067 O O . SER B 1 162 ? -19.058 -9.497 -17.474 1.00 42.03 215 SER B O 1
ATOM 3070 N N . ILE B 1 163 ? -17.788 -7.821 -18.242 1.00 38.77 216 ILE B N 1
ATOM 3071 C CA . ILE B 1 163 ? -18.164 -8.062 -19.630 1.00 41.22 216 ILE B CA 1
ATOM 3072 C C . ILE B 1 163 ? -16.914 -8.251 -20.469 1.00 40.62 216 ILE B C 1
ATOM 3073 O O . ILE B 1 163 ? -15.853 -7.718 -20.143 1.00 41.28 216 ILE B O 1
ATOM 3078 N N . SER B 1 164 ? -17.045 -9.017 -21.546 1.00 35.39 217 SER B N 1
ATOM 3079 C CA . SER B 1 164 ? -15.920 -9.320 -22.424 1.00 43.27 217 SER B CA 1
ATOM 3080 C C . SER B 1 164 ? -15.113 -8.121 -22.890 1.00 40.97 217 SER B C 1
ATOM 3081 O O . SER B 1 164 ? -13.887 -8.199 -22.982 1.00 43.79 217 SER B O 1
ATOM 3084 N N . ASN B 1 165 ? -15.788 -7.015 -23.189 1.00 32.32 218 ASN B N 1
ATOM 3085 C CA . ASN B 1 165 ? -15.083 -5.821 -23.646 1.00 34.95 218 ASN B CA 1
ATOM 3086 C C . ASN B 1 165 ? -15.484 -4.556 -22.901 1.00 31.30 218 ASN B C 1
ATOM 3087 O O . ASN B 1 165 ? -16.328 -3.788 -23.356 1.00 31.86 218 ASN B O 1
ATOM 3092 N N . ALA B 1 166 ? -14.857 -4.347 -21.751 1.00 34.17 219 ALA B N 1
ATOM 3093 C CA . ALA B 1 166 ? -15.133 -3.190 -20.917 1.00 30.51 219 ALA B CA 1
ATOM 3094 C C . ALA B 1 166 ? -15.115 -1.882 -21.710 1.00 29.65 219 ALA B C 1
ATOM 3095 O O . ALA B 1 166 ? -15.896 -0.978 -21.432 1.00 24.82 219 ALA B O 1
ATOM 3097 N N . PHE B 1 167 ? -14.228 -1.779 -22.691 1.00 30.12 220 PHE B N 1
ATOM 3098 C CA . PHE B 1 167 ? -14.155 -0.575 -23.514 1.00 30.60 220 PHE B CA 1
ATOM 3099 C C . PHE B 1 167 ? -14.786 -0.837 -24.872 1.00 33.23 220 PHE B C 1
ATOM 3100 O O . PHE B 1 167 ? -14.276 -1.626 -25.666 1.00 25.66 220 PHE B O 1
ATOM 3108 N N . ASP B 1 168 ? -15.898 -0.156 -25.129 1.00 42.40 221 ASP B N 1
ATOM 3109 C CA . ASP B 1 168 ? -16.639 -0.308 -26.373 1.00 42.38 221 ASP B CA 1
ATOM 3110 C C . ASP B 1 168 ? -16.523 0.928 -27.265 1.00 36.55 221 ASP B C 1
ATOM 3111 O O . ASP B 1 168 ? -17.043 1.994 -26.929 1.00 28.13 221 ASP B O 1
ATOM 3116 N N . LYS B 1 169 ? -15.859 0.778 -28.410 1.00 32.41 222 LYS B N 1
ATOM 3117 C CA . LYS B 1 169 ? -15.692 1.887 -29.348 1.00 28.36 222 LYS B CA 1
ATOM 3118 C C . LYS B 1 169 ? -17.026 2.286 -29.939 1.00 25.36 222 LYS B C 1
ATOM 3119 O O . LYS B 1 169 ? -17.107 3.189 -30.768 1.00 38.65 222 LYS B O 1
ATOM 3125 N N . THR B 1 170 ? -18.065 1.600 -29.484 1.00 24.50 223 THR B N 1
ATOM 3126 C CA . THR B 1 170 ? -19.436 1.816 -29.917 1.00 33.91 223 THR B CA 1
ATOM 3127 C C . THR B 1 170 ? -20.198 2.716 -28.949 1.00 29.72 223 THR B C 1
ATOM 3128 O O . THR B 1 170 ? -21.178 3.349 -29.334 1.00 37.05 223 THR B O 1
ATOM 3132 N N . SER B 1 171 ? -19.746 2.765 -27.697 1.00 31.10 224 SER B N 1
ATOM 3133 C CA . SER B 1 171 ? -20.393 3.589 -26.683 1.00 27.82 224 SER B CA 1
ATOM 3134 C C . SER B 1 171 ? -20.093 5.063 -26.900 1.00 27.73 224 SER B C 1
ATOM 3135 O O . SER B 1 171 ? -19.128 5.432 -27.575 1.00 30.14 224 SER B O 1
ATOM 3138 N N . THR B 1 172 ? -20.927 5.906 -26.310 1.00 29.57 225 THR B N 1
ATOM 3139 C CA . THR B 1 172 ? -20.748 7.339 -26.424 1.00 36.27 225 THR B CA 1
ATOM 3140 C C . THR B 1 172 ? -19.345 7.713 -25.950 1.00 28.84 225 THR B C 1
ATOM 3141 O O . THR B 1 172 ? -18.692 8.571 -26.537 1.00 36.89 225 THR B O 1
ATOM 3145 N N . PHE B 1 173 ? -18.881 7.054 -24.893 1.00 26.27 226 PHE B N 1
ATOM 3146 C CA . PHE B 1 173 ? -17.556 7.335 -24.366 1.00 23.34 226 PHE B CA 1
ATOM 3147 C C . PHE B 1 173 ? -16.449 7.011 -25.356 1.00 19.14 226 PHE B C 1
ATOM 3148 O O . PHE B 1 173 ? -15.569 7.834 -25.589 1.00 24.68 226 PHE B O 1
ATOM 3156 N N . GLY B 1 174 ? -16.495 5.811 -25.926 1.00 20.59 227 GLY B N 1
ATOM 3157 C CA . GLY B 1 174 ? -15.473 5.392 -26.868 1.00 25.15 227 GLY B CA 1
ATOM 3158 C C . GLY B 1 174 ? -15.566 5.937 -28.286 1.00 32.84 227 GLY B C 1
ATOM 3159 O O . GLY B 1 174 ? -14.571 5.957 -29.013 1.00 36.02 227 GLY B O 1
ATOM 3160 N N . ARG B 1 175 ? -16.744 6.386 -28.690 1.00 23.45 228 ARG B N 1
ATOM 3161 C CA . ARG B 1 175 ? -16.906 6.897 -30.037 1.00 31.81 228 ARG B CA 1
ATOM 3162 C C . ARG B 1 175 ? -16.909 8.425 -30.075 1.00 33.07 228 ARG B C 1
ATOM 3163 O O . ARG B 1 175 ? -16.561 9.025 -31.086 1.00 37.91 228 ARG B O 1
ATOM 3171 N N . VAL B 1 176 ? -17.282 9.052 -28.966 1.00 29.70 229 VAL B N 1
ATOM 3172 C CA . VAL B 1 176 ? -17.348 10.506 -28.911 1.00 25.07 229 VAL B CA 1
ATOM 3173 C C . VAL B 1 176 ? -16.512 11.215 -27.843 1.00 25.72 229 VAL B C 1
ATOM 3174 O O . VAL B 1 176 ? -15.584 11.953 -28.164 1.00 28.63 229 VAL B O 1
ATOM 3178 N N . GLU B 1 177 ? -16.851 10.995 -26.576 1.00 19.93 230 GLU B N 1
ATOM 3179 C CA . GLU B 1 177 ? -16.169 11.672 -25.472 1.00 24.89 230 GLU B CA 1
ATOM 3180 C C . GLU B 1 177 ? -14.654 11.529 -25.388 1.00 24.89 230 GLU B C 1
ATOM 3181 O O . GLU B 1 177 ? -13.949 12.525 -25.237 1.00 25.67 230 GLU B O 1
ATOM 3187 N N . VAL B 1 178 ? -14.141 10.307 -25.493 1.00 28.58 231 VAL B N 1
ATOM 3188 C CA . VAL B 1 178 ? -12.704 10.107 -25.415 1.00 23.54 231 VAL B CA 1
ATOM 3189 C C . VAL B 1 178 ? -11.952 10.926 -26.463 1.00 23.59 231 VAL B C 1
ATOM 3190 O O . VAL B 1 178 ? -10.898 11.481 -26.175 1.00 24.30 231 VAL B O 1
ATOM 3194 N N . HIS B 1 179 ? -12.508 11.024 -27.667 1.00 16.79 232 HIS B N 1
ATOM 3195 C CA . HIS B 1 179 ? -11.861 11.765 -28.743 1.00 23.28 232 HIS B CA 1
ATOM 3196 C C . HIS B 1 179 ? -11.927 13.282 -28.577 1.00 30.20 232 HIS B C 1
ATOM 3197 O O . HIS B 1 179 ? -11.165 14.011 -29.214 1.00 20.87 232 HIS B O 1
ATOM 3204 N N . SER B 1 180 ? -12.835 13.755 -27.728 1.00 29.33 233 SER B N 1
ATOM 3205 C CA . SER B 1 180 ? -12.985 15.191 -27.507 1.00 29.29 233 SER B CA 1
ATOM 3206 C C . SER B 1 180 ? -12.136 15.714 -26.359 1.00 31.08 233 SER B C 1
ATOM 3207 O O . SER B 1 180 ? -12.063 16.929 -26.149 1.00 29.39 233 SER B O 1
ATOM 3210 N N . LEU B 1 181 ? -11.515 14.808 -25.607 1.00 20.24 234 LEU B N 1
ATOM 3211 C CA . LEU B 1 181 ? -10.649 15.226 -24.506 1.00 27.01 234 LEU B CA 1
ATOM 3212 C C . LEU B 1 181 ? -9.487 15.948 -25.168 1.00 29.67 234 LEU B C 1
ATOM 3213 O O . LEU B 1 181 ? -8.947 15.482 -26.166 1.00 29.46 234 LEU B O 1
ATOM 3218 N N . GLN B 1 182 ? -9.115 17.095 -24.621 1.00 23.19 235 GLN B N 1
ATOM 3219 C CA . GLN B 1 182 ? -8.032 17.875 -25.191 1.00 21.87 235 GLN B CA 1
ATOM 3220 C C . GLN B 1 182 ? -6.714 17.683 -24.466 1.00 27.01 235 GLN B C 1
ATOM 3221 O O . GLN B 1 182 ? -6.651 17.755 -23.241 1.00 25.43 235 GLN B O 1
ATOM 3227 N N . PRO B 1 183 ? -5.640 17.408 -25.218 1.00 29.01 236 PRO B N 1
ATOM 3228 C CA . PRO B 1 183 ? -4.354 17.219 -24.549 1.00 23.35 236 PRO B CA 1
ATOM 3229 C C . PRO B 1 183 ? -3.840 18.508 -23.903 1.00 29.55 236 PRO B C 1
ATOM 3230 O O . PRO B 1 183 ? -3.043 18.455 -22.971 1.00 24.39 236 PRO B O 1
ATOM 3234 N N . SER B 1 184 ? -4.301 19.664 -24.379 1.00 22.02 237 SER B N 1
ATOM 3235 C CA . SER B 1 184 ? -3.851 20.915 -23.778 1.00 27.13 237 SER B CA 1
ATOM 3236 C C . SER B 1 184 ? -4.624 21.200 -22.491 1.00 26.06 237 SER B C 1
ATOM 3237 O O . SER B 1 184 ? -4.375 22.201 -21.833 1.00 34.70 237 SER B O 1
ATOM 3240 N N . LYS B 1 185 ? -5.545 20.315 -22.127 1.00 15.61 238 LYS B N 1
ATOM 3241 C CA . LYS B 1 185 ? -6.336 20.487 -20.913 1.00 23.70 238 LYS B CA 1
ATOM 3242 C C . LYS B 1 185 ? -6.228 19.269 -20.000 1.00 28.35 238 LYS B C 1
ATOM 3243 O O . LYS B 1 185 ? -6.074 19.402 -18.785 1.00 27.31 238 LYS B O 1
ATOM 3249 N N . VAL B 1 186 ? -6.319 18.086 -20.602 1.00 17.91 239 VAL B N 1
ATOM 3250 C CA . VAL B 1 186 ? -6.261 16.816 -19.883 1.00 15.41 239 VAL B CA 1
ATOM 3251 C C . VAL B 1 186 ? -4.888 16.165 -20.011 1.00 26.53 239 VAL B C 1
ATOM 3252 O O . VAL B 1 186 ? -4.424 15.893 -21.117 1.00 33.23 239 VAL B O 1
ATOM 3256 N N . HIS B 1 187 ? -4.243 15.900 -18.881 1.00 25.80 240 HIS B N 1
ATOM 3257 C CA . HIS B 1 187 ? -2.929 15.276 -18.902 1.00 23.42 240 HIS B CA 1
ATOM 3258 C C . HIS B 1 187 ? -3.002 13.777 -18.618 1.00 20.56 240 HIS B C 1
ATOM 3259 O O . HIS B 1 187 ? -2.109 13.023 -18.988 1.00 30.61 240 HIS B O 1
ATOM 3266 N N . THR B 1 188 ? -4.079 13.337 -17.976 1.00 25.79 241 THR B N 1
ATOM 3267 C CA . THR B 1 188 ? -4.207 11.922 -17.634 1.00 15.09 241 THR B CA 1
ATOM 3268 C C . THR B 1 188 ? -5.637 11.424 -17.702 1.00 14.27 241 THR B C 1
ATOM 3269 O O . THR B 1 188 ? -6.561 12.115 -17.286 1.00 24.65 241 THR B O 1
ATOM 3273 N N . LEU B 1 189 ? -5.814 10.223 -18.236 1.00 16.90 242 LEU B N 1
ATOM 3274 C CA . LEU B 1 189 ? -7.125 9.600 -18.253 1.00 16.51 242 LEU B CA 1
ATOM 3275 C C . LEU B 1 189 ? -6.889 8.365 -17.418 1.00 21.02 242 LEU B C 1
ATOM 3276 O O . LEU B 1 189 ? -6.083 7.523 -17.779 1.00 18.20 242 LEU B O 1
ATOM 3281 N N . LYS B 1 190 ? -7.564 8.278 -16.284 1.00 27.07 243 LYS B N 1
ATOM 3282 C CA . LYS B 1 190 ? -7.419 7.134 -15.408 1.00 25.14 243 LYS B CA 1
ATOM 3283 C C . LYS B 1 190 ? -8.676 6.288 -15.559 1.00 25.60 243 LYS B C 1
ATOM 3284 O O . LYS B 1 190 ? -9.784 6.760 -15.319 1.00 17.22 243 LYS B O 1
ATOM 3290 N N . ALA B 1 191 ? -8.496 5.042 -15.983 1.00 27.01 244 ALA B N 1
ATOM 3291 C CA . ALA B 1 191 ? -9.616 4.128 -16.170 1.00 28.40 244 ALA B CA 1
ATOM 3292 C C . ALA B 1 191 ? -9.691 3.101 -15.051 1.00 25.39 244 ALA B C 1
ATOM 3293 O O . ALA B 1 191 ? -8.682 2.513 -14.666 1.00 31.47 244 ALA B O 1
ATOM 3295 N N . TRP B 1 192 ? -10.889 2.902 -14.518 1.00 30.34 245 TRP B N 1
ATOM 3296 C CA . TRP B 1 192 ? -11.085 1.921 -13.466 1.00 24.59 245 TRP B CA 1
ATOM 3297 C C . TRP B 1 192 ? -11.911 0.768 -13.998 1.00 32.32 245 TRP B C 1
ATOM 3298 O O . TRP B 1 192 ? -12.986 0.979 -14.557 1.00 37.81 245 TRP B O 1
ATOM 3309 N N . VAL B 1 193 ? -11.401 -0.449 -13.832 1.00 30.26 246 VAL B N 1
ATOM 3310 C CA . VAL B 1 193 ? -12.120 -1.646 -14.256 1.00 29.90 246 VAL B CA 1
ATOM 3311 C C . VAL B 1 193 ? -12.638 -2.306 -12.979 1.00 36.11 246 VAL B C 1
ATOM 3312 O O . VAL B 1 193 ? -11.857 -2.821 -12.181 1.00 38.41 246 VAL B O 1
ATOM 3316 N N . ILE B 1 194 ? -13.957 -2.268 -12.795 1.00 39.06 247 ILE B N 1
ATOM 3317 C CA . ILE B 1 194 ? -14.625 -2.820 -11.614 1.00 39.72 247 ILE B CA 1
ATOM 3318 C C . ILE B 1 194 ? -15.026 -4.292 -11.769 1.00 42.96 247 ILE B C 1
ATOM 3319 O O . ILE B 1 194 ? -15.649 -4.663 -12.763 1.00 24.46 247 ILE B O 1
ATOM 3324 N N . HIS B 1 195 ? -14.673 -5.113 -10.773 1.00 45.10 248 HIS B N 1
ATOM 3325 C CA . HIS B 1 195 ? -14.992 -6.550 -10.769 1.00 54.63 248 HIS B CA 1
ATOM 3326 C C . HIS B 1 195 ? -15.888 -6.947 -9.583 1.00 62.87 248 HIS B C 1
ATOM 3327 O O . HIS B 1 195 ? -16.183 -6.131 -8.710 1.00 61.57 248 HIS B O 1
ATOM 3334 N N . ASP B 1 196 ? -16.315 -8.208 -9.564 1.00 73.12 249 ASP B N 1
ATOM 3335 C CA . ASP B 1 196 ? -17.115 -8.743 -8.463 1.00 77.08 249 ASP B CA 1
ATOM 3336 C C . ASP B 1 196 ? -16.097 -9.389 -7.526 1.00 78.29 249 ASP B C 1
ATOM 3337 O O . ASP B 1 196 ? -14.995 -9.718 -7.960 1.00 79.08 249 ASP B O 1
ATOM 3342 N N . SER B 1 197 ? -16.451 -9.567 -6.256 1.00 78.62 250 SER B N 1
ATOM 3343 C CA . SER B 1 197 ? -15.529 -10.140 -5.272 1.00 80.60 250 SER B CA 1
ATOM 3344 C C . SER B 1 197 ? -15.089 -11.583 -5.512 1.00 79.83 250 SER B C 1
ATOM 3345 O O . SER B 1 197 ? -13.890 -11.880 -5.517 1.00 79.63 250 SER B O 1
ATOM 3348 N N . GLY B 1 198 ? -16.058 -12.476 -5.689 1.00 77.92 251 GLY B N 1
ATOM 3349 C CA . GLY B 1 198 ? -15.742 -13.878 -5.906 1.00 75.10 251 GLY B CA 1
ATOM 3350 C C . GLY B 1 198 ? -16.195 -14.359 -7.266 1.00 73.07 251 GLY B C 1
ATOM 3351 O O . GLY B 1 198 ? -16.916 -15.350 -7.378 1.00 74.59 251 GLY B O 1
ATOM 3352 N N . LYS B 1 199 ? -15.774 -13.653 -8.309 1.00 64.06 252 LYS B N 1
ATOM 3353 C CA . LYS B 1 199 ? -16.152 -14.021 -9.664 1.00 58.64 252 LYS B CA 1
ATOM 3354 C C . LYS B 1 199 ? -14.971 -13.803 -10.605 1.00 58.53 252 LYS B C 1
ATOM 3355 O O . LYS B 1 199 ? -14.258 -12.803 -10.501 1.00 59.80 252 LYS B O 1
ATOM 3361 N N . THR B 1 200 ? -14.758 -14.749 -11.515 1.00 55.72 253 THR B N 1
ATOM 3362 C CA . THR B 1 200 ? -13.670 -14.647 -12.481 1.00 51.24 253 THR B CA 1
ATOM 3363 C C . THR B 1 200 ? -13.974 -13.482 -13.432 1.00 48.59 253 THR B C 1
ATOM 3364 O O . THR B 1 200 ? -14.959 -13.512 -14.169 1.00 46.30 253 THR B O 1
ATOM 3368 N N . PRO B 1 201 ? -13.128 -12.435 -13.419 1.00 36.74 254 PRO B N 1
ATOM 3369 C CA . PRO B 1 201 ? -13.309 -11.260 -14.276 1.00 40.99 254 PRO B CA 1
ATOM 3370 C C . PRO B 1 201 ? -13.311 -11.586 -15.766 1.00 40.16 254 PRO B C 1
ATOM 3371 O O . PRO B 1 201 ? -12.504 -12.382 -16.237 1.00 44.10 254 PRO B O 1
ATOM 3375 N N . ARG B 1 202 ? -14.215 -10.947 -16.498 1.00 39.17 255 ARG B N 1
ATOM 3376 C CA . ARG B 1 202 ? -14.368 -11.157 -17.933 1.00 38.81 255 ARG B CA 1
ATOM 3377 C C . ARG B 1 202 ? -13.471 -10.268 -18.790 1.00 38.41 255 ARG B C 1
ATOM 3378 O O . ARG B 1 202 ? -13.285 -10.525 -19.982 1.00 37.48 255 ARG B O 1
ATOM 3386 N N . ASP B 1 203 ? -12.944 -9.205 -18.195 1.00 37.52 256 ASP B N 1
ATOM 3387 C CA . ASP B 1 203 ? -12.057 -8.306 -18.916 1.00 35.65 256 ASP B CA 1
ATOM 3388 C C . ASP B 1 203 ? -11.142 -7.658 -17.898 1.00 33.85 256 ASP B C 1
ATOM 3389 O O . ASP B 1 203 ? -11.548 -7.401 -16.768 1.00 35.03 256 ASP B O 1
ATOM 3394 N N . THR B 1 204 ? -9.897 -7.417 -18.291 1.00 36.90 257 THR B N 1
ATOM 3395 C CA . THR B 1 204 ? -8.922 -6.817 -17.388 1.00 40.55 257 THR B CA 1
ATOM 3396 C C . THR B 1 204 ? -8.173 -5.664 -18.017 1.00 33.98 257 THR B C 1
ATOM 3397 O O . THR B 1 204 ? -8.326 -5.368 -19.201 1.00 34.08 257 THR B O 1
ATOM 3401 N N . CYS B 1 205 ? -7.348 -5.013 -17.212 1.00 35.23 258 CYS B N 1
ATOM 3402 C CA . CYS B 1 205 ? -6.539 -3.914 -17.715 1.00 38.93 258 CYS B CA 1
ATOM 3403 C C . CYS B 1 205 ? -5.522 -4.409 -18.737 1.00 35.61 258 CYS B C 1
ATOM 3404 O O . CYS B 1 205 ? -4.955 -3.621 -19.496 1.00 37.35 258 CYS B O 1
ATOM 3407 N N . SER B 1 206 ? -5.325 -5.720 -18.789 1.00 28.69 259 SER B N 1
ATOM 3408 C CA . SER B 1 206 ? -4.366 -6.290 -19.717 1.00 27.68 259 SER B CA 1
ATOM 3409 C C . SER B 1 206 ? -5.076 -6.788 -20.957 1.00 29.79 259 SER B C 1
ATOM 3410 O O . SER B 1 206 ? -4.433 -7.240 -21.887 1.00 34.05 259 SER B O 1
ATOM 3413 N N . GLY B 1 207 ? -6.401 -6.723 -20.957 1.00 32.90 260 GLY B N 1
ATOM 3414 C CA . GLY B 1 207 ? -7.156 -7.200 -22.095 1.00 33.42 260 GLY B CA 1
ATOM 3415 C C . GLY B 1 207 ? -6.954 -6.437 -23.391 1.00 32.00 260 GLY B C 1
ATOM 3416 O O . GLY B 1 207 ? -6.225 -5.450 -23.466 1.00 31.10 260 GLY B O 1
ATOM 3417 N N . SER B 1 208 ? -7.618 -6.919 -24.429 1.00 29.75 261 SER B N 1
ATOM 3418 C CA . SER B 1 208 ? -7.539 -6.312 -25.743 1.00 33.99 261 SER B CA 1
ATOM 3419 C C . SER B 1 208 ? -8.297 -4.985 -25.804 1.00 39.31 261 SER B C 1
ATOM 3420 O O . SER B 1 208 ? -7.798 -3.996 -26.343 1.00 40.14 261 SER B O 1
ATOM 3423 N N . SER B 1 209 ? -9.500 -4.963 -25.245 1.00 26.01 262 SER B N 1
ATOM 3424 C CA . SER B 1 209 ? -10.316 -3.764 -25.277 1.00 28.02 262 SER B CA 1
ATOM 3425 C C . SER B 1 209 ? -9.631 -2.585 -24.594 1.00 33.62 262 SER B C 1
ATOM 3426 O O . SER B 1 209 ? -9.632 -1.475 -25.122 1.00 26.90 262 SER B O 1
ATOM 3429 N N . ILE B 1 210 ? -9.032 -2.814 -23.432 1.00 31.33 263 ILE B N 1
ATOM 3430 C CA . ILE B 1 210 ? -8.364 -1.722 -22.737 1.00 25.72 263 ILE B CA 1
ATOM 3431 C C . ILE B 1 210 ? -7.178 -1.201 -23.528 1.00 26.34 263 ILE B C 1
ATOM 3432 O O . ILE B 1 210 ? -6.855 -0.015 -23.459 1.00 30.66 263 ILE B O 1
ATOM 3437 N N . ASN B 1 211 ? -6.520 -2.073 -24.278 1.00 28.01 264 ASN B N 1
ATOM 3438 C CA . ASN B 1 211 ? -5.386 -1.616 -25.058 1.00 33.14 264 ASN B CA 1
ATOM 3439 C C . ASN B 1 211 ? -5.882 -0.691 -26.160 1.00 27.81 264 ASN B C 1
ATOM 3440 O O . ASN B 1 211 ? -5.215 0.280 -26.509 1.00 29.35 264 ASN B O 1
ATOM 3445 N N . GLU B 1 212 ? -7.054 -1.005 -26.701 1.00 31.78 265 GLU B N 1
ATOM 3446 C CA . GLU B 1 212 ? -7.665 -0.195 -27.752 1.00 33.34 265 GLU B CA 1
ATOM 3447 C C . GLU B 1 212 ? -7.730 1.253 -27.268 1.00 33.81 265 GLU B C 1
ATOM 3448 O O . GLU B 1 212 ? -7.433 2.193 -28.012 1.00 29.72 265 GLU B O 1
ATOM 3454 N N . LEU B 1 213 ? -8.121 1.407 -26.004 1.00 30.38 266 LEU B N 1
ATOM 3455 C CA . LEU B 1 213 ? -8.265 2.714 -25.376 1.00 25.35 266 LEU B CA 1
ATOM 3456 C C . LEU B 1 213 ? -6.961 3.471 -25.195 1.00 25.59 266 LEU B C 1
ATOM 3457 O O . LEU B 1 213 ? -6.873 4.658 -25.525 1.00 25.07 266 LEU B O 1
ATOM 3462 N N . GLN B 1 214 ? -5.947 2.798 -24.662 1.00 25.76 267 GLN B N 1
ATOM 3463 C CA . GLN B 1 214 ? -4.673 3.468 -24.442 1.00 28.10 267 GLN B CA 1
ATOM 3464 C C . GLN B 1 214 ? -4.058 3.912 -25.762 1.00 21.99 267 GLN B C 1
ATOM 3465 O O . GLN B 1 214 ? -3.339 4.901 -25.799 1.00 27.86 267 GLN B O 1
ATOM 3471 N N . LEU B 1 215 ? -4.350 3.193 -26.845 1.00 29.42 268 LEU B N 1
ATOM 3472 C CA . LEU B 1 215 ? -3.815 3.561 -28.159 1.00 30.37 268 LEU B CA 1
ATOM 3473 C C . LEU B 1 215 ? -4.406 4.890 -28.583 1.00 33.20 268 LEU B C 1
ATOM 3474 O O . LEU B 1 215 ? -3.717 5.749 -29.129 1.00 41.06 268 LEU B O 1
ATOM 3479 N N . ILE B 1 216 ? -5.698 5.052 -28.330 1.00 29.13 269 ILE B N 1
ATOM 3480 C CA . ILE B 1 216 ? -6.370 6.294 -28.654 1.00 26.37 269 ILE B CA 1
ATOM 3481 C C . ILE B 1 216 ? -5.718 7.429 -27.877 1.00 24.56 269 ILE B C 1
ATOM 3482 O O . ILE B 1 216 ? -5.334 8.448 -28.449 1.00 33.67 269 ILE B O 1
ATOM 3487 N N . LEU B 1 217 ? -5.575 7.238 -26.570 1.00 22.24 270 LEU B N 1
ATOM 3488 C CA . LEU B 1 217 ? -4.978 8.259 -25.720 1.00 28.63 270 LEU B CA 1
ATOM 3489 C C . LEU B 1 217 ? -3.527 8.555 -26.084 1.00 29.89 270 LEU B C 1
ATOM 3490 O O . LEU B 1 217 ? -3.102 9.706 -26.066 1.00 30.93 270 LEU B O 1
ATOM 3495 N N . ARG B 1 218 ? -2.771 7.523 -26.434 1.00 22.68 271 ARG B N 1
ATOM 3496 C CA . ARG B 1 218 ? -1.378 7.716 -26.808 1.00 30.47 271 ARG B CA 1
ATOM 3497 C C . ARG B 1 218 ? -1.300 8.536 -28.089 1.00 30.71 271 ARG B C 1
ATOM 3498 O O . ARG B 1 218 ? -0.408 9.357 -28.246 1.00 35.70 271 ARG B O 1
ATOM 3506 N N . GLY B 1 219 ? -2.247 8.312 -28.996 1.00 32.10 272 GLY B N 1
ATOM 3507 C CA . GLY B 1 219 ? -2.272 9.051 -30.243 1.00 30.76 272 GLY B CA 1
ATOM 3508 C C . GLY B 1 219 ? -2.588 10.519 -30.014 1.00 30.74 272 GLY B C 1
ATOM 3509 O O . GLY B 1 219 ? -2.258 11.362 -30.843 1.00 29.01 272 GLY B O 1
ATOM 3510 N N . LYS B 1 220 ? -3.219 10.827 -28.886 1.00 27.77 273 LYS B N 1
ATOM 3511 C CA . LYS B 1 220 ? -3.571 12.209 -28.559 1.00 30.47 273 LYS B CA 1
ATOM 3512 C C . LYS B 1 220 ? -2.590 12.804 -27.548 1.00 28.76 273 LYS B C 1
ATOM 3513 O O . LYS B 1 220 ? -2.731 13.947 -27.121 1.00 33.66 273 LYS B O 1
ATOM 3519 N N . ASN B 1 221 ? -1.592 12.014 -27.179 1.00 26.77 274 ASN B N 1
ATOM 3520 C CA . ASN B 1 221 ? -0.573 12.421 -26.224 1.00 31.13 274 ASN B CA 1
ATOM 3521 C C . ASN B 1 221 ? -1.116 12.691 -24.830 1.00 33.35 274 ASN B C 1
ATOM 3522 O O . ASN B 1 221 ? -0.707 13.630 -24.158 1.00 32.93 274 ASN B O 1
ATOM 3527 N N . ILE B 1 222 ? -2.047 11.855 -24.402 1.00 23.92 275 ILE B N 1
ATOM 3528 C CA . ILE B 1 222 ? -2.601 11.968 -23.072 1.00 29.21 275 ILE B CA 1
ATOM 3529 C C . ILE B 1 222 ? -2.186 10.692 -22.352 1.00 34.34 275 ILE B C 1
ATOM 3530 O O . ILE B 1 222 ? -2.382 9.585 -22.853 1.00 30.92 275 ILE B O 1
ATOM 3535 N N . LYS B 1 223 ? -1.583 10.856 -21.186 1.00 30.00 276 LYS B N 1
ATOM 3536 C CA . LYS B 1 223 ? -1.144 9.727 -20.395 1.00 25.19 276 LYS B CA 1
ATOM 3537 C C . LYS B 1 223 ? -2.359 8.859 -20.051 1.00 30.68 276 LYS B C 1
ATOM 3538 O O . LYS B 1 223 ? -3.477 9.365 -19.929 1.00 28.54 276 LYS B O 1
ATOM 3544 N N . PHE B 1 224 ? -2.148 7.551 -19.924 1.00 29.64 277 PHE B N 1
ATOM 3545 C CA . PHE B 1 224 ? -3.228 6.617 -19.586 1.00 27.06 277 PHE B CA 1
ATOM 3546 C C . PHE B 1 224 ? -2.891 5.690 -18.410 1.00 37.90 277 PHE B C 1
ATOM 3547 O O . PHE B 1 224 ? -1.771 5.203 -18.312 1.00 39.66 277 PHE B O 1
ATOM 3555 N N . THR B 1 225 ? -3.867 5.423 -17.541 1.00 34.14 278 THR B N 1
ATOM 3556 C CA .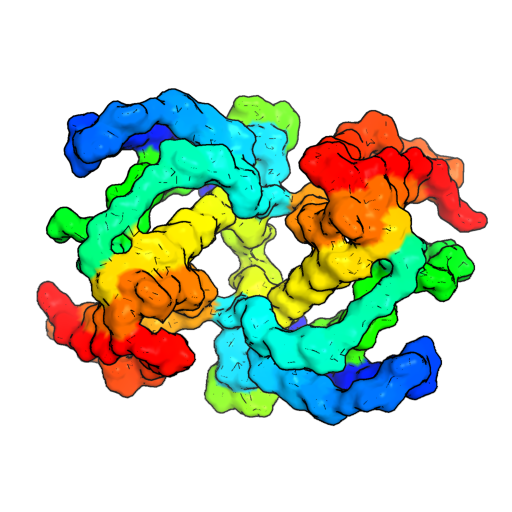 THR B 1 225 ? -3.672 4.554 -16.378 1.00 25.46 278 THR B CA 1
ATOM 3557 C C . THR B 1 225 ? -4.885 3.647 -16.215 1.00 30.24 278 THR B C 1
ATOM 3558 O O . THR B 1 225 ? -6.003 4.027 -16.541 1.00 33.21 278 THR B O 1
ATOM 3562 N N . CYS B 1 226 ? -4.669 2.455 -15.692 1.00 37.53 279 CYS B N 1
ATOM 3563 C CA . CYS B 1 226 ? -5.753 1.537 -15.533 1.00 35.73 279 CYS B CA 1
ATOM 3564 C C . CYS B 1 226 ? -5.536 0.734 -14.278 1.00 34.52 279 CYS B C 1
ATOM 3565 O O . CYS B 1 226 ? -4.454 0.203 -14.044 1.00 40.21 279 CYS B O 1
ATOM 3568 N N . GLN B 1 227 ? -6.579 0.685 -13.462 1.00 33.65 280 GLN B N 1
ATOM 3569 C CA . GLN B 1 227 ? -6.573 -0.069 -12.223 1.00 35.37 280 GLN B CA 1
ATOM 3570 C C . GLN B 1 227 ? -7.820 -0.941 -12.162 1.00 35.51 280 GLN B C 1
ATOM 3571 O O . GLN B 1 227 ? -8.895 -0.570 -12.651 1.00 40.19 280 GLN B O 1
ATOM 3577 N N . GLU B 1 228 ? -7.670 -2.116 -11.571 1.00 33.40 281 GLU B N 1
ATOM 3578 C CA . GLU B 1 228 ? -8.816 -3.000 -11.404 1.00 45.44 281 GLU B CA 1
ATOM 3579 C C . GLU B 1 228 ? -9.196 -3.034 -9.919 1.00 53.61 281 GLU B C 1
ATOM 3580 O O . GLU B 1 228 ? -8.344 -3.258 -9.066 1.00 56.60 281 GLU B O 1
ATOM 3586 N N . ASN B 1 229 ? -10.461 -2.795 -9.591 1.00 55.42 282 ASN B N 1
ATOM 3587 C CA . ASN B 1 229 ? -10.851 -2.852 -8.185 1.00 61.29 282 ASN B CA 1
ATOM 3588 C C . ASN B 1 229 ? -12.260 -3.386 -7.929 1.00 61.72 282 ASN B C 1
ATOM 3589 O O . ASN B 1 229 ? -13.110 -3.373 -8.818 1.00 48.21 282 ASN B O 1
ATOM 3594 N N . TYR B 1 230 ? -12.482 -3.867 -6.706 1.00 65.46 283 TYR B N 1
ATOM 3595 C CA . TYR B 1 230 ? -13.751 -4.461 -6.292 1.00 71.95 283 TYR B CA 1
ATOM 3596 C C . TYR B 1 230 ? -14.856 -3.507 -5.871 1.00 74.60 283 TYR B C 1
ATOM 3597 O O . TYR B 1 230 ? -14.614 -2.358 -5.509 1.00 77.37 283 TYR B O 1
ATOM 3606 N N . ARG B 1 231 ? -16.080 -4.016 -5.917 1.00 76.31 284 ARG B N 1
ATOM 3607 C CA . ARG B 1 231 ? -17.255 -3.262 -5.521 1.00 76.89 284 ARG B CA 1
ATOM 3608 C C . ARG B 1 231 ? -17.267 -3.251 -3.987 1.00 78.01 284 ARG B C 1
ATOM 3609 O O . ARG B 1 231 ? -16.976 -4.261 -3.348 1.00 72.19 284 ARG B O 1
ATOM 3617 N N . PRO B 1 232 ? -17.612 -2.109 -3.377 1.00 83.08 285 PRO B N 1
ATOM 3618 C CA . PRO B 1 232 ? -17.660 -1.943 -1.917 1.00 88.35 285 PRO B CA 1
ATOM 3619 C C . PRO B 1 232 ? -18.182 -3.126 -1.089 1.00 89.50 285 PRO B C 1
ATOM 3620 O O . PRO B 1 232 ? -17.765 -3.236 0.088 1.00 85.26 285 PRO B O 1
#